Protein AF-A0A832VWW9-F1 (afdb_monomer_lite)

Foldseek 3Di:
DFADLVRQLVCLVVLNAAEEELVVLLVCLVVVHDLPRHFKYKFKWKFFAFQKKKWFKAQQDAAQPAFFFPWKAKLNFTWAWDDDRCVNNSMTITMGGQQTDDPQHGNQAVLLCLLVFHKIKMWTQGPVRDIGIDIDHNVNIPAIKMKHQFALKLADAKEFAAAQQFAFDPQALATHHYNRQAIEGEDLALRGPCQLVVQQQQPAFQWWKQKQNFIKTFRFWHPPADNVITGTIMMGGSNRHHSLAKGWFHGRVGITMMIMIMHMQGCRDPVSSVSSNDDQQRAKHFYAYPPPRHTDDIGTSCQFPPPWDLAKDAADDDLCQQLQLCVSGRQSQADSRGHGNSSRDFRFQLSVVRGVRIDIQRGFDDDVDTHGHNTYSIRNVVRSVSSVSVSVCSSVVVDRGDGHPDGHDD

Sequence (410 aa):
MESSVAEIREKIERHDALVVGAHEFKQMVRDGERLDEVDVITCATKAVMSGTMLVLSLKVAERNAFLRARSVRIGGIPAHAGPCPNERLGYVDCTLHATDHSDGYGGGHLIRDLLEGRRVDVEVETHGGTTVRTTTTLDELGHARMVGTRCAFMNYLAIVNPSKSPVRSIFSISPLQGGMAEATVAGCGELNPIQNDPELEHIGVGTRVLYNGGEGFVMGLGTRSYLHRPNLSIVGDLKHMQARWTGGFRTSLSPEVVCTVAVPIPITDRRTLQRASVLDEHIPLMVASVLGRHILAETSYADVWQGTDLDIHVGGADMTEYAAAARACPTGALSDEGVIDETRCMHCGHCTTTSGALGAHLGHLRLGRMIPIVARLSDRLGAIAACEELKRRILDGSFELTEPVQRLKK

Structure (mmCIF, N/CA/C/O backbone):
data_AF-A0A832VWW9-F1
#
_entry.id   AF-A0A832VWW9-F1
#
loop_
_atom_site.group_PDB
_atom_site.id
_atom_site.type_symbol
_atom_site.label_atom_id
_atom_site.label_alt_id
_atom_site.label_comp_id
_atom_site.label_asym_id
_atom_site.label_entity_id
_atom_site.label_seq_id
_atom_site.pdbx_PDB_ins_code
_atom_site.Cartn_x
_atom_site.Cartn_y
_atom_site.Cartn_z
_atom_site.occupancy
_atom_site.B_iso_or_equiv
_atom_site.auth_seq_id
_atom_site.auth_comp_id
_atom_site.auth_asym_id
_atom_site.auth_atom_id
_atom_site.pdbx_PDB_model_num
ATOM 1 N N . MET A 1 1 ? -8.117 4.970 32.809 1.00 66.75 1 MET A N 1
ATOM 2 C CA . MET A 1 1 ? -7.166 4.259 31.945 1.00 66.75 1 MET A CA 1
ATOM 3 C C . MET A 1 1 ? -6.180 5.292 31.455 1.00 66.75 1 MET A C 1
ATOM 5 O O . MET A 1 1 ? -6.564 6.143 30.661 1.00 66.75 1 MET A O 1
ATOM 9 N N . GLU A 1 2 ? -4.991 5.271 32.038 1.00 74.25 2 GLU A N 1
ATOM 10 C CA . GLU A 1 2 ? -3.808 5.979 31.555 1.00 74.25 2 GLU A CA 1
ATOM 11 C C . GLU A 1 2 ? -2.676 4.954 31.593 1.00 74.25 2 GLU A C 1
ATOM 13 O O . GLU A 1 2 ? -2.526 4.234 32.583 1.00 74.25 2 GLU A O 1
ATOM 18 N N . SER A 1 3 ? -1.961 4.813 30.488 1.00 85.88 3 SER A N 1
ATOM 19 C CA . SER A 1 3 ? -0.825 3.912 30.334 1.00 85.88 3 SER A CA 1
ATOM 20 C C . SER A 1 3 ? 0.155 4.534 29.352 1.00 85.88 3 SER A C 1
ATOM 22 O O . SER A 1 3 ? -0.233 5.131 28.350 1.00 85.88 3 SER A O 1
ATOM 24 N N . SER A 1 4 ? 1.439 4.422 29.636 1.00 93.19 4 SER A N 1
ATOM 25 C CA . SER A 1 4 ? 2.500 4.818 28.719 1.00 93.19 4 SER A CA 1
ATOM 26 C C . SER A 1 4 ? 2.789 3.703 27.714 1.00 93.19 4 SER A C 1
ATOM 28 O O . SER A 1 4 ? 2.543 2.523 27.973 1.00 93.19 4 SER A O 1
ATOM 30 N N . VAL A 1 5 ? 3.387 4.052 26.572 1.00 94.31 5 VAL A N 1
ATOM 31 C CA . VAL A 1 5 ? 3.865 3.042 25.612 1.00 94.31 5 VAL A CA 1
ATOM 32 C C . VAL A 1 5 ? 4.905 2.119 26.260 1.00 94.31 5 VAL A C 1
ATOM 34 O O . VAL A 1 5 ? 4.962 0.936 25.937 1.00 94.31 5 VAL A O 1
ATOM 37 N N . ALA A 1 6 ? 5.694 2.628 27.213 1.00 94.88 6 ALA A N 1
ATOM 38 C CA . ALA A 1 6 ? 6.649 1.827 27.973 1.00 94.88 6 ALA A CA 1
ATOM 39 C C . ALA A 1 6 ? 5.969 0.752 28.841 1.00 94.88 6 ALA A C 1
ATOM 41 O O . ALA A 1 6 ? 6.397 -0.397 28.810 1.00 94.88 6 ALA A O 1
ATOM 42 N N . GLU A 1 7 ? 4.891 1.092 29.551 1.00 96.19 7 GLU A N 1
ATOM 43 C CA . GLU A 1 7 ? 4.117 0.123 30.345 1.00 96.19 7 GLU A CA 1
ATOM 44 C C . GLU A 1 7 ? 3.435 -0.925 29.454 1.00 96.19 7 GLU A C 1
ATOM 46 O O . GLU A 1 7 ? 3.407 -2.106 29.798 1.00 96.19 7 GLU A O 1
ATOM 51 N N . ILE A 1 8 ? 2.926 -0.524 28.283 1.00 97.06 8 ILE A N 1
ATOM 52 C CA . ILE A 1 8 ? 2.360 -1.467 27.307 1.00 97.06 8 ILE A CA 1
ATOM 53 C C . ILE A 1 8 ? 3.440 -2.427 26.786 1.00 97.06 8 ILE A C 1
ATOM 55 O O . ILE A 1 8 ? 3.190 -3.628 26.697 1.00 97.06 8 ILE A O 1
ATOM 59 N N . ARG A 1 9 ? 4.655 -1.939 26.494 1.00 96.31 9 ARG A N 1
ATOM 60 C CA . ARG A 1 9 ? 5.786 -2.810 26.124 1.00 96.31 9 ARG A CA 1
ATOM 61 C C . ARG A 1 9 ? 6.113 -3.821 27.219 1.00 96.31 9 ARG A C 1
ATOM 63 O O . ARG A 1 9 ? 6.247 -4.998 26.910 1.00 96.31 9 ARG A O 1
ATOM 70 N N . GLU A 1 10 ? 6.156 -3.396 28.479 1.00 96.25 10 GLU A N 1
ATOM 71 C CA . GLU A 1 10 ? 6.400 -4.304 29.608 1.00 96.25 10 GLU A CA 1
ATOM 72 C C . GLU A 1 10 ? 5.318 -5.394 29.702 1.00 96.25 10 GLU A C 1
ATOM 74 O O . GLU A 1 10 ? 5.622 -6.562 29.942 1.00 96.25 10 GLU A O 1
ATOM 79 N N . LYS A 1 11 ? 4.044 -5.055 29.460 1.00 96.81 11 LYS A N 1
ATOM 80 C CA . LYS A 1 11 ? 2.972 -6.061 29.378 1.00 96.81 11 LYS A CA 1
ATOM 81 C C . LYS A 1 11 ? 3.172 -7.040 28.217 1.00 96.81 11 LYS A C 1
ATOM 83 O O . LYS A 1 11 ? 2.926 -8.228 28.400 1.00 96.81 11 LYS A O 1
ATOM 88 N N . ILE A 1 12 ? 3.607 -6.569 27.046 1.00 97.12 12 ILE A N 1
ATOM 89 C CA . ILE A 1 12 ? 3.884 -7.433 25.884 1.00 97.12 12 ILE A CA 1
ATOM 90 C C . ILE A 1 12 ? 5.015 -8.412 26.213 1.00 97.12 12 ILE A C 1
ATOM 92 O O . ILE A 1 12 ? 4.862 -9.609 25.986 1.00 97.12 12 ILE A O 1
ATOM 96 N N . GLU A 1 13 ? 6.102 -7.928 26.816 1.00 95.75 13 GLU A N 1
ATOM 97 C CA . GLU A 1 13 ? 7.245 -8.752 27.239 1.00 95.75 13 GLU A CA 1
ATOM 98 C C . GLU A 1 13 ? 6.858 -9.821 28.272 1.00 95.75 13 GLU A C 1
ATOM 100 O O . GLU A 1 13 ? 7.428 -10.911 28.278 1.00 95.75 13 GLU A O 1
ATOM 105 N N . ARG A 1 14 ? 5.868 -9.537 29.127 1.00 96.44 14 ARG A N 1
ATOM 106 C CA . ARG A 1 14 ? 5.312 -10.502 30.091 1.00 96.44 14 ARG A CA 1
ATOM 107 C C . ARG A 1 14 ? 4.235 -11.427 29.516 1.00 96.44 14 ARG A C 1
ATOM 109 O O . ARG A 1 14 ? 3.772 -12.303 30.238 1.00 96.44 14 ARG A O 1
ATOM 116 N N . HIS A 1 15 ? 3.848 -11.256 28.251 1.00 95.56 15 HIS A N 1
ATOM 117 C CA . HIS A 1 15 ? 2.695 -11.924 27.632 1.00 95.56 15 HIS A CA 1
ATOM 118 C C . HIS A 1 15 ? 1.343 -11.629 28.316 1.00 95.56 15 HIS A C 1
ATOM 120 O O . HIS A 1 15 ? 0.411 -12.424 28.220 1.00 95.56 15 HIS A O 1
ATOM 126 N N . ASP A 1 16 ? 1.224 -10.466 28.961 1.00 96.50 16 ASP A N 1
ATOM 127 C CA . ASP A 1 16 ? 0.011 -10.010 29.657 1.00 96.50 16 ASP A CA 1
ATOM 128 C C . ASP A 1 16 ? -0.815 -9.003 28.830 1.00 96.50 16 ASP A C 1
ATOM 130 O O . ASP A 1 16 ? -1.902 -8.607 29.249 1.00 96.50 16 ASP A O 1
ATOM 134 N N . ALA A 1 17 ? -0.291 -8.529 27.693 1.00 97.06 17 ALA A N 1
ATOM 135 C CA . ALA A 1 17 ? -0.948 -7.507 26.878 1.00 97.06 17 ALA A CA 1
ATOM 136 C C . ALA A 1 17 ? -2.047 -8.080 25.969 1.00 97.06 17 ALA A C 1
ATOM 138 O O . ALA A 1 17 ? -1.827 -9.072 25.266 1.00 97.06 17 ALA A O 1
ATOM 139 N N . LEU A 1 18 ? -3.183 -7.385 25.877 1.00 97.88 18 LEU A N 1
ATOM 140 C CA . LEU A 1 18 ? -4.212 -7.668 24.876 1.00 97.88 18 LEU A CA 1
ATOM 141 C C . LEU A 1 18 ? -3.937 -6.878 23.588 1.00 97.88 18 LEU A C 1
ATOM 143 O O . LEU A 1 18 ? -4.211 -5.678 23.492 1.00 97.88 18 LEU A O 1
ATOM 147 N N . VAL A 1 19 ? -3.412 -7.573 22.579 1.00 98.56 19 VAL A N 1
ATOM 148 C CA . VAL A 1 19 ? -3.177 -7.039 21.229 1.00 98.56 19 VAL A CA 1
ATOM 149 C C . VAL A 1 19 ? -4.232 -7.597 20.280 1.00 98.56 19 VAL A C 1
ATOM 151 O O . VAL A 1 19 ? -4.337 -8.813 20.125 1.00 98.56 19 VAL A O 1
ATOM 154 N N . VAL A 1 20 ? -4.978 -6.721 19.609 1.00 98.75 20 VAL A N 1
ATOM 155 C CA . VAL A 1 20 ? -6.054 -7.110 18.679 1.00 98.75 20 VAL A CA 1
ATOM 156 C C . VAL A 1 20 ? -5.858 -6.503 17.292 1.00 98.75 20 VAL A C 1
ATOM 158 O O . VAL A 1 20 ? -5.263 -5.433 17.124 1.00 98.75 20 VAL A O 1
ATOM 161 N N . GLY A 1 21 ? -6.350 -7.191 16.269 1.00 98.75 21 GLY A N 1
ATOM 162 C CA . GLY A 1 21 ? -6.518 -6.651 14.928 1.00 98.75 21 GLY A CA 1
ATOM 163 C C . GLY A 1 21 ? -7.626 -5.606 14.900 1.00 98.75 21 GLY A C 1
ATOM 164 O O . GLY A 1 21 ? -8.623 -5.732 15.605 1.00 98.75 21 GLY A O 1
ATOM 165 N N . ALA A 1 22 ? -7.506 -4.585 14.047 1.00 98.75 22 ALA A N 1
ATOM 166 C CA . ALA A 1 22 ? -8.561 -3.583 13.897 1.00 98.75 22 ALA A CA 1
ATOM 167 C C . ALA A 1 22 ? -9.915 -4.231 13.567 1.00 98.75 22 ALA A C 1
ATOM 169 O O . ALA A 1 22 ? -10.926 -3.796 14.093 1.00 98.75 22 ALA A O 1
ATOM 170 N N . HIS A 1 23 ? -9.939 -5.296 12.761 1.00 98.50 23 HIS A N 1
ATOM 171 C CA . HIS A 1 23 ? -11.169 -6.013 12.420 1.00 98.50 23 HIS A CA 1
ATOM 172 C C . HIS A 1 23 ? -11.822 -6.710 13.626 1.00 98.50 23 HIS A C 1
ATOM 174 O O . HIS A 1 23 ? -13.033 -6.593 13.789 1.00 98.50 23 HIS A O 1
ATOM 180 N N . GLU A 1 24 ? -11.035 -7.358 14.492 1.00 98.56 24 GLU A N 1
ATOM 181 C CA . GLU A 1 24 ? -11.514 -7.927 15.760 1.00 98.56 24 GLU A CA 1
ATOM 182 C C . GLU A 1 24 ? -12.036 -6.809 16.663 1.00 98.56 24 GLU A C 1
ATOM 184 O O . GLU A 1 24 ? -13.159 -6.870 17.153 1.00 98.56 24 GLU A O 1
ATOM 189 N N . PHE A 1 25 ? -11.268 -5.724 16.795 1.00 98.75 25 PHE A N 1
ATOM 190 C CA . PHE A 1 25 ? -11.653 -4.577 17.609 1.00 98.75 25 PHE A CA 1
ATOM 191 C C . PHE A 1 25 ? -12.968 -3.941 17.141 1.00 98.75 25 PHE A C 1
ATOM 193 O O . PHE A 1 25 ? -13.821 -3.604 17.958 1.00 98.75 25 PHE A O 1
ATOM 200 N N . LYS A 1 26 ? -13.186 -3.795 15.826 1.00 98.50 26 LYS A N 1
ATOM 201 C CA . LYS A 1 26 ? -14.457 -3.260 15.313 1.00 98.50 26 LYS A CA 1
ATOM 202 C C . LYS A 1 26 ? -15.625 -4.196 15.582 1.00 98.50 26 LYS A C 1
ATOM 204 O O . LYS A 1 26 ? -16.737 -3.712 15.779 1.00 98.50 26 LYS A O 1
ATOM 209 N N . GLN A 1 27 ? -15.391 -5.505 15.594 1.00 98.25 27 GLN A N 1
ATOM 210 C CA . GLN A 1 27 ? -16.414 -6.467 15.983 1.00 98.25 27 GLN A CA 1
ATOM 211 C C . GLN A 1 27 ? -16.776 -6.304 17.467 1.00 98.25 27 GLN A C 1
ATOM 213 O O . GLN A 1 27 ? -17.950 -6.116 17.771 1.00 98.25 27 GLN A O 1
ATOM 218 N N . MET A 1 28 ? -15.783 -6.192 18.356 1.00 98.44 28 MET A N 1
ATOM 219 C CA . MET A 1 28 ? -15.999 -5.905 19.785 1.00 98.44 28 MET A CA 1
ATOM 220 C C . MET A 1 28 ? -16.811 -4.615 20.007 1.00 98.44 28 MET A C 1
ATOM 222 O O . MET A 1 28 ? -17.703 -4.569 20.854 1.00 98.44 28 MET A O 1
ATOM 226 N N . VAL A 1 29 ? -16.532 -3.558 19.228 1.00 98.38 29 VAL A N 1
ATOM 227 C CA . VAL A 1 29 ? -17.294 -2.293 19.266 1.00 98.38 29 VAL A CA 1
ATOM 228 C C . VAL A 1 29 ? -18.758 -2.516 18.875 1.00 98.38 29 VAL A C 1
ATOM 230 O O . VAL A 1 29 ? -19.649 -2.000 19.549 1.00 98.38 29 VAL A O 1
ATOM 233 N N . ARG A 1 30 ? -19.018 -3.270 17.798 1.00 97.69 30 ARG A N 1
ATOM 234 C CA . ARG A 1 30 ? -20.382 -3.581 17.334 1.00 97.69 30 ARG A CA 1
ATOM 235 C C . ARG A 1 30 ? -21.156 -4.431 18.339 1.00 97.69 30 ARG A C 1
ATOM 237 O O . ARG A 1 30 ? -22.342 -4.182 18.542 1.00 97.69 30 ARG A O 1
ATOM 244 N N . ASP A 1 31 ? -20.480 -5.373 18.986 1.00 97.94 31 ASP A N 1
ATOM 245 C CA . ASP A 1 31 ? -21.074 -6.296 19.959 1.00 97.94 31 ASP A CA 1
ATOM 246 C C . ASP A 1 31 ? -21.256 -5.663 21.352 1.00 97.94 31 ASP A C 1
ATOM 248 O O . ASP A 1 31 ? -21.897 -6.244 22.230 1.00 97.94 31 ASP A O 1
ATOM 252 N N . GLY A 1 32 ? -20.752 -4.439 21.554 1.00 96.19 32 GLY A N 1
ATOM 253 C CA . GLY A 1 32 ? -20.877 -3.707 22.815 1.00 96.19 32 GLY A CA 1
ATOM 254 C C . GLY A 1 32 ? -20.012 -4.285 23.937 1.00 96.19 32 GLY A C 1
ATOM 255 O O . GLY A 1 32 ? -20.377 -4.186 25.111 1.00 96.19 32 GLY A O 1
ATOM 256 N N . GLU A 1 33 ? -18.884 -4.904 23.587 1.00 95.69 33 GLU A N 1
ATOM 257 C CA . GLU A 1 33 ? -17.950 -5.498 24.540 1.00 95.69 33 GLU A CA 1
ATOM 258 C C . GLU A 1 33 ? -17.195 -4.446 25.372 1.00 95.69 33 GLU A C 1
ATOM 260 O O . GLU A 1 33 ? -17.166 -3.248 25.075 1.00 95.69 33 GLU A O 1
ATOM 265 N N . ARG A 1 34 ? -16.545 -4.899 26.451 1.00 91.44 34 ARG A N 1
ATOM 266 C CA . ARG A 1 34 ? -15.695 -4.042 27.286 1.00 91.44 34 ARG A CA 1
ATOM 267 C C . ARG A 1 34 ? -14.345 -3.827 26.603 1.00 91.44 34 ARG A C 1
ATOM 269 O O . ARG A 1 34 ? -13.530 -4.735 26.535 1.00 91.44 34 ARG A O 1
ATOM 276 N N . LEU A 1 35 ? -14.100 -2.600 26.150 1.00 95.50 35 LEU A N 1
ATOM 277 C CA . LEU A 1 35 ? -12.914 -2.247 25.359 1.00 95.50 35 LEU A CA 1
ATOM 278 C C . LEU A 1 35 ? -11.711 -1.779 26.201 1.00 95.50 35 LEU A C 1
ATOM 280 O O . LEU A 1 35 ? -10.608 -1.667 25.677 1.00 95.50 35 LEU A O 1
ATOM 284 N N . ASP A 1 36 ? -11.911 -1.493 27.493 1.00 92.69 36 ASP A N 1
ATOM 285 C CA . ASP A 1 36 ? -10.892 -0.896 28.377 1.00 92.69 36 ASP A CA 1
ATOM 286 C C . ASP A 1 36 ? -9.707 -1.837 28.698 1.00 92.69 36 ASP A C 1
ATOM 288 O O . ASP A 1 36 ? -8.762 -1.428 29.368 1.00 92.69 36 ASP A O 1
ATOM 292 N N . GLU A 1 37 ? -9.773 -3.099 28.265 1.00 92.88 37 GLU A N 1
ATOM 293 C CA . GLU A 1 37 ? -8.720 -4.107 28.454 1.00 92.88 37 GLU A CA 1
ATOM 294 C C . GLU A 1 37 ? -7.761 -4.186 27.255 1.00 92.88 37 GLU A C 1
ATOM 296 O O . GLU A 1 37 ? -6.727 -4.835 27.353 1.00 92.88 37 GLU A O 1
ATOM 301 N N . VAL A 1 38 ? -8.075 -3.525 26.133 1.00 97.56 38 VAL A N 1
ATOM 302 C CA . VAL A 1 38 ? -7.244 -3.542 24.921 1.00 97.56 38 VAL A CA 1
ATOM 303 C C . VAL A 1 38 ? -6.023 -2.642 25.099 1.00 97.56 38 VAL A C 1
ATOM 305 O O . VAL A 1 38 ? -6.166 -1.435 25.284 1.00 97.56 38 VAL A O 1
ATOM 308 N N . ASP A 1 39 ? -4.824 -3.212 24.968 1.00 98.19 39 ASP A N 1
ATOM 309 C CA . ASP A 1 39 ? -3.558 -2.481 25.087 1.00 98.19 39 ASP A CA 1
ATOM 310 C C . ASP A 1 39 ? -3.054 -1.951 23.735 1.00 98.19 39 ASP A C 1
ATOM 312 O O . ASP A 1 39 ? -2.454 -0.877 23.666 1.00 98.19 39 ASP A O 1
ATOM 316 N N . VAL A 1 40 ? -3.277 -2.690 22.640 1.00 98.62 40 VAL A N 1
ATOM 317 C CA . VAL A 1 40 ? -2.811 -2.312 21.294 1.00 98.62 40 VAL A CA 1
ATOM 318 C C . VAL A 1 40 ? -3.816 -2.734 20.228 1.00 98.62 40 VAL A C 1
ATOM 320 O O . VAL A 1 40 ? -4.255 -3.883 20.195 1.00 98.62 40 VAL A O 1
ATOM 323 N N . ILE A 1 41 ? -4.097 -1.830 19.289 1.00 98.81 41 ILE A N 1
ATOM 324 C CA . ILE A 1 41 ? -4.868 -2.129 18.078 1.00 98.81 41 ILE A CA 1
ATOM 325 C C . ILE A 1 41 ? -3.937 -2.091 16.869 1.00 98.81 41 ILE A C 1
ATOM 327 O O . ILE A 1 41 ? -3.349 -1.057 16.547 1.00 98.81 41 ILE A O 1
ATOM 331 N N . THR A 1 42 ? -3.820 -3.201 16.150 1.00 98.88 42 THR A N 1
ATOM 332 C CA . THR A 1 42 ? -3.069 -3.255 14.891 1.00 98.88 42 THR A CA 1
ATOM 333 C C . THR A 1 42 ? -3.973 -2.864 13.728 1.00 98.88 42 THR A C 1
ATOM 335 O O . THR A 1 42 ? -4.964 -3.525 13.423 1.00 98.88 42 THR A O 1
ATOM 338 N N . CYS A 1 43 ? -3.651 -1.755 13.071 1.00 98.88 43 CYS A N 1
ATOM 339 C CA . CYS A 1 43 ? -4.432 -1.198 11.968 1.00 98.88 43 CYS A CA 1
ATOM 340 C C . CYS A 1 43 ? -3.675 -1.368 10.656 1.00 98.88 43 CYS A C 1
ATOM 342 O O . CYS A 1 43 ? -2.445 -1.360 10.654 1.00 98.88 43 CYS A O 1
ATOM 344 N N . ALA A 1 44 ? -4.376 -1.468 9.529 1.00 98.75 44 ALA A N 1
ATOM 345 C CA . ALA A 1 44 ? -3.720 -1.610 8.239 1.00 98.75 44 ALA A CA 1
ATOM 346 C C . ALA A 1 44 ? -4.556 -1.110 7.061 1.00 98.75 44 ALA A C 1
ATOM 348 O O . ALA A 1 44 ? -5.776 -0.967 7.106 1.00 98.75 44 ALA A O 1
ATOM 349 N N . THR A 1 45 ? -3.869 -0.839 5.960 1.00 98.56 45 THR A N 1
ATOM 350 C CA . THR A 1 45 ? -4.487 -0.499 4.681 1.00 98.56 45 THR A CA 1
ATOM 351 C C . THR A 1 45 ? -3.635 -1.046 3.545 1.00 98.56 45 THR A C 1
ATOM 353 O O . THR A 1 45 ? -2.411 -0.898 3.560 1.00 98.56 45 THR A O 1
ATOM 356 N N . LYS A 1 46 ? -4.281 -1.678 2.563 1.00 98.19 46 LYS A N 1
ATOM 357 C CA . LYS A 1 46 ? -3.664 -2.186 1.333 1.00 98.19 46 LYS A CA 1
ATOM 358 C C . LYS A 1 46 ? -4.429 -1.619 0.150 1.00 98.19 46 LYS A C 1
ATOM 360 O O . LYS A 1 46 ? -5.633 -1.830 0.019 1.00 98.19 46 LYS A O 1
ATOM 365 N N . ALA A 1 47 ? -3.751 -0.845 -0.686 1.00 97.38 47 ALA A N 1
ATOM 366 C CA . ALA A 1 47 ? -4.396 -0.112 -1.768 1.00 97.38 47 ALA A CA 1
ATOM 367 C C . ALA A 1 47 ? -3.416 0.244 -2.878 1.00 97.38 47 ALA A C 1
ATOM 369 O O . ALA A 1 47 ? -2.200 0.184 -2.699 1.00 97.38 47 ALA A O 1
ATOM 370 N N . VAL A 1 48 ? -3.961 0.680 -4.011 1.00 96.31 48 VAL A N 1
ATOM 371 C CA . VAL A 1 48 ? -3.178 1.393 -5.021 1.00 96.31 48 VAL A CA 1
ATOM 372 C C . VAL A 1 48 ? -2.742 2.741 -4.436 1.00 96.31 48 VAL A C 1
ATOM 374 O O . VAL A 1 48 ? -3.585 3.564 -4.070 1.00 96.31 48 VAL A O 1
ATOM 377 N N . MET A 1 49 ? -1.432 2.966 -4.311 1.00 92.06 49 MET A N 1
ATOM 378 C CA . MET A 1 49 ? -0.858 4.172 -3.701 1.00 92.06 49 MET A CA 1
ATOM 379 C C . MET A 1 49 ? 0.222 4.773 -4.606 1.00 92.06 49 MET A C 1
ATOM 381 O O . MET A 1 49 ? 1.378 4.355 -4.591 1.00 92.06 49 MET A O 1
ATOM 385 N N . SER A 1 50 ? -0.150 5.784 -5.394 1.00 81.62 50 SER A N 1
ATOM 386 C CA . SER A 1 50 ? 0.807 6.547 -6.202 1.00 81.62 50 SER A CA 1
ATOM 387 C C . SER A 1 50 ? 1.746 7.386 -5.321 1.00 81.62 50 SER A C 1
ATOM 389 O O . SER A 1 50 ? 1.387 7.798 -4.217 1.00 81.62 50 SER A O 1
ATOM 391 N N . GLY A 1 51 ? 2.925 7.734 -5.845 1.00 91.88 51 GLY A N 1
ATOM 392 C CA . GLY A 1 51 ? 3.938 8.509 -5.111 1.00 91.88 51 GLY A CA 1
ATOM 393 C C . GLY A 1 51 ? 5.017 7.650 -4.453 1.00 91.88 51 GLY A C 1
ATOM 394 O O . GLY A 1 51 ? 5.622 8.073 -3.470 1.00 91.88 51 GLY A O 1
ATOM 395 N N . THR A 1 52 ? 5.251 6.459 -4.990 1.00 96.12 52 THR A N 1
ATOM 396 C CA . THR A 1 52 ? 6.306 5.538 -4.570 1.00 96.12 52 THR A CA 1
ATOM 397 C C . THR A 1 52 ? 7.532 5.686 -5.463 1.00 96.12 52 THR A C 1
ATOM 399 O O . THR A 1 52 ? 7.411 5.728 -6.689 1.00 96.12 52 THR A O 1
ATOM 402 N N . MET A 1 53 ? 8.712 5.702 -4.855 1.00 96.56 53 MET A N 1
ATOM 403 C CA . MET A 1 53 ? 9.997 5.658 -5.544 1.00 96.56 53 MET A CA 1
ATOM 404 C C . MET A 1 53 ? 10.929 4.625 -4.912 1.00 96.56 53 MET A C 1
ATOM 406 O O . MET A 1 53 ? 10.838 4.335 -3.719 1.00 96.56 53 MET A O 1
ATOM 410 N N . LEU A 1 54 ? 11.846 4.100 -5.713 1.00 97.81 54 LEU A N 1
ATOM 411 C CA . LEU A 1 54 ? 12.972 3.298 -5.262 1.00 97.81 54 LEU A CA 1
ATOM 412 C C . LEU A 1 54 ? 14.245 4.141 -5.282 1.00 97.81 54 LEU A C 1
ATOM 414 O O . LEU A 1 54 ? 14.422 4.965 -6.178 1.00 97.81 54 LEU A O 1
ATOM 418 N N . VAL A 1 55 ? 15.129 3.904 -4.319 1.00 97.88 55 VAL A N 1
ATOM 419 C CA . VAL A 1 55 ? 16.515 4.386 -4.300 1.00 97.88 55 VAL A CA 1
ATOM 420 C C . VAL A 1 55 ? 17.411 3.157 -4.309 1.00 97.88 55 VAL A C 1
ATOM 422 O O . VAL A 1 55 ? 17.381 2.361 -3.366 1.00 97.88 55 VAL A O 1
ATOM 425 N N . LEU A 1 56 ? 18.162 2.974 -5.390 1.00 97.81 56 LEU A N 1
ATOM 426 C CA . LEU A 1 56 ? 18.876 1.735 -5.688 1.00 97.81 56 LEU A CA 1
ATOM 427 C C . LEU A 1 56 ? 20.367 1.999 -5.905 1.00 97.81 56 LEU A C 1
ATOM 429 O O . LEU A 1 56 ? 20.734 3.039 -6.447 1.00 97.81 56 LEU A O 1
ATOM 433 N N . SER A 1 57 ? 21.207 1.027 -5.545 1.00 97.06 57 SER A N 1
ATOM 434 C CA . SER A 1 57 ? 22.619 0.967 -5.941 1.00 97.06 57 SER A CA 1
ATOM 435 C C . SER A 1 57 ? 22.901 -0.352 -6.656 1.00 97.06 57 SER A C 1
ATOM 437 O O . SER A 1 57 ? 22.734 -1.434 -6.084 1.00 97.06 57 SER A O 1
ATOM 439 N N . LEU A 1 58 ? 23.297 -0.253 -7.925 1.00 96.19 58 LEU A N 1
ATOM 440 C CA . LEU A 1 58 ? 23.413 -1.367 -8.866 1.00 96.19 58 LEU A CA 1
ATOM 441 C C . LEU A 1 58 ? 24.876 -1.597 -9.232 1.00 96.19 58 LEU A C 1
ATOM 443 O O . LEU A 1 58 ? 25.553 -0.658 -9.650 1.00 96.19 58 LEU A O 1
ATOM 447 N N . LYS A 1 59 ? 25.356 -2.840 -9.172 1.00 95.69 59 LYS A N 1
ATOM 448 C CA . LYS A 1 59 ? 26.624 -3.223 -9.809 1.00 95.69 59 LYS A CA 1
ATOM 449 C C . LYS A 1 59 ? 26.371 -3.454 -11.300 1.00 95.69 59 LYS A C 1
ATOM 451 O O . LYS A 1 59 ? 25.700 -4.413 -11.661 1.00 95.69 59 LYS A O 1
ATOM 456 N N . VAL A 1 60 ? 26.896 -2.585 -12.165 1.00 95.81 60 VAL A N 1
ATOM 457 C CA . VAL A 1 60 ? 26.575 -2.604 -13.608 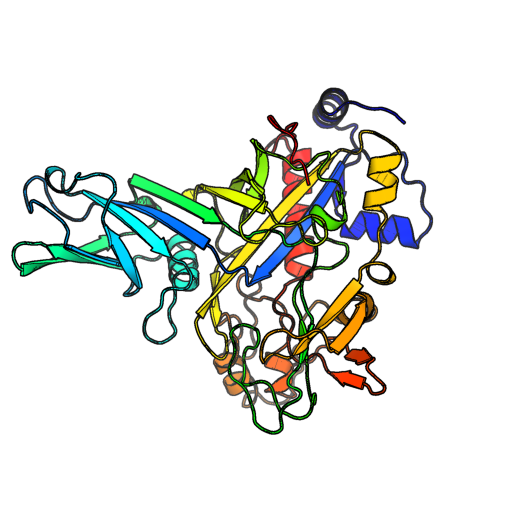1.00 95.81 60 VAL A CA 1
ATOM 458 C C . VAL A 1 60 ? 27.744 -2.964 -14.521 1.00 95.81 60 VAL A C 1
ATOM 460 O O . VAL A 1 60 ? 27.523 -3.379 -15.653 1.00 95.81 60 VAL A O 1
ATOM 463 N N . ALA A 1 61 ? 28.985 -2.805 -14.060 1.00 94.81 61 ALA A N 1
ATOM 464 C CA . ALA A 1 61 ? 30.182 -3.106 -14.847 1.00 94.81 61 ALA A CA 1
ATOM 465 C C . ALA A 1 61 ? 31.398 -3.366 -13.952 1.00 94.81 61 ALA A C 1
ATOM 467 O O . ALA A 1 61 ? 31.351 -3.124 -12.746 1.00 94.81 61 ALA A O 1
ATOM 468 N N . GLU A 1 62 ? 32.519 -3.785 -14.535 1.00 94.06 62 GLU A N 1
ATOM 469 C CA . GLU A 1 62 ? 33.814 -3.779 -13.849 1.00 94.06 62 GLU A CA 1
ATOM 470 C C . GLU A 1 62 ? 34.322 -2.359 -13.552 1.00 94.06 62 GLU A C 1
ATOM 472 O O . GLU A 1 62 ? 33.841 -1.361 -14.100 1.00 94.06 62 GLU A O 1
ATOM 477 N N . ARG A 1 63 ? 35.301 -2.251 -12.644 1.00 94.88 63 ARG A N 1
ATOM 478 C CA . ARG A 1 63 ? 35.909 -0.954 -12.301 1.00 94.88 63 ARG A CA 1
ATOM 479 C C . ARG A 1 63 ? 36.508 -0.290 -13.544 1.00 94.88 63 ARG A C 1
ATOM 481 O O . ARG A 1 63 ? 37.138 -0.945 -14.366 1.00 94.88 63 ARG A O 1
ATOM 488 N N . ASN A 1 64 ? 36.361 1.030 -13.637 1.00 93.31 64 ASN A N 1
ATOM 489 C CA . ASN A 1 64 ? 36.829 1.879 -14.738 1.00 93.31 64 ASN A CA 1
ATOM 490 C C . ASN A 1 64 ? 36.248 1.554 -16.128 1.00 93.31 64 ASN A C 1
ATOM 492 O O . ASN A 1 64 ? 36.765 2.067 -17.118 1.00 93.31 64 ASN A O 1
ATOM 496 N N . ALA A 1 65 ? 35.167 0.771 -16.225 1.00 92.94 65 ALA A N 1
ATOM 497 C CA . ALA A 1 65 ? 34.524 0.479 -17.508 1.00 92.94 65 ALA A CA 1
ATOM 498 C C . ALA A 1 65 ? 33.921 1.729 -18.180 1.00 92.94 65 ALA A C 1
ATOM 500 O O . ALA A 1 65 ? 33.911 1.828 -19.405 1.00 92.94 65 ALA A O 1
ATOM 501 N N . PHE A 1 66 ? 33.430 2.696 -17.395 1.00 93.19 66 PHE A N 1
ATOM 502 C CA . PHE A 1 66 ? 32.925 3.976 -17.895 1.00 93.19 66 PHE A CA 1
ATOM 503 C C . PHE A 1 66 ? 32.993 5.075 -16.822 1.00 93.19 66 PHE A C 1
ATOM 505 O O . PHE A 1 66 ? 33.234 4.808 -15.645 1.00 93.19 66 PHE A O 1
ATOM 512 N N . LEU A 1 67 ? 32.831 6.334 -17.246 1.00 90.94 67 LEU A N 1
ATOM 513 C CA . LEU A 1 67 ? 33.001 7.507 -16.378 1.00 90.94 67 LEU A CA 1
ATOM 514 C C . LEU A 1 67 ? 31.704 8.020 -15.754 1.00 90.94 67 LEU A C 1
ATOM 516 O O . LEU A 1 67 ? 31.733 8.468 -14.611 1.00 90.94 67 LEU A O 1
ATOM 520 N N . ARG A 1 68 ? 30.613 8.045 -16.527 1.00 91.88 68 ARG A N 1
ATOM 521 C CA . ARG A 1 68 ? 29.322 8.628 -16.137 1.00 91.88 68 ARG A CA 1
ATOM 522 C C . ARG A 1 68 ? 28.173 7.909 -16.829 1.00 91.88 68 ARG A C 1
ATOM 524 O O . ARG A 1 68 ? 28.227 7.718 -18.052 1.00 91.88 68 ARG A O 1
ATOM 531 N N . ALA A 1 69 ? 27.140 7.577 -16.064 1.00 93.69 69 ALA A N 1
ATOM 532 C CA . ALA A 1 69 ? 25.860 7.137 -16.602 1.00 93.69 69 ALA A CA 1
ATOM 533 C C . ALA A 1 69 ? 25.068 8.352 -17.107 1.00 93.69 69 ALA A C 1
ATOM 535 O O . ALA A 1 69 ? 25.030 9.395 -16.455 1.00 93.69 69 ALA A O 1
ATOM 536 N N . ARG A 1 70 ? 24.456 8.222 -18.284 1.00 91.12 70 ARG A N 1
ATOM 537 C CA . ARG A 1 70 ? 23.540 9.206 -18.875 1.00 91.12 70 ARG A CA 1
ATOM 538 C C . ARG A 1 70 ? 22.088 8.829 -18.595 1.00 91.12 70 ARG A C 1
ATOM 540 O O . ARG A 1 70 ? 21.300 9.685 -18.207 1.00 91.12 70 ARG A O 1
ATOM 547 N N . SER A 1 71 ? 21.734 7.565 -18.812 1.00 92.56 71 SER A N 1
ATOM 548 C CA . SER A 1 71 ? 20.401 7.022 -18.551 1.00 92.56 71 SER A CA 1
ATOM 549 C C . SER A 1 71 ? 20.512 5.587 -18.035 1.00 92.56 71 SER A C 1
ATOM 551 O O . SER A 1 71 ? 21.501 4.900 -18.302 1.00 92.56 71 SER A O 1
ATOM 553 N N . VAL A 1 72 ? 19.520 5.156 -17.258 1.00 96.81 72 VAL A N 1
ATOM 554 C CA . VAL A 1 72 ? 19.436 3.804 -16.698 1.00 96.81 72 VAL A CA 1
ATOM 555 C C . VAL A 1 72 ? 18.043 3.262 -16.982 1.00 96.81 72 VAL A C 1
ATOM 557 O O . VAL A 1 72 ? 17.058 3.994 -16.870 1.00 96.81 72 VAL A O 1
ATOM 560 N N . ARG A 1 73 ? 17.944 1.984 -17.338 1.00 97.62 73 ARG A N 1
ATOM 561 C CA . ARG A 1 73 ? 16.682 1.243 -17.381 1.00 97.62 73 ARG A CA 1
ATOM 562 C C . ARG A 1 73 ? 16.829 -0.050 -16.594 1.00 97.62 73 ARG A C 1
ATOM 564 O O . ARG A 1 73 ? 17.855 -0.714 -16.707 1.00 97.62 73 ARG A O 1
ATOM 571 N N . ILE A 1 74 ? 15.810 -0.402 -15.819 1.00 97.56 74 ILE A N 1
ATOM 572 C CA . ILE A 1 74 ? 15.762 -1.623 -15.005 1.00 97.56 74 ILE A CA 1
ATOM 573 C C . ILE A 1 74 ? 14.460 -2.343 -15.345 1.00 97.56 74 ILE A C 1
ATOM 575 O O . ILE A 1 74 ? 13.386 -1.766 -15.192 1.00 97.56 74 ILE A O 1
ATOM 579 N N . GLY A 1 75 ? 14.536 -3.560 -15.883 1.00 95.88 75 GLY A N 1
ATOM 580 C CA . GLY A 1 75 ? 13.369 -4.268 -16.423 1.00 95.88 75 GLY A CA 1
ATOM 581 C C . GLY A 1 75 ? 12.617 -3.443 -17.479 1.00 95.88 75 GLY A C 1
ATOM 582 O O . GLY A 1 75 ? 11.392 -3.436 -17.507 1.00 95.88 75 GLY A O 1
ATOM 583 N N . GLY A 1 76 ? 13.341 -2.645 -18.274 1.00 95.44 76 GLY A N 1
ATOM 584 C CA . GLY A 1 76 ? 12.765 -1.709 -19.249 1.00 95.44 76 GLY A CA 1
ATOM 585 C C . GLY A 1 76 ? 12.184 -0.410 -18.664 1.00 95.44 76 GLY A C 1
ATOM 586 O O . GLY A 1 76 ? 11.866 0.508 -19.426 1.00 95.44 76 GLY A O 1
ATOM 587 N N . ILE A 1 77 ? 12.094 -0.273 -17.338 1.00 96.56 77 ILE A N 1
ATOM 588 C CA . ILE A 1 77 ? 11.585 0.933 -16.671 1.00 96.56 77 ILE A CA 1
ATOM 589 C C . ILE A 1 77 ? 12.694 1.980 -16.565 1.00 96.56 77 ILE A C 1
ATOM 591 O O . ILE A 1 77 ? 13.783 1.642 -16.096 1.00 96.56 77 ILE A O 1
ATOM 595 N N . PRO A 1 78 ? 12.467 3.236 -16.992 1.00 95.94 78 PRO A N 1
ATOM 596 C CA . PRO A 1 78 ? 13.466 4.286 -16.848 1.00 95.94 78 PRO A CA 1
ATOM 597 C C . PRO A 1 78 ? 13.771 4.576 -15.372 1.00 95.94 78 PRO A C 1
ATOM 599 O O . PRO A 1 78 ? 12.885 4.586 -14.521 1.00 95.94 78 PRO A O 1
ATOM 602 N N . ALA A 1 79 ? 15.042 4.838 -15.088 1.00 96.06 79 ALA A N 1
ATOM 603 C CA . ALA A 1 79 ? 15.540 5.288 -13.799 1.00 96.06 79 ALA A CA 1
ATOM 604 C C . ALA A 1 79 ? 16.482 6.489 -13.987 1.00 96.06 79 ALA A C 1
ATOM 606 O O . ALA A 1 79 ? 17.148 6.649 -15.016 1.00 96.06 79 ALA A O 1
ATOM 607 N N . HIS A 1 80 ? 16.545 7.344 -12.974 1.00 94.06 80 HIS A N 1
ATOM 608 C CA . HIS A 1 80 ? 17.349 8.557 -12.955 1.00 94.06 80 HIS A CA 1
ATOM 609 C C . HIS A 1 80 ? 18.689 8.281 -12.272 1.00 94.06 80 HIS A C 1
ATOM 611 O O . HIS A 1 80 ? 18.722 7.988 -11.081 1.00 94.06 80 HIS A O 1
ATOM 617 N N . ALA A 1 81 ? 19.791 8.369 -13.021 1.00 93.69 81 ALA A N 1
ATOM 618 C CA . ALA A 1 81 ? 21.136 8.169 -12.485 1.00 93.69 81 ALA A CA 1
ATOM 619 C C . ALA A 1 81 ? 21.520 9.242 -11.448 1.00 93.69 81 ALA A C 1
ATOM 621 O O . ALA A 1 81 ? 21.157 10.414 -11.578 1.00 93.69 81 ALA A O 1
ATOM 622 N N . GLY A 1 82 ? 22.317 8.839 -10.461 1.00 90.56 82 GLY A N 1
ATOM 623 C CA . GLY A 1 82 ? 22.747 9.658 -9.333 1.00 90.56 82 GLY A CA 1
ATOM 624 C C . GLY A 1 82 ? 22.040 9.284 -8.019 1.00 90.56 82 GLY A C 1
ATOM 625 O O . GLY A 1 82 ? 21.260 8.337 -7.967 1.00 90.56 82 GLY A O 1
ATOM 626 N N . PRO A 1 83 ? 22.305 10.016 -6.925 1.00 87.56 83 PRO A N 1
ATOM 627 C CA . PRO A 1 83 ? 23.100 11.243 -6.876 1.00 87.56 83 PRO A CA 1
ATOM 628 C C . PRO A 1 83 ? 24.620 11.010 -6.817 1.00 87.56 83 PRO A C 1
ATOM 630 O O . PRO A 1 83 ? 25.381 11.941 -7.082 1.00 87.56 83 PRO A O 1
ATOM 633 N N . CYS A 1 84 ? 25.084 9.804 -6.481 1.00 89.44 84 CYS A N 1
ATOM 634 C CA . CYS A 1 84 ? 26.509 9.545 -6.266 1.00 89.44 84 CYS A CA 1
ATOM 635 C C . CYS A 1 84 ? 27.221 9.125 -7.566 1.00 89.44 84 CYS A C 1
ATOM 637 O O . CYS A 1 84 ? 26.775 8.182 -8.222 1.00 89.44 84 CYS A O 1
ATOM 639 N N . PRO A 1 85 ? 28.363 9.743 -7.923 1.00 87.81 85 PRO A N 1
ATOM 640 C CA . PRO A 1 85 ? 29.108 9.411 -9.135 1.00 87.81 85 PRO A CA 1
ATOM 641 C C . PRO A 1 85 ? 30.040 8.196 -8.934 1.00 87.81 85 PRO A C 1
ATOM 643 O O . PRO A 1 85 ? 31.269 8.313 -8.988 1.00 87.81 85 PRO A O 1
ATOM 646 N N . ASN A 1 86 ? 29.456 7.030 -8.646 1.00 93.06 86 ASN A N 1
ATOM 647 C CA . ASN A 1 86 ? 30.175 5.788 -8.333 1.00 93.06 86 ASN A CA 1
ATOM 648 C C . ASN A 1 86 ? 30.548 4.948 -9.574 1.00 93.06 86 ASN A C 1
ATOM 650 O O . ASN A 1 86 ? 31.050 3.827 -9.440 1.00 93.06 86 ASN A O 1
ATOM 654 N N . GLU A 1 87 ? 30.380 5.475 -10.789 1.00 94.19 87 GLU A N 1
ATOM 655 C CA . GLU A 1 87 ? 30.502 4.701 -12.033 1.00 94.19 87 GLU A CA 1
ATOM 656 C C . GLU A 1 87 ? 31.917 4.174 -12.289 1.00 94.19 87 GLU A C 1
ATOM 658 O O . GLU A 1 87 ? 32.086 3.077 -12.821 1.00 94.19 87 GLU A O 1
ATOM 663 N N . ARG A 1 88 ? 32.956 4.865 -11.798 1.00 93.94 88 ARG A N 1
ATOM 664 C CA . ARG A 1 88 ? 34.340 4.349 -11.836 1.00 93.94 88 ARG A CA 1
ATOM 665 C C . ARG A 1 88 ? 34.531 3.078 -11.005 1.00 93.94 88 ARG A C 1
ATOM 667 O O . ARG A 1 88 ? 35.431 2.292 -11.293 1.00 93.94 88 ARG A O 1
ATOM 674 N N . LEU A 1 89 ? 33.699 2.849 -9.990 1.00 94.94 89 LEU A N 1
ATOM 675 C CA . LEU A 1 89 ? 33.679 1.603 -9.214 1.00 94.94 89 LEU A CA 1
ATOM 676 C C . LEU A 1 89 ? 32.850 0.504 -9.907 1.00 94.94 89 LEU A C 1
ATOM 678 O O . LEU A 1 89 ? 32.807 -0.638 -9.436 1.00 94.94 89 LEU A O 1
ATOM 682 N N . GLY A 1 90 ? 32.217 0.841 -11.033 1.00 94.81 90 GLY A N 1
ATOM 683 C CA . GLY A 1 90 ? 31.293 -0.011 -11.764 1.00 94.81 90 GLY A CA 1
ATOM 684 C C . GLY A 1 90 ? 29.890 -0.050 -11.159 1.00 94.81 90 GLY A C 1
ATOM 685 O O . GLY A 1 90 ? 29.138 -0.971 -11.472 1.00 94.81 90 GLY A O 1
ATOM 686 N N . TYR A 1 91 ? 29.552 0.902 -10.283 1.00 96.44 91 TYR A N 1
ATOM 687 C CA . TYR A 1 91 ? 28.232 1.017 -9.665 1.00 96.44 91 TYR A CA 1
ATOM 688 C C . TYR A 1 91 ? 27.465 2.213 -10.214 1.00 96.44 91 TYR A C 1
ATOM 690 O O . TYR A 1 91 ? 28.060 3.240 -10.530 1.00 96.44 91 TYR A O 1
ATOM 698 N N . VAL A 1 92 ? 26.144 2.093 -10.277 1.00 96.44 92 VAL A N 1
ATOM 699 C CA . VAL A 1 92 ? 25.248 3.212 -10.565 1.00 96.44 92 VAL A CA 1
ATOM 700 C C . VAL A 1 92 ? 24.217 3.295 -9.456 1.00 96.44 92 VAL A C 1
ATOM 702 O O . VAL A 1 92 ? 23.445 2.358 -9.245 1.00 96.44 92 VAL A O 1
ATOM 705 N N . ASP A 1 93 ? 24.211 4.431 -8.770 1.00 96.06 93 ASP A N 1
ATOM 706 C CA . ASP A 1 93 ? 23.111 4.801 -7.893 1.00 96.06 93 ASP A CA 1
ATOM 707 C C . ASP A 1 93 ? 22.017 5.433 -8.756 1.00 96.06 93 ASP A C 1
ATOM 709 O O . ASP A 1 93 ? 22.318 6.139 -9.727 1.00 96.06 93 ASP A O 1
ATOM 713 N N . CYS A 1 94 ? 20.755 5.143 -8.455 1.00 96.69 94 CYS A N 1
ATOM 714 C CA . CYS A 1 94 ? 19.639 5.722 -9.190 1.00 96.69 94 CYS A CA 1
ATOM 715 C C . CYS A 1 94 ? 18.354 5.804 -8.367 1.00 96.69 94 CYS A C 1
ATOM 717 O O . CYS A 1 94 ? 18.186 5.117 -7.353 1.00 96.69 94 CYS A O 1
ATOM 719 N N . THR A 1 95 ? 17.421 6.621 -8.850 1.00 97.00 95 THR A N 1
ATOM 720 C CA . THR A 1 95 ? 16.031 6.619 -8.396 1.00 97.00 95 THR A CA 1
ATOM 721 C C . THR A 1 95 ? 15.091 6.148 -9.499 1.00 97.00 95 THR A C 1
ATOM 723 O O . THR A 1 95 ? 15.276 6.468 -10.670 1.00 97.00 95 THR A O 1
ATOM 726 N N . LEU A 1 96 ? 14.063 5.386 -9.134 1.00 96.56 96 LEU A N 1
ATOM 727 C CA . LEU A 1 96 ? 13.040 4.891 -10.061 1.00 96.56 96 LEU A CA 1
ATOM 728 C C . LEU A 1 96 ? 11.662 5.225 -9.503 1.00 96.56 96 LEU A C 1
ATOM 730 O O . LEU A 1 96 ? 11.394 4.933 -8.337 1.00 96.56 96 LEU A O 1
ATOM 734 N N . HIS A 1 97 ? 10.773 5.814 -10.302 1.00 95.94 97 HIS A N 1
ATOM 735 C CA . HIS A 1 97 ? 9.398 6.054 -9.868 1.00 95.94 97 HIS A CA 1
ATOM 736 C C . HIS A 1 97 ? 8.524 4.843 -10.184 1.00 95.94 97 HIS A C 1
ATOM 738 O O . HIS A 1 97 ? 8.542 4.310 -11.289 1.00 95.94 97 HIS A O 1
ATOM 744 N N . ALA A 1 98 ? 7.709 4.406 -9.224 1.00 93.94 98 ALA A N 1
ATOM 745 C CA . ALA A 1 98 ? 6.909 3.193 -9.385 1.00 93.94 98 ALA A CA 1
ATOM 746 C C . ALA A 1 98 ? 5.799 3.315 -10.451 1.00 93.94 98 ALA A C 1
ATOM 748 O O . ALA A 1 98 ? 5.258 2.300 -10.889 1.00 93.94 98 ALA A O 1
ATOM 749 N N . THR A 1 99 ? 5.466 4.549 -10.845 1.00 90.25 99 THR A N 1
ATOM 750 C CA . THR A 1 99 ? 4.499 4.901 -11.898 1.00 90.25 99 THR A CA 1
ATOM 751 C C . THR A 1 99 ? 5.115 4.932 -13.299 1.00 90.25 99 THR A C 1
ATOM 753 O O . THR A 1 99 ? 4.383 4.962 -14.292 1.00 90.25 99 THR A O 1
ATOM 756 N N . ASP A 1 100 ? 6.448 4.939 -13.404 1.00 94.38 100 ASP A N 1
ATOM 757 C CA . ASP A 1 100 ? 7.123 4.828 -14.695 1.00 94.38 100 ASP A CA 1
ATOM 758 C C . ASP A 1 100 ? 6.896 3.422 -15.264 1.00 94.38 100 ASP A C 1
ATOM 760 O O . ASP A 1 100 ? 6.830 2.430 -14.529 1.00 94.38 100 ASP A O 1
ATOM 764 N N . HIS A 1 101 ? 6.714 3.341 -16.582 1.00 93.44 101 HIS A N 1
ATOM 765 C CA . HIS A 1 101 ? 6.278 2.118 -17.248 1.00 93.44 101 HIS A CA 1
ATOM 766 C C . HIS A 1 101 ? 6.780 2.006 -18.693 1.00 93.44 101 HIS A C 1
ATOM 768 O O . HIS A 1 101 ? 7.106 3.002 -19.337 1.00 93.44 101 HIS A O 1
ATOM 774 N N . SER A 1 102 ? 6.806 0.772 -19.196 1.00 91.88 102 SER A N 1
ATOM 775 C CA . SER A 1 102 ? 7.018 0.398 -20.597 1.00 91.88 102 SER A CA 1
ATOM 776 C C . SER A 1 102 ? 6.019 -0.707 -20.939 1.00 91.88 102 SER A C 1
ATOM 778 O O . SER A 1 102 ? 5.966 -1.717 -20.244 1.00 91.88 102 SER A O 1
ATOM 780 N N . ASP A 1 103 ? 5.192 -0.509 -21.968 1.00 87.94 103 ASP A N 1
ATOM 781 C CA . ASP A 1 103 ? 4.281 -1.534 -22.513 1.00 87.94 103 ASP A CA 1
ATOM 782 C C . ASP A 1 103 ? 3.380 -2.242 -21.476 1.00 87.94 103 ASP A C 1
ATOM 784 O O . ASP A 1 103 ? 3.162 -3.450 -21.517 1.00 87.94 103 ASP A O 1
ATOM 788 N N . GLY A 1 104 ? 2.842 -1.487 -20.511 1.00 86.88 104 GLY A N 1
ATOM 789 C CA . GLY A 1 104 ? 1.955 -2.021 -19.467 1.00 86.88 104 GLY A CA 1
ATOM 790 C C . GLY A 1 104 ? 2.672 -2.712 -18.298 1.00 86.88 104 GLY A C 1
ATOM 791 O O . GLY A 1 104 ? 2.024 -3.045 -17.304 1.00 86.88 104 GLY A O 1
ATOM 792 N N . TYR A 1 105 ? 3.995 -2.854 -18.365 1.00 94.62 105 TYR A N 1
ATOM 793 C CA . TYR A 1 105 ? 4.858 -3.194 -17.237 1.00 94.62 105 TYR A CA 1
ATOM 794 C C . TYR A 1 105 ? 5.334 -1.905 -16.560 1.00 94.62 105 TYR A C 1
ATOM 796 O O . TYR A 1 105 ? 5.710 -0.954 -17.235 1.00 94.62 105 TYR A O 1
ATOM 804 N N . GLY A 1 106 ? 5.302 -1.838 -15.231 1.00 95.56 106 GLY A N 1
ATOM 805 C CA . GLY A 1 106 ? 5.569 -0.609 -14.469 1.00 95.56 106 GLY A CA 1
ATOM 806 C C . GLY A 1 106 ? 6.431 -0.873 -13.248 1.00 95.56 106 GLY A C 1
ATOM 807 O O . GLY A 1 106 ? 6.640 -2.031 -12.893 1.00 95.56 106 GLY A O 1
ATOM 808 N N . GLY A 1 107 ? 6.889 0.173 -12.564 1.00 96.31 107 GLY A N 1
ATOM 809 C CA . GLY A 1 107 ? 7.766 0.014 -11.401 1.00 96.31 107 GLY A CA 1
ATOM 810 C C . GLY A 1 107 ? 7.177 -0.855 -10.277 1.00 96.31 107 GLY A C 1
ATOM 811 O O . GLY A 1 107 ? 7.914 -1.595 -9.637 1.00 96.31 107 GLY A O 1
ATOM 812 N N . GLY A 1 108 ? 5.852 -0.876 -10.089 1.00 96.81 108 GLY A N 1
ATOM 813 C CA . GLY A 1 108 ? 5.199 -1.847 -9.195 1.00 96.81 108 GLY A CA 1
ATOM 814 C C . GLY A 1 108 ? 5.392 -3.314 -9.619 1.00 96.81 108 GLY A C 1
ATOM 815 O O . GLY A 1 108 ? 5.589 -4.184 -8.771 1.00 96.81 108 GLY A O 1
ATOM 816 N N . HIS A 1 109 ? 5.374 -3.603 -10.923 1.00 97.56 109 HIS A N 1
ATOM 817 C CA . HIS A 1 109 ? 5.644 -4.944 -11.455 1.00 97.56 109 HIS A CA 1
ATOM 818 C C . HIS A 1 109 ? 7.118 -5.324 -11.264 1.00 97.56 109 HIS A C 1
ATOM 820 O O . HIS A 1 109 ? 7.401 -6.430 -10.814 1.00 97.56 109 HIS A O 1
ATOM 826 N N . LEU A 1 110 ? 8.033 -4.375 -11.491 1.00 98.06 110 LEU A N 1
ATOM 827 C CA . LEU A 1 110 ? 9.461 -4.542 -11.208 1.00 98.06 110 LEU A CA 1
ATOM 828 C C . LEU A 1 110 ? 9.728 -4.870 -9.738 1.00 98.06 110 LEU A C 1
ATOM 830 O O . LEU A 1 110 ? 10.480 -5.792 -9.437 1.00 98.06 110 LEU A O 1
ATOM 834 N N . ILE A 1 111 ? 9.078 -4.151 -8.821 1.00 98.00 111 ILE A N 1
ATOM 835 C CA . ILE A 1 111 ? 9.151 -4.426 -7.381 1.00 98.00 111 ILE A CA 1
ATOM 836 C C . ILE A 1 111 ? 8.710 -5.861 -7.088 1.00 98.00 111 ILE A C 1
ATOM 838 O O . ILE A 1 111 ? 9.400 -6.576 -6.363 1.00 98.00 111 ILE A O 1
ATOM 842 N N . ARG A 1 112 ? 7.585 -6.297 -7.669 1.00 97.88 112 ARG A N 1
ATOM 843 C CA . ARG A 1 112 ? 7.075 -7.659 -7.481 1.00 97.88 112 ARG A CA 1
ATOM 844 C C . ARG A 1 112 ? 8.067 -8.708 -7.977 1.00 97.88 112 ARG A C 1
ATOM 846 O O . ARG A 1 112 ? 8.336 -9.657 -7.250 1.00 97.88 112 ARG A O 1
ATOM 853 N N . ASP A 1 113 ? 8.609 -8.530 -9.177 1.00 98.19 113 ASP A N 1
ATOM 854 C CA . ASP A 1 113 ? 9.566 -9.467 -9.768 1.00 98.19 113 ASP A CA 1
ATOM 855 C C . ASP A 1 113 ? 10.849 -9.568 -8.926 1.00 98.19 113 ASP A C 1
ATOM 857 O O . ASP A 1 113 ? 11.298 -10.675 -8.629 1.00 98.19 113 ASP A O 1
ATOM 861 N N . LEU A 1 114 ? 11.391 -8.436 -8.461 1.00 98.50 114 LEU A N 1
ATOM 862 C CA . LEU A 1 114 ? 12.553 -8.403 -7.567 1.00 98.50 114 LEU A CA 1
ATOM 863 C C . LEU A 1 114 ? 12.288 -9.137 -6.242 1.00 98.50 114 LEU A C 1
ATOM 865 O O . LEU A 1 114 ? 13.125 -9.926 -5.807 1.00 98.50 114 LEU A O 1
ATOM 869 N N . LEU A 1 115 ? 11.126 -8.915 -5.618 1.00 98.56 115 LEU A N 1
ATOM 870 C CA . LEU A 1 115 ? 10.735 -9.576 -4.364 1.00 98.56 115 LEU A CA 1
ATOM 871 C C . LEU A 1 115 ? 10.466 -11.078 -4.525 1.00 98.56 115 LEU A C 1
ATOM 873 O O . LEU A 1 115 ? 10.578 -11.824 -3.558 1.00 98.56 115 LEU A O 1
ATOM 877 N N . GLU A 1 116 ? 10.117 -11.531 -5.728 1.00 98.06 116 GLU A N 1
ATOM 878 C CA . GLU A 1 116 ? 10.014 -12.956 -6.069 1.00 98.06 116 GLU A CA 1
ATOM 879 C C . GLU A 1 116 ? 11.369 -13.580 -6.443 1.00 98.06 116 GLU A C 1
ATOM 881 O O . GLU A 1 116 ? 11.423 -14.735 -6.863 1.00 98.06 116 GLU A O 1
ATOM 886 N N . GLY A 1 117 ? 12.469 -12.830 -6.314 1.00 97.94 117 GLY A N 1
ATOM 887 C CA . GLY A 1 117 ? 13.815 -13.300 -6.638 1.00 97.94 117 GLY A CA 1
ATOM 888 C C . GLY A 1 117 ? 14.086 -13.403 -8.139 1.00 97.94 117 GLY A C 1
ATOM 889 O O . GLY A 1 117 ? 15.069 -14.027 -8.546 1.00 97.94 117 GLY A O 1
ATOM 890 N N . ARG A 1 118 ? 13.240 -12.806 -8.988 1.00 98.25 118 ARG A N 1
ATOM 891 C CA . ARG A 1 118 ? 13.448 -12.827 -10.436 1.00 98.25 118 ARG A CA 1
ATOM 892 C C . ARG A 1 118 ? 14.620 -11.932 -10.815 1.00 98.25 118 ARG A C 1
ATOM 894 O O . ARG A 1 118 ? 14.846 -10.863 -10.247 1.00 98.25 118 ARG A O 1
ATOM 901 N N . ARG A 1 119 ? 15.352 -12.387 -11.825 1.00 98.12 119 ARG A N 1
ATOM 902 C CA . ARG A 1 119 ? 16.426 -11.632 -12.460 1.00 98.12 119 ARG A CA 1
ATOM 903 C C . ARG A 1 119 ? 15.829 -10.647 -13.459 1.00 98.12 119 ARG A C 1
ATOM 905 O O . ARG A 1 119 ? 14.968 -11.024 -14.249 1.00 98.12 119 ARG A O 1
ATOM 912 N N . VAL A 1 120 ? 16.298 -9.405 -13.421 1.00 97.94 120 VAL A N 1
ATOM 913 C CA . VAL A 1 120 ? 15.822 -8.315 -14.281 1.00 97.94 120 VAL A CA 1
ATOM 914 C C . VAL A 1 120 ? 16.974 -7.718 -15.078 1.00 97.94 120 VAL A C 1
ATOM 916 O O . VAL A 1 120 ? 18.108 -7.660 -14.597 1.00 97.94 120 VAL A O 1
ATOM 919 N N . ASP A 1 121 ? 16.681 -7.266 -16.294 1.00 98.00 121 ASP A N 1
ATOM 920 C CA . ASP A 1 121 ? 17.666 -6.625 -17.165 1.00 98.00 121 ASP A CA 1
ATOM 921 C C . ASP A 1 121 ? 18.007 -5.216 -16.677 1.00 98.00 121 ASP A C 1
ATOM 923 O O . ASP A 1 121 ? 17.137 -4.471 -16.222 1.00 98.00 121 ASP A O 1
ATOM 927 N N . VAL A 1 122 ? 19.272 -4.828 -16.809 1.00 98.06 122 VAL A N 1
ATOM 928 C CA . VAL A 1 122 ? 19.755 -3.476 -16.526 1.00 98.06 122 VAL A CA 1
ATOM 929 C C . VAL A 1 122 ? 20.490 -2.954 -17.750 1.00 98.06 122 VAL A C 1
ATOM 931 O O . VAL A 1 122 ? 21.471 -3.548 -18.205 1.00 98.06 122 VAL A O 1
ATOM 934 N N . GLU A 1 123 ? 20.041 -1.813 -18.260 1.00 97.75 123 GLU A N 1
ATOM 935 C CA . GLU A 1 123 ? 20.685 -1.103 -19.360 1.00 97.75 123 GLU A CA 1
ATOM 936 C C . GLU A 1 123 ? 21.170 0.262 -18.875 1.00 97.75 123 GLU A C 1
ATOM 938 O O . GLU A 1 123 ? 20.401 1.035 -18.304 1.00 97.75 123 GLU A O 1
ATOM 943 N N . VAL A 1 124 ? 22.442 0.575 -19.117 1.00 97.25 124 VAL A N 1
ATOM 944 C CA . VAL A 1 124 ? 23.034 1.880 -18.807 1.00 97.25 124 VAL A CA 1
ATOM 945 C C . VAL A 1 124 ? 23.596 2.480 -20.084 1.00 97.25 124 VAL A C 1
ATOM 947 O O . VAL A 1 124 ? 24.534 1.945 -20.676 1.00 97.25 124 VAL A O 1
ATOM 950 N N . GLU A 1 125 ? 23.052 3.615 -20.506 1.00 95.62 125 GLU A N 1
ATOM 951 C CA . GLU A 1 125 ? 23.659 4.429 -21.557 1.00 95.62 125 GLU A CA 1
ATOM 952 C C . GLU A 1 125 ? 24.719 5.328 -20.923 1.00 95.62 125 GLU A C 1
ATOM 954 O O . GLU A 1 125 ? 24.442 6.046 -19.960 1.00 95.62 125 GLU A O 1
ATOM 959 N N . THR A 1 126 ? 25.944 5.304 -21.438 1.00 94.38 126 THR A N 1
ATOM 960 C CA . THR A 1 126 ? 27.032 6.151 -20.942 1.00 94.38 126 THR A CA 1
ATOM 961 C C . THR A 1 126 ? 27.063 7.487 -21.680 1.00 94.38 126 THR A C 1
ATOM 963 O O . THR A 1 126 ? 26.624 7.606 -22.824 1.00 94.38 126 THR A O 1
ATOM 966 N N . HIS A 1 127 ? 27.672 8.507 -21.074 1.00 89.69 127 HIS A N 1
ATOM 967 C CA . HIS A 1 127 ? 27.936 9.773 -21.774 1.00 89.69 127 HIS A CA 1
ATOM 968 C C . HIS A 1 127 ? 28.844 9.629 -23.011 1.00 89.69 127 HIS A C 1
ATOM 970 O O . HIS A 1 127 ? 28.852 10.516 -23.859 1.00 89.69 127 HIS A O 1
ATOM 976 N N . GLY A 1 128 ? 29.597 8.528 -23.125 1.00 89.25 128 GLY A N 1
ATOM 977 C CA . GLY A 1 128 ? 30.421 8.218 -24.296 1.00 89.25 128 GLY A CA 1
ATOM 978 C C . GLY A 1 128 ? 29.644 7.603 -25.464 1.00 89.25 128 GLY A C 1
ATOM 979 O O . GLY A 1 128 ? 30.262 7.237 -26.458 1.00 89.25 128 GLY A O 1
ATOM 980 N N . GLY A 1 129 ? 28.318 7.454 -25.349 1.00 90.56 129 GLY A N 1
ATOM 981 C CA . GLY A 1 129 ? 27.462 6.882 -26.393 1.00 90.56 129 GLY A CA 1
ATOM 982 C C . GLY A 1 129 ? 27.482 5.352 -26.464 1.00 90.56 129 GLY A C 1
ATOM 983 O O . GLY A 1 129 ? 26.945 4.779 -27.406 1.00 90.56 129 GLY A O 1
ATOM 984 N N . THR A 1 130 ? 28.095 4.679 -25.487 1.00 93.56 130 THR A N 1
ATOM 985 C CA . THR A 1 130 ? 28.074 3.213 -25.373 1.00 93.56 130 THR A CA 1
ATOM 986 C C . THR A 1 130 ? 26.957 2.754 -24.440 1.00 93.56 130 THR A C 1
ATOM 988 O O . THR A 1 130 ? 26.606 3.456 -23.492 1.00 93.56 130 THR A O 1
ATOM 991 N N . THR A 1 131 ? 26.420 1.556 -24.675 1.00 96.12 131 THR A N 1
ATOM 992 C CA . THR A 1 131 ? 25.434 0.923 -23.788 1.00 96.12 131 THR A CA 1
ATOM 993 C C . THR A 1 131 ? 26.069 -0.254 -23.062 1.00 96.12 131 THR A C 1
ATOM 995 O O . THR A 1 131 ? 26.577 -1.177 -23.698 1.00 96.12 131 THR A O 1
ATOM 998 N N . VAL A 1 132 ? 26.001 -0.237 -21.735 1.00 95.69 132 VAL A N 1
ATOM 999 C CA . VAL A 1 132 ? 26.338 -1.372 -20.874 1.00 95.69 132 VAL A CA 1
ATOM 1000 C C . VAL A 1 132 ? 25.053 -2.137 -20.576 1.00 95.69 132 VAL A C 1
ATOM 1002 O O . VAL A 1 132 ? 24.048 -1.531 -20.207 1.00 95.69 132 VAL A O 1
ATOM 1005 N N . ARG A 1 133 ? 25.082 -3.461 -20.742 1.00 97.31 133 ARG A N 1
ATOM 1006 C CA . ARG A 1 133 ? 23.965 -4.353 -20.413 1.00 97.31 133 ARG A CA 1
ATOM 1007 C C . ARG A 1 133 ? 24.413 -5.389 -19.402 1.00 97.31 133 ARG A C 1
ATOM 1009 O O . ARG A 1 133 ? 25.469 -5.993 -19.569 1.00 97.31 133 ARG A O 1
ATOM 1016 N N . THR A 1 134 ? 23.600 -5.593 -18.381 1.00 97.12 134 THR A N 1
ATOM 1017 C CA . THR A 1 134 ? 23.773 -6.654 -17.392 1.00 97.12 134 THR A CA 1
ATOM 1018 C C . THR A 1 134 ? 22.402 -7.099 -16.890 1.00 97.12 134 THR A C 1
ATOM 1020 O O . THR A 1 134 ? 21.371 -6.632 -17.368 1.00 97.12 134 THR A O 1
ATOM 1023 N N . THR A 1 135 ? 22.387 -7.986 -15.909 1.00 98.00 135 THR A N 1
ATOM 1024 C CA . THR A 1 135 ? 21.185 -8.353 -15.168 1.00 98.00 135 THR A CA 1
ATOM 1025 C C . THR A 1 135 ? 21.447 -8.244 -13.674 1.00 98.00 135 THR A C 1
ATOM 1027 O O . THR A 1 135 ? 22.604 -8.250 -13.248 1.00 98.00 135 THR A O 1
ATOM 1030 N N . THR A 1 136 ? 20.390 -8.170 -12.872 1.00 97.94 136 THR A N 1
ATOM 1031 C CA . THR A 1 136 ? 20.507 -8.188 -11.412 1.00 97.94 136 THR A CA 1
ATOM 1032 C C . THR A 1 136 ? 19.319 -8.886 -10.746 1.00 97.94 136 THR A C 1
ATOM 1034 O O . THR A 1 136 ? 18.253 -9.003 -11.351 1.00 97.94 136 THR A O 1
ATOM 1037 N N . THR A 1 137 ? 19.488 -9.349 -9.510 1.00 98.25 137 THR A N 1
ATOM 1038 C CA . THR A 1 137 ? 18.407 -9.744 -8.589 1.00 98.25 137 THR A CA 1
ATOM 1039 C C . THR A 1 137 ? 18.369 -8.802 -7.383 1.00 98.25 137 THR A C 1
ATOM 1041 O O . THR A 1 137 ? 19.305 -8.039 -7.153 1.00 98.25 137 THR A O 1
ATOM 1044 N N . LEU A 1 138 ? 17.306 -8.862 -6.573 1.00 98.25 138 LEU A N 1
ATOM 1045 C CA . LEU A 1 138 ? 17.196 -8.050 -5.353 1.00 98.25 138 LEU A CA 1
ATOM 1046 C C . LEU A 1 138 ? 18.370 -8.271 -4.382 1.00 98.25 138 LEU A C 1
ATOM 1048 O O . LEU A 1 138 ? 18.889 -7.308 -3.812 1.00 98.25 138 LEU A O 1
ATOM 1052 N N . ASP A 1 139 ? 18.820 -9.517 -4.227 1.00 97.31 139 ASP A N 1
ATOM 1053 C CA . ASP A 1 139 ? 19.919 -9.869 -3.322 1.00 97.31 139 ASP A CA 1
ATOM 1054 C C . ASP A 1 139 ? 21.256 -9.260 -3.763 1.00 97.31 139 ASP A C 1
ATOM 1056 O O . ASP A 1 139 ? 22.050 -8.844 -2.916 1.00 97.31 139 ASP A O 1
ATOM 1060 N N . GLU A 1 140 ? 21.466 -9.128 -5.077 1.00 97.25 140 GLU A N 1
ATOM 1061 C CA . GLU A 1 140 ? 22.670 -8.556 -5.692 1.00 97.25 140 GLU A CA 1
ATOM 1062 C C . GLU A 1 140 ? 22.745 -7.021 -5.573 1.00 97.25 140 GLU A C 1
ATOM 1064 O O . GLU A 1 140 ? 23.819 -6.440 -5.753 1.00 97.25 140 GLU A O 1
ATOM 1069 N N . LEU A 1 141 ? 21.638 -6.339 -5.248 1.00 96.25 141 LEU A N 1
ATOM 1070 C CA . LEU A 1 141 ? 21.628 -4.882 -5.079 1.00 96.25 141 LEU A CA 1
ATOM 1071 C C . LEU A 1 141 ? 22.430 -4.473 -3.840 1.00 96.25 141 LEU A C 1
ATOM 1073 O O . LEU A 1 141 ? 22.165 -4.949 -2.739 1.00 96.25 141 LEU A O 1
ATOM 1077 N N . GLY A 1 142 ? 23.368 -3.534 -3.972 1.00 90.00 142 GLY A N 1
ATOM 1078 C CA . GLY A 1 142 ? 24.131 -3.036 -2.818 1.00 90.00 142 GLY A CA 1
ATOM 1079 C C . GLY A 1 142 ? 23.259 -2.245 -1.835 1.00 90.00 142 GLY A C 1
ATOM 1080 O O . GLY A 1 142 ? 23.492 -2.254 -0.629 1.00 90.00 142 GLY A O 1
ATOM 1081 N N . HIS A 1 143 ? 22.224 -1.588 -2.359 1.00 95.94 143 HIS A N 1
ATOM 1082 C CA . HIS A 1 143 ? 21.253 -0.807 -1.605 1.00 95.94 143 HIS A CA 1
ATOM 1083 C C . HIS A 1 143 ? 19.908 -0.826 -2.332 1.00 95.94 143 HIS A C 1
ATOM 1085 O O . HIS A 1 143 ? 19.878 -0.657 -3.553 1.00 95.94 143 HIS A O 1
ATOM 1091 N N . ALA A 1 144 ? 18.809 -1.008 -1.599 1.00 97.81 144 ALA A N 1
ATOM 1092 C CA . ALA A 1 144 ? 17.465 -0.959 -2.162 1.00 97.81 144 ALA A CA 1
ATOM 1093 C C . ALA A 1 144 ? 16.462 -0.418 -1.135 1.00 97.81 144 ALA A C 1
ATOM 1095 O O . ALA A 1 144 ? 15.993 -1.138 -0.256 1.00 97.81 144 ALA A O 1
ATOM 1096 N N . ARG A 1 145 ? 16.120 0.867 -1.234 1.00 98.06 145 ARG A N 1
ATOM 1097 C CA . ARG A 1 145 ? 15.114 1.506 -0.373 1.00 98.06 145 ARG A CA 1
ATOM 1098 C C . ARG A 1 145 ? 13.870 1.839 -1.165 1.00 98.06 145 ARG A C 1
ATOM 1100 O O . ARG A 1 145 ? 13.960 2.332 -2.285 1.00 98.06 145 ARG A O 1
ATOM 1107 N N . MET A 1 146 ? 12.714 1.624 -0.553 1.00 98.12 146 MET A N 1
ATOM 1108 C CA . MET A 1 146 ? 11.431 2.066 -1.080 1.00 98.12 146 MET A CA 1
ATOM 1109 C C . MET A 1 146 ? 10.937 3.239 -0.242 1.00 98.12 146 MET A C 1
ATOM 1111 O O . MET A 1 146 ? 10.845 3.150 0.983 1.00 98.12 146 MET A O 1
ATOM 1115 N N . VAL A 1 147 ? 10.616 4.338 -0.914 1.00 98.25 147 VAL A N 1
ATOM 1116 C CA . VAL A 1 147 ? 10.127 5.572 -0.306 1.00 98.25 147 VAL A CA 1
ATOM 1117 C C . VAL A 1 147 ? 8.732 5.846 -0.844 1.00 98.25 147 VAL A C 1
ATOM 1119 O O . VAL A 1 147 ? 8.540 6.079 -2.036 1.00 98.25 147 VAL A O 1
ATOM 1122 N N . GLY A 1 148 ? 7.745 5.811 0.039 1.00 97.81 148 GLY A N 1
ATOM 1123 C CA . GLY A 1 148 ? 6.394 6.266 -0.242 1.00 97.81 148 GLY A CA 1
ATOM 1124 C C . GLY A 1 148 ? 6.235 7.716 0.193 1.00 97.81 148 GLY A C 1
ATOM 1125 O O . GLY A 1 148 ? 6.397 8.041 1.365 1.00 97.81 148 GLY A O 1
ATOM 1126 N N . THR A 1 149 ? 5.909 8.606 -0.736 1.00 96.56 149 THR A N 1
ATOM 1127 C CA . THR A 1 149 ? 5.668 10.029 -0.442 1.00 96.56 149 THR A CA 1
ATOM 1128 C C . THR A 1 149 ? 4.211 10.319 -0.091 1.00 96.56 149 THR A C 1
ATOM 1130 O O . THR A 1 149 ? 3.916 11.428 0.352 1.00 96.56 149 THR A O 1
ATOM 1133 N N . ARG A 1 150 ? 3.301 9.360 -0.322 1.00 92.88 150 ARG A N 1
ATOM 1134 C CA . ARG A 1 150 ? 1.860 9.448 -0.036 1.00 92.88 150 ARG A CA 1
ATOM 1135 C C . ARG A 1 150 ? 1.288 8.061 0.271 1.00 92.88 150 ARG A C 1
ATOM 1137 O O . ARG A 1 150 ? 0.794 7.365 -0.612 1.00 92.88 150 ARG A O 1
ATOM 1144 N N . CYS A 1 151 ? 1.359 7.664 1.528 1.00 95.44 151 CYS A N 1
ATOM 1145 C CA . CYS A 1 151 ? 0.922 6.364 2.019 1.00 95.44 151 CYS A CA 1
ATOM 1146 C C . CYS A 1 151 ? -0.201 6.512 3.045 1.00 95.44 151 CYS A C 1
ATOM 1148 O O . CYS A 1 151 ? -0.362 7.568 3.656 1.00 95.44 151 CYS A O 1
ATOM 1150 N N . ALA A 1 152 ? -0.956 5.433 3.260 1.00 95.31 152 ALA A N 1
ATOM 1151 C CA . ALA A 1 152 ? -1.961 5.333 4.320 1.00 95.31 152 ALA A CA 1
ATOM 1152 C C . ALA A 1 152 ? -2.936 6.526 4.390 1.00 95.31 152 ALA A C 1
ATOM 1154 O O . ALA A 1 152 ? -3.196 7.054 5.463 1.00 95.31 152 ALA A O 1
ATOM 1155 N N . PHE A 1 153 ? -3.477 6.968 3.247 1.00 93.25 153 PHE A N 1
ATOM 1156 C CA . PHE A 1 153 ? -4.505 8.016 3.211 1.00 93.25 153 PHE A CA 1
ATOM 1157 C C . PHE A 1 153 ? -5.628 7.705 4.201 1.00 93.25 153 PHE A C 1
ATOM 1159 O O . PHE A 1 153 ? -6.191 6.614 4.125 1.00 93.25 153 PHE A O 1
ATOM 1166 N N . MET A 1 154 ? -5.968 8.650 5.082 1.00 92.94 154 MET A N 1
ATOM 1167 C CA . MET A 1 154 ? -7.034 8.476 6.079 1.00 92.94 154 MET A CA 1
ATOM 1168 C C . MET A 1 154 ? -8.352 8.035 5.426 1.00 92.94 154 MET A C 1
ATOM 1170 O O . MET A 1 154 ? -8.969 7.047 5.810 1.00 92.94 154 MET A O 1
ATOM 1174 N N . ASN A 1 155 ? -8.750 8.732 4.368 1.00 86.81 155 ASN A N 1
ATOM 1175 C CA . ASN A 1 155 ? -9.820 8.349 3.459 1.00 86.81 155 ASN A CA 1
ATOM 1176 C C . ASN A 1 155 ? -9.485 8.814 2.038 1.00 86.81 155 ASN A C 1
ATOM 1178 O O . ASN A 1 155 ? -8.613 9.664 1.820 1.00 86.81 155 ASN A O 1
ATOM 1182 N N . TYR A 1 156 ? -10.184 8.254 1.053 1.00 90.75 156 TYR A N 1
ATOM 1183 C CA . TYR A 1 156 ? -10.020 8.643 -0.342 1.00 90.75 156 TYR A CA 1
ATOM 1184 C C . TYR A 1 156 ? -11.339 9.103 -0.968 1.00 90.75 156 TYR A C 1
ATOM 1186 O O . TYR A 1 156 ? -12.035 9.947 -0.398 1.00 90.75 156 TYR A O 1
ATOM 1194 N N . LEU A 1 157 ? -11.622 8.657 -2.186 1.00 94.56 157 LEU A N 1
ATOM 1195 C CA . LEU A 1 157 ? -12.761 9.063 -2.991 1.00 94.56 157 LEU A CA 1
ATOM 1196 C C . LEU A 1 157 ? -13.421 7.821 -3.580 1.00 94.56 157 LEU A C 1
ATOM 1198 O O . LEU A 1 157 ? -12.732 6.870 -3.958 1.00 94.56 157 LEU A O 1
ATOM 1202 N N . ALA A 1 158 ? -14.738 7.888 -3.721 1.00 97.69 158 ALA A N 1
ATOM 1203 C CA . ALA A 1 158 ? -15.437 7.134 -4.741 1.00 97.69 158 ALA A CA 1
ATOM 1204 C C . ALA A 1 158 ? -15.403 7.945 -6.040 1.00 97.69 158 ALA A C 1
ATOM 1206 O O . ALA A 1 158 ? -15.627 9.157 -6.024 1.00 97.69 158 ALA A O 1
ATOM 1207 N N . ILE A 1 159 ? -15.092 7.306 -7.158 1.00 98.25 159 ILE A N 1
ATOM 1208 C CA . ILE A 1 159 ? -14.928 7.954 -8.455 1.00 98.25 159 ILE A CA 1
ATOM 1209 C C . ILE A 1 159 ? -16.052 7.505 -9.381 1.00 98.25 159 ILE A C 1
ATOM 1211 O O . ILE A 1 159 ? -16.260 6.313 -9.587 1.00 98.25 159 ILE A O 1
ATOM 1215 N N . VAL A 1 160 ? -16.757 8.482 -9.952 1.00 98.19 160 VAL A N 1
ATOM 1216 C CA . VAL A 1 160 ? -17.822 8.288 -10.947 1.00 98.19 160 VAL A CA 1
ATOM 1217 C C . VAL A 1 160 ? -17.552 9.143 -12.182 1.00 98.19 160 VAL A C 1
ATOM 1219 O O . VAL A 1 160 ? -16.816 10.131 -12.127 1.00 98.19 160 VAL A O 1
ATOM 1222 N N . ASN A 1 161 ? -18.173 8.807 -13.310 1.00 97.81 161 ASN A N 1
ATOM 1223 C CA . ASN A 1 161 ? -18.064 9.591 -14.539 1.00 97.81 161 ASN A CA 1
ATOM 1224 C C . ASN A 1 161 ? -19.398 10.286 -14.879 1.00 97.81 161 ASN A C 1
ATOM 1226 O O . ASN A 1 161 ? -20.292 9.645 -15.427 1.00 97.81 161 ASN A O 1
ATOM 1230 N N . PRO A 1 162 ? -19.556 11.594 -14.595 1.00 96.50 162 PRO A N 1
ATOM 1231 C CA . PRO A 1 162 ? -20.785 12.324 -14.916 1.00 96.50 162 PRO A CA 1
ATOM 1232 C C . PRO A 1 162 ? -20.927 12.683 -16.404 1.00 96.50 162 PRO A C 1
ATOM 1234 O O . PRO A 1 162 ? -21.996 13.122 -16.825 1.00 96.50 162 PRO A O 1
ATOM 1237 N N . SER A 1 163 ? -19.873 12.527 -17.211 1.00 96.38 163 SER A N 1
ATOM 1238 C CA . SER A 1 163 ? -19.920 12.816 -18.650 1.00 96.38 163 SER A CA 1
ATOM 1239 C C . SER A 1 163 ? -20.624 11.703 -19.430 1.00 96.38 163 SER A C 1
ATOM 1241 O O . SER A 1 163 ? -20.900 10.646 -18.884 1.00 96.38 163 SER A O 1
ATOM 1243 N N . LYS A 1 164 ? -20.920 11.913 -20.717 1.00 96.12 164 LYS A N 1
ATOM 1244 C CA . LYS A 1 164 ? -21.605 10.901 -21.545 1.00 96.12 164 LYS A CA 1
ATOM 1245 C C . LYS A 1 164 ? -20.679 9.806 -22.082 1.00 96.12 164 LYS A C 1
ATOM 1247 O O . LYS A 1 164 ? -21.152 8.711 -22.358 1.00 96.12 164 LYS A O 1
ATOM 1252 N N . SER A 1 165 ? -19.392 10.098 -22.247 1.00 96.94 165 SER A N 1
ATOM 1253 C CA . SER A 1 165 ? -18.436 9.195 -22.898 1.00 96.94 165 SER A CA 1
ATOM 1254 C C . SER A 1 165 ? -17.580 8.456 -21.869 1.00 96.94 165 SER A C 1
ATOM 1256 O O . SER A 1 165 ? -17.302 9.026 -20.811 1.00 96.94 165 SER A O 1
ATOM 1258 N N . PRO A 1 166 ? -17.113 7.22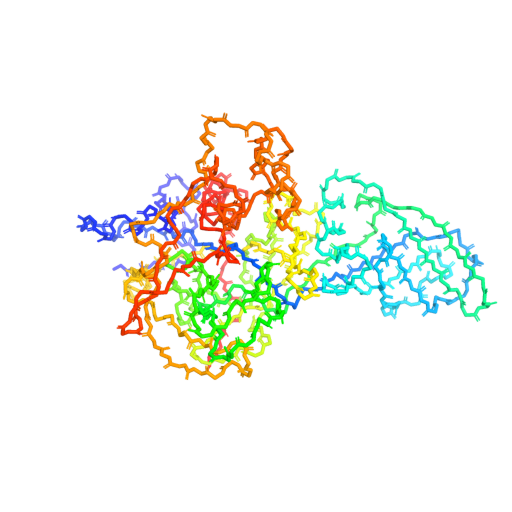8 -22.160 1.00 97.69 166 PRO A N 1
ATOM 1259 C CA . PRO A 1 166 ? -16.184 6.525 -21.282 1.00 97.69 166 PRO A CA 1
ATOM 1260 C C . PRO A 1 166 ? -14.873 7.295 -21.069 1.00 97.69 166 PRO A C 1
ATOM 1262 O O . PRO A 1 166 ? -14.356 7.917 -22.001 1.00 97.69 166 PRO A O 1
ATOM 1265 N N . VAL A 1 167 ? -14.314 7.235 -19.856 1.00 98.06 167 VAL A N 1
ATOM 1266 C CA . VAL A 1 167 ? -13.074 7.946 -19.489 1.00 98.06 167 VAL A CA 1
ATOM 1267 C C . VAL A 1 167 ? -12.037 6.975 -18.930 1.00 98.06 167 VAL A C 1
ATOM 1269 O O . VAL A 1 167 ? -12.296 6.260 -17.966 1.00 98.06 167 VAL A O 1
ATOM 1272 N N . ARG A 1 168 ? -10.831 6.983 -19.513 1.00 97.31 168 ARG A N 1
ATOM 1273 C CA . ARG A 1 168 ? -9.661 6.264 -18.980 1.00 97.31 168 ARG A CA 1
ATOM 1274 C C . ARG A 1 168 ? -9.041 7.047 -17.826 1.00 97.31 168 ARG A C 1
ATOM 1276 O O . ARG A 1 168 ? -8.905 8.267 -17.905 1.00 97.31 168 ARG A O 1
ATOM 1283 N N . SER A 1 169 ? -8.656 6.356 -16.758 1.00 96.19 169 SER A N 1
ATOM 1284 C CA . SER A 1 169 ? -8.082 6.963 -15.558 1.00 96.19 169 SER A CA 1
ATOM 1285 C C . SER A 1 169 ? -7.370 5.935 -14.682 1.00 96.19 169 SER A C 1
ATOM 1287 O O . SER A 1 169 ? -7.795 4.783 -14.612 1.00 96.19 169 SER A O 1
ATOM 1289 N N . ILE A 1 170 ? -6.373 6.389 -13.916 1.00 95.00 170 ILE A N 1
ATOM 1290 C CA . ILE A 1 170 ? -5.717 5.594 -12.863 1.00 95.00 170 ILE A CA 1
ATOM 1291 C C . ILE A 1 170 ? -6.664 5.143 -11.743 1.00 95.00 170 ILE A C 1
ATOM 1293 O O . ILE A 1 170 ? -6.329 4.269 -10.955 1.00 95.00 170 ILE A O 1
ATOM 1297 N N . PHE A 1 171 ? -7.865 5.717 -11.661 1.00 96.44 171 PHE A N 1
ATOM 1298 C CA . PHE A 1 171 ? -8.869 5.338 -10.665 1.00 96.44 171 PHE A CA 1
ATOM 1299 C C . PHE A 1 171 ? -9.741 4.153 -11.088 1.00 96.44 171 PHE A C 1
ATOM 1301 O O . PHE A 1 171 ? -10.715 3.838 -10.414 1.00 96.44 171 PHE A O 1
ATOM 1308 N N . SER A 1 172 ? -9.444 3.516 -12.216 1.00 96.62 172 SER A N 1
ATOM 1309 C CA . SER A 1 172 ? -10.304 2.500 -12.822 1.00 96.62 172 SER A CA 1
ATOM 1310 C C . SER A 1 172 ? -9.474 1.467 -13.563 1.00 96.62 172 SER A C 1
ATOM 1312 O O . SER A 1 172 ? -8.434 1.817 -14.108 1.00 96.62 172 SER A O 1
ATOM 1314 N N . ILE A 1 173 ? -9.913 0.211 -13.602 1.00 97.06 173 ILE A N 1
ATOM 1315 C CA . ILE A 1 173 ? -9.195 -0.858 -14.320 1.00 97.06 173 ILE A CA 1
ATOM 1316 C C . ILE A 1 173 ? -9.586 -0.864 -15.805 1.00 97.06 173 ILE A C 1
ATOM 1318 O O . ILE A 1 173 ? -8.727 -0.974 -16.673 1.00 97.06 173 ILE A O 1
ATOM 1322 N N . SER A 1 174 ? -10.865 -0.609 -16.088 1.00 95.94 174 SER A N 1
ATOM 1323 C CA . SER A 1 174 ? -11.422 -0.365 -17.425 1.00 95.94 174 SER A CA 1
ATOM 1324 C C . SER A 1 174 ? -11.936 1.081 -17.544 1.00 95.94 174 SER A C 1
ATOM 1326 O O . SER A 1 174 ? -12.112 1.731 -16.514 1.00 95.94 174 SER A O 1
ATOM 1328 N N . PRO A 1 175 ? -12.132 1.639 -18.759 1.00 97.38 175 PRO A N 1
ATOM 1329 C CA . PRO A 1 175 ? -12.676 2.990 -18.911 1.00 97.38 175 PRO A CA 1
ATOM 1330 C C . PRO A 1 175 ? -14.018 3.139 -18.178 1.00 97.38 175 PRO A C 1
ATOM 1332 O O . PRO A 1 175 ? -14.945 2.381 -18.458 1.00 97.38 175 PRO A O 1
ATOM 1335 N N . LEU A 1 176 ? -14.125 4.132 -17.287 1.00 97.31 176 LEU A N 1
ATOM 1336 C CA . LEU A 1 176 ? -15.340 4.379 -16.506 1.00 97.31 176 LEU A CA 1
ATOM 1337 C C . LEU A 1 176 ? -16.485 4.823 -17.411 1.00 97.31 176 LEU A C 1
ATOM 1339 O O . LEU A 1 176 ? -16.374 5.862 -18.076 1.00 97.31 176 LEU A O 1
ATOM 1343 N N . GLN A 1 177 ? -17.588 4.082 -17.400 1.00 97.88 177 GLN A N 1
ATOM 1344 C CA . GLN A 1 177 ? -18.768 4.360 -18.213 1.00 97.88 177 GLN A CA 1
ATOM 1345 C C . GLN A 1 177 ? -19.455 5.669 -17.818 1.00 97.88 177 GLN A C 1
ATOM 1347 O O . GLN A 1 177 ? -19.511 6.054 -16.650 1.00 97.88 177 GLN A O 1
ATOM 1352 N N . GLY A 1 178 ? -19.970 6.370 -18.827 1.00 97.19 178 GLY A N 1
ATOM 1353 C CA . GLY A 1 178 ? -20.601 7.673 -18.661 1.00 97.19 178 GLY A CA 1
ATOM 1354 C C . GLY A 1 178 ? -21.922 7.641 -17.890 1.00 97.19 178 GLY A C 1
ATOM 1355 O O . GLY A 1 178 ? -22.518 6.598 -17.630 1.00 97.19 178 GLY A O 1
ATOM 1356 N N . GLY A 1 179 ? -22.401 8.830 -17.537 1.00 96.19 179 GLY A N 1
ATOM 1357 C CA . GLY A 1 179 ? -23.694 9.052 -16.914 1.00 96.19 179 GLY A CA 1
ATOM 1358 C C . GLY A 1 179 ? -23.788 8.483 -15.508 1.00 96.19 179 GLY A C 1
ATOM 1359 O O . GLY A 1 179 ? -24.895 8.162 -15.106 1.00 96.19 179 GLY A O 1
ATOM 1360 N N . MET A 1 180 ? -22.669 8.348 -14.787 1.00 96.44 180 MET A N 1
ATOM 1361 C CA . MET A 1 180 ? -22.544 7.757 -13.446 1.00 96.44 180 MET A CA 1
ATOM 1362 C C . MET A 1 180 ? -23.104 6.328 -13.364 1.00 96.44 180 MET A C 1
ATOM 1364 O O . MET A 1 180 ? -23.766 5.983 -12.385 1.00 96.44 180 MET A O 1
ATOM 1368 N N . ALA A 1 181 ? -22.924 5.534 -14.423 1.00 97.06 181 ALA A N 1
ATOM 1369 C CA . ALA A 1 181 ? -23.442 4.166 -14.505 1.00 97.06 181 ALA A CA 1
ATOM 1370 C C . ALA A 1 181 ? -22.753 3.200 -13.529 1.00 97.06 181 ALA A C 1
ATOM 1372 O O . ALA A 1 181 ? -23.341 2.199 -13.140 1.00 97.06 181 ALA A O 1
ATOM 1373 N N . GLU A 1 182 ? -21.530 3.524 -13.122 1.00 97.75 182 GLU A N 1
ATOM 1374 C CA . GLU A 1 182 ? -20.692 2.705 -12.257 1.00 97.75 182 GLU A CA 1
ATOM 1375 C C . GLU A 1 182 ? -19.752 3.582 -11.424 1.00 97.75 182 GLU A C 1
ATOM 1377 O O . GLU A 1 182 ? -19.536 4.766 -11.727 1.00 97.75 182 GLU A O 1
ATOM 1382 N N . ALA A 1 183 ? -19.198 2.990 -10.370 1.00 98.31 183 ALA A N 1
ATOM 1383 C CA . ALA A 1 183 ? -18.236 3.625 -9.490 1.00 98.31 183 ALA A CA 1
ATOM 1384 C C . ALA A 1 183 ? -17.034 2.725 -9.203 1.00 98.31 183 ALA A C 1
ATOM 1386 O O . ALA A 1 183 ? -17.140 1.501 -9.122 1.00 98.31 183 ALA A O 1
ATOM 1387 N N . THR A 1 184 ? -15.894 3.352 -8.953 1.00 98.31 184 THR A N 1
ATOM 1388 C CA . THR A 1 184 ? -14.739 2.702 -8.331 1.00 98.31 184 THR A CA 1
ATOM 1389 C C . THR A 1 184 ? -14.388 3.401 -7.033 1.00 98.31 184 THR A C 1
ATOM 1391 O O . THR A 1 184 ? -14.661 4.588 -6.856 1.00 98.31 184 THR A O 1
ATOM 1394 N N . VAL A 1 185 ? -13.803 2.674 -6.089 1.00 97.56 185 VAL A N 1
ATOM 1395 C CA . VAL A 1 185 ? -13.543 3.198 -4.739 1.00 97.56 185 VAL A CA 1
ATOM 1396 C C . VAL A 1 185 ? -12.160 2.800 -4.248 1.00 97.56 185 VAL A C 1
ATOM 1398 O O . VAL A 1 185 ? -11.603 1.799 -4.692 1.00 97.56 185 VAL A O 1
ATOM 1401 N N . ALA A 1 186 ? -11.607 3.568 -3.312 1.00 95.00 186 ALA A N 1
ATOM 1402 C CA . ALA A 1 186 ? -10.375 3.218 -2.613 1.00 95.00 186 ALA A CA 1
ATOM 1403 C C . ALA A 1 186 ? -10.458 3.560 -1.114 1.00 95.00 186 ALA A C 1
ATOM 1405 O O . ALA A 1 186 ? -11.112 4.522 -0.704 1.00 95.00 186 ALA A O 1
ATOM 1406 N N . GLY A 1 187 ? -9.744 2.785 -0.302 1.00 95.25 187 GLY A N 1
ATOM 1407 C CA . GLY A 1 187 ? -9.635 2.873 1.150 1.00 95.25 187 GLY A CA 1
ATOM 1408 C C . GLY A 1 187 ? -10.252 1.668 1.863 1.00 95.25 187 GLY A C 1
ATOM 1409 O O . GLY A 1 187 ? -11.319 1.188 1.492 1.00 95.25 187 GLY A O 1
ATOM 1410 N N . CYS A 1 188 ? -9.594 1.210 2.928 1.00 97.25 188 CYS A N 1
ATOM 1411 C CA . CYS A 1 188 ? -10.041 0.087 3.761 1.00 97.25 188 CYS A CA 1
ATOM 1412 C C . CYS A 1 188 ? -10.974 0.507 4.917 1.00 97.25 188 CYS A C 1
ATOM 1414 O O . CYS A 1 188 ? -11.155 -0.267 5.852 1.00 97.25 188 CYS A O 1
ATOM 1416 N N . GLY A 1 189 ? -11.534 1.723 4.866 1.00 97.44 189 GLY A N 1
ATOM 1417 C CA . GLY A 1 189 ? -12.488 2.224 5.857 1.00 97.44 189 GLY A CA 1
ATOM 1418 C C . GLY A 1 189 ? -11.940 2.183 7.283 1.00 97.44 189 GLY A C 1
ATOM 1419 O O . GLY A 1 189 ? -10.832 2.659 7.545 1.00 97.44 189 GLY A O 1
ATOM 1420 N N . GLU A 1 190 ? -12.702 1.582 8.187 1.00 98.38 190 GLU A N 1
ATOM 1421 C CA . GLU A 1 190 ? -12.411 1.489 9.623 1.00 98.38 190 GLU A CA 1
ATOM 1422 C C . GLU A 1 190 ? -11.113 0.750 9.988 1.00 98.38 190 GLU A C 1
ATOM 1424 O O . GLU A 1 190 ? -10.640 0.898 11.112 1.00 98.38 190 GLU A O 1
ATOM 1429 N N . LEU A 1 191 ? -10.492 0.001 9.068 1.00 98.62 191 LEU A N 1
ATOM 1430 C CA . LEU A 1 191 ? -9.194 -0.647 9.322 1.00 98.62 191 LEU A CA 1
ATOM 1431 C C . LEU A 1 191 ? -8.000 0.303 9.159 1.00 98.62 191 LEU A C 1
ATOM 1433 O O . LEU A 1 191 ? -6.894 -0.005 9.602 1.00 98.62 191 LEU A O 1
ATOM 1437 N N . ASN A 1 192 ? -8.205 1.450 8.508 1.00 98.38 192 ASN A N 1
ATOM 1438 C CA . ASN A 1 192 ? -7.132 2.366 8.153 1.00 98.38 192 ASN A CA 1
ATOM 1439 C C . ASN A 1 192 ? -6.396 2.909 9.398 1.00 98.38 192 ASN A C 1
ATOM 1441 O O . ASN A 1 192 ? -7.054 3.396 10.318 1.00 98.38 192 ASN A O 1
ATOM 1445 N N . PRO A 1 193 ? -5.048 2.929 9.414 1.00 98.19 193 PRO A N 1
ATOM 1446 C CA . PRO A 1 193 ? -4.277 3.435 10.549 1.00 98.19 193 PRO A CA 1
ATOM 1447 C C . PRO A 1 193 ? -4.659 4.840 11.016 1.00 98.19 193 PRO A C 1
ATOM 1449 O O . PRO A 1 193 ? -4.890 5.052 12.201 1.00 98.19 193 PRO A O 1
ATOM 1452 N N . ILE A 1 194 ? -4.792 5.796 10.093 1.00 97.50 194 ILE A N 1
ATOM 1453 C CA . ILE A 1 194 ? -5.086 7.184 10.460 1.00 97.50 194 ILE A CA 1
ATOM 1454 C C . ILE A 1 194 ? -6.557 7.359 10.847 1.00 97.50 194 ILE A C 1
ATOM 1456 O O . ILE A 1 194 ? -6.874 8.251 11.617 1.00 97.50 194 ILE A O 1
ATOM 1460 N N . GLN A 1 195 ? -7.475 6.504 10.387 1.00 97.12 195 GLN A N 1
ATOM 1461 C CA . GLN A 1 195 ? -8.844 6.529 10.925 1.00 97.12 195 GLN A CA 1
ATOM 1462 C C . GLN A 1 195 ? -8.891 6.129 12.401 1.00 97.12 195 GLN A C 1
ATOM 1464 O O . GLN A 1 195 ? -9.749 6.609 13.133 1.00 97.12 195 GLN A O 1
ATOM 1469 N N . ASN A 1 196 ? -7.958 5.284 12.845 1.00 98.00 196 ASN A N 1
ATOM 1470 C CA . ASN A 1 196 ? -7.882 4.820 14.229 1.00 98.00 196 ASN A CA 1
ATOM 1471 C C . ASN A 1 196 ? -7.024 5.722 15.128 1.00 98.00 196 ASN A C 1
ATOM 1473 O O . ASN A 1 196 ? -7.212 5.724 16.340 1.00 98.00 196 ASN A O 1
ATOM 1477 N N . ASP A 1 197 ? -6.145 6.534 14.543 1.00 96.62 197 ASP A N 1
ATOM 1478 C CA . ASP A 1 197 ? -5.436 7.625 15.215 1.00 96.62 197 ASP A CA 1
ATOM 1479 C C . ASP A 1 197 ? -5.619 8.941 14.436 1.00 96.62 197 ASP A C 1
ATOM 1481 O O . ASP A 1 197 ? -4.683 9.449 13.807 1.00 96.62 197 ASP A O 1
ATOM 1485 N N . PRO A 1 198 ? -6.847 9.501 14.426 1.00 94.75 198 PRO A N 1
ATOM 1486 C CA . PRO A 1 198 ? -7.184 10.630 13.574 1.00 94.75 198 PRO A CA 1
ATOM 1487 C C . PRO A 1 198 ? -6.338 11.847 13.884 1.00 94.75 198 PRO A C 1
ATOM 1489 O O . PRO A 1 198 ? -6.031 12.566 12.947 1.00 94.75 198 PRO A O 1
ATOM 1492 N N . GLU A 1 199 ? -5.932 12.077 15.137 1.00 93.38 199 GLU A N 1
ATOM 1493 C CA . GLU A 1 199 ? -5.095 13.218 15.533 1.00 93.38 199 GLU A CA 1
ATOM 1494 C C . GLU A 1 199 ? -3.586 12.970 15.439 1.00 93.38 199 GLU A C 1
ATOM 1496 O O . GLU A 1 199 ? -2.826 13.887 15.746 1.00 93.38 199 GLU A O 1
ATOM 1501 N N . LEU A 1 200 ? -3.156 11.801 14.945 1.00 94.88 200 LEU A N 1
ATOM 1502 C CA . LEU A 1 200 ? -1.741 11.443 14.799 1.00 94.88 200 LEU A CA 1
ATOM 1503 C C . LEU A 1 200 ? -0.980 11.570 16.134 1.00 94.88 200 LEU A C 1
ATOM 1505 O O . LEU A 1 200 ? 0.133 12.100 16.194 1.00 94.88 200 LEU A O 1
ATOM 1509 N N . GLU A 1 201 ? -1.616 11.140 17.228 1.00 93.75 201 GLU A N 1
ATOM 1510 C CA . GLU A 1 201 ? -1.027 11.183 18.570 1.00 93.75 201 GLU A CA 1
ATOM 1511 C C . GLU A 1 201 ? 0.040 10.095 18.747 1.00 93.75 201 GLU A C 1
ATOM 1513 O O . GLU A 1 201 ? 1.055 10.341 19.406 1.00 93.75 201 GLU A O 1
ATOM 1518 N N . HIS A 1 202 ? -0.151 8.951 18.085 1.00 95.75 202 HIS A N 1
ATOM 1519 C CA . HIS A 1 202 ? 0.727 7.776 18.119 1.00 95.75 202 HIS A CA 1
ATOM 1520 C C . HIS A 1 202 ? 1.488 7.566 16.807 1.00 95.75 202 HIS A C 1
ATOM 1522 O O . HIS A 1 202 ? 2.553 6.944 16.785 1.00 95.75 202 HIS A O 1
ATOM 1528 N N . ILE A 1 203 ? 0.982 8.126 15.708 1.00 97.25 203 ILE A N 1
ATOM 1529 C CA . ILE A 1 203 ? 1.637 8.098 14.399 1.00 97.25 203 ILE A CA 1
ATOM 1530 C C . ILE A 1 203 ? 2.432 9.391 14.174 1.00 97.25 203 ILE A C 1
ATOM 1532 O O . ILE A 1 203 ? 1.869 10.453 13.915 1.00 97.25 203 ILE A O 1
ATOM 1536 N N . GLY A 1 204 ? 3.763 9.305 14.166 1.00 97.00 204 GLY A N 1
ATOM 1537 C CA . GLY A 1 204 ? 4.618 10.438 13.825 1.00 97.00 204 GLY A CA 1
ATOM 1538 C C . GLY A 1 204 ? 5.993 10.068 13.294 1.00 97.00 204 GLY A C 1
ATOM 1539 O O . GLY A 1 204 ? 6.235 8.930 12.911 1.00 97.00 204 GLY A O 1
ATOM 1540 N N . VAL A 1 205 ? 6.892 11.048 13.196 1.00 97.88 205 VAL A N 1
ATOM 1541 C CA . VAL A 1 205 ? 8.237 10.816 12.647 1.00 97.88 205 VAL A CA 1
ATOM 1542 C C . VAL A 1 205 ? 8.952 9.772 13.500 1.00 97.88 205 VAL A C 1
ATOM 1544 O O . VAL A 1 205 ? 9.027 9.910 14.721 1.00 97.88 205 VAL A O 1
ATOM 1547 N N . GLY A 1 206 ? 9.484 8.739 12.854 1.00 97.25 206 GLY A N 1
ATOM 1548 C CA . GLY A 1 206 ? 10.173 7.632 13.512 1.00 97.25 206 GLY A CA 1
ATOM 1549 C C . GLY A 1 206 ? 9.257 6.528 14.043 1.00 97.25 206 GLY A C 1
ATOM 1550 O O . GLY A 1 206 ? 9.784 5.519 14.498 1.00 97.25 206 GLY A O 1
ATOM 1551 N N . THR A 1 207 ? 7.926 6.653 13.945 1.00 98.00 207 THR A N 1
ATOM 1552 C CA . THR A 1 207 ? 7.021 5.534 14.254 1.00 98.00 207 THR A CA 1
ATOM 1553 C C . THR A 1 207 ? 7.350 4.350 13.340 1.00 98.00 207 THR A C 1
ATOM 1555 O O . THR A 1 207 ? 7.297 4.482 12.109 1.00 98.00 207 THR A O 1
ATOM 1558 N N . ARG A 1 208 ? 7.698 3.203 13.940 1.00 98.19 208 ARG A N 1
ATOM 1559 C CA . ARG A 1 208 ? 7.873 1.922 13.245 1.00 98.19 208 ARG A CA 1
ATOM 1560 C C . ARG A 1 208 ? 6.539 1.442 12.692 1.00 98.19 208 ARG A C 1
ATOM 1562 O O . ARG A 1 208 ? 5.503 1.527 13.349 1.00 98.19 208 ARG A O 1
ATOM 1569 N N . VAL A 1 209 ? 6.578 0.912 11.479 1.00 98.62 209 VAL A N 1
ATOM 1570 C CA . VAL A 1 209 ? 5.425 0.352 10.766 1.00 98.62 209 VAL A CA 1
ATOM 1571 C C . VAL A 1 209 ? 5.851 -0.909 10.027 1.00 98.62 209 VAL A C 1
ATOM 1573 O O . VAL A 1 209 ? 7.035 -1.080 9.728 1.00 98.62 209 VAL A O 1
ATOM 1576 N N . LEU A 1 210 ? 4.898 -1.760 9.652 1.00 98.75 210 LEU A N 1
ATOM 1577 C CA . LEU A 1 210 ? 5.142 -2.701 8.562 1.00 98.75 210 LEU A CA 1
ATOM 1578 C C . LEU A 1 210 ? 4.776 -2.022 7.247 1.00 98.75 210 LEU A C 1
ATOM 1580 O O . LEU A 1 210 ? 3.606 -1.739 6.983 1.00 98.75 210 LEU A O 1
ATOM 1584 N N . TYR A 1 211 ? 5.780 -1.773 6.414 1.00 98.69 211 TYR A N 1
ATOM 1585 C CA . TYR A 1 211 ? 5.615 -1.282 5.055 1.00 98.69 211 TYR A CA 1
ATOM 1586 C C . TYR A 1 211 ? 5.886 -2.427 4.080 1.00 98.69 211 TYR A C 1
ATOM 1588 O O . TYR A 1 211 ? 7.003 -2.927 3.977 1.00 98.69 211 TYR A O 1
ATOM 1596 N N . ASN A 1 212 ? 4.836 -2.884 3.399 1.00 98.62 212 ASN A N 1
ATOM 1597 C CA . ASN A 1 212 ? 4.858 -4.051 2.514 1.00 98.62 212 ASN A CA 1
ATOM 1598 C C . ASN A 1 212 ? 5.429 -5.324 3.184 1.00 98.62 212 ASN A C 1
ATOM 1600 O O . ASN A 1 212 ? 6.146 -6.108 2.561 1.00 98.62 212 ASN A O 1
ATOM 1604 N N . GLY A 1 213 ? 5.123 -5.517 4.471 1.00 98.06 213 GLY A N 1
ATOM 1605 C CA . GLY A 1 213 ? 5.548 -6.667 5.285 1.00 98.06 213 GLY A CA 1
ATOM 1606 C C . GLY A 1 213 ? 6.982 -6.617 5.816 1.00 98.06 213 GLY A C 1
ATOM 1607 O O . GLY A 1 213 ? 7.344 -7.468 6.633 1.00 98.06 213 GLY A O 1
ATOM 1608 N N . GLY A 1 214 ? 7.775 -5.634 5.389 1.00 98.31 214 GLY A N 1
ATOM 1609 C CA . GLY A 1 214 ? 9.065 -5.300 5.988 1.00 98.31 214 GLY A CA 1
ATOM 1610 C C . GLY A 1 214 ? 8.923 -4.175 7.001 1.00 98.31 214 GLY A C 1
ATOM 1611 O O . GLY A 1 214 ? 7.955 -3.417 6.960 1.00 98.31 214 GLY A O 1
ATOM 1612 N N . GLU A 1 215 ? 9.882 -4.041 7.909 1.00 98.12 215 GLU A N 1
ATOM 1613 C CA . GLU A 1 215 ? 9.908 -2.882 8.796 1.00 98.12 215 GLU A CA 1
ATOM 1614 C C . GLU A 1 215 ? 10.247 -1.598 8.032 1.00 98.12 215 GLU A C 1
ATOM 1616 O O . GLU A 1 215 ? 11.141 -1.551 7.178 1.00 98.12 215 GLU A O 1
ATOM 1621 N N . GLY A 1 216 ? 9.522 -0.537 8.363 1.00 98.06 216 GLY A N 1
ATOM 1622 C CA . GLY A 1 216 ? 9.742 0.803 7.853 1.00 98.06 216 GLY A CA 1
ATOM 1623 C C . GLY A 1 216 ? 9.466 1.855 8.915 1.00 98.06 216 GLY A C 1
ATOM 1624 O O . GLY A 1 216 ? 9.035 1.553 10.027 1.00 98.06 216 GLY A O 1
ATOM 1625 N N . PHE A 1 217 ? 9.699 3.108 8.544 1.00 98.38 217 PHE A N 1
ATOM 1626 C CA . PHE A 1 217 ? 9.551 4.254 9.430 1.00 98.38 217 PHE A CA 1
ATOM 1627 C C . PHE A 1 217 ? 8.756 5.355 8.749 1.00 98.38 217 PHE A C 1
ATOM 1629 O O . PHE A 1 217 ? 8.988 5.681 7.579 1.00 98.38 217 PHE A O 1
ATOM 1636 N N . VAL A 1 218 ? 7.847 5.964 9.503 1.00 98.50 218 VAL A N 1
ATOM 1637 C CA . VAL A 1 218 ? 7.188 7.204 9.093 1.00 98.50 218 VAL A CA 1
ATOM 1638 C C . VAL A 1 218 ? 8.223 8.331 9.083 1.00 98.50 218 VAL A C 1
ATOM 1640 O O . VAL A 1 218 ? 8.886 8.599 10.082 1.00 98.50 218 VAL A O 1
ATOM 1643 N N . MET A 1 219 ? 8.362 9.008 7.946 1.00 97.75 219 MET A N 1
ATOM 1644 C CA . MET A 1 219 ? 9.249 10.167 7.788 1.00 97.75 219 MET A CA 1
ATOM 1645 C C . MET A 1 219 ? 8.543 11.489 8.111 1.00 97.75 219 MET A C 1
ATOM 1647 O O . MET A 1 219 ? 9.198 12.488 8.392 1.00 97.75 219 MET A O 1
ATOM 1651 N N . GLY A 1 220 ? 7.212 11.511 8.050 1.00 96.75 220 GLY A N 1
ATOM 1652 C CA . GLY A 1 220 ? 6.414 12.714 8.245 1.00 96.75 220 GLY A CA 1
ATOM 1653 C C . GLY A 1 220 ? 5.052 12.629 7.567 1.00 96.75 220 GLY A C 1
ATOM 1654 O O . GLY A 1 220 ? 4.622 11.564 7.119 1.00 96.75 220 GLY A O 1
ATOM 1655 N N . LEU A 1 221 ? 4.393 13.779 7.422 1.00 96.44 221 LEU A N 1
ATOM 1656 C CA . LEU A 1 221 ? 3.227 13.900 6.548 1.00 96.44 221 LEU A CA 1
ATOM 1657 C C . LEU A 1 221 ? 3.644 13.702 5.083 1.00 96.44 221 LEU A C 1
ATOM 1659 O O . LEU A 1 221 ? 4.733 14.100 4.671 1.00 96.44 221 LEU A O 1
ATOM 1663 N N . GLY A 1 222 ? 2.782 13.067 4.296 1.00 95.44 222 GLY A N 1
ATOM 1664 C CA . GLY A 1 222 ? 3.009 12.869 2.869 1.00 95.44 222 GLY A CA 1
ATOM 1665 C C . GLY A 1 222 ? 2.661 14.099 2.028 1.00 95.44 222 GLY A C 1
ATOM 1666 O O . GLY A 1 222 ? 2.111 15.098 2.502 1.00 95.44 222 GLY A O 1
ATOM 1667 N N . THR A 1 223 ? 2.966 14.047 0.734 1.00 92.94 223 THR A N 1
ATOM 1668 C CA . THR A 1 223 ? 2.652 15.155 -0.175 1.00 92.94 223 THR A CA 1
ATOM 1669 C C . THR A 1 223 ? 1.138 15.314 -0.339 1.00 92.94 223 THR A C 1
ATOM 1671 O O . THR A 1 223 ? 0.365 14.348 -0.354 1.00 92.94 223 THR A O 1
ATOM 1674 N N . ARG A 1 224 ? 0.681 16.568 -0.448 1.00 88.88 224 ARG A N 1
ATOM 1675 C CA . ARG A 1 224 ? -0.750 16.930 -0.433 1.00 88.88 224 ARG A CA 1
ATOM 1676 C C . ARG A 1 224 ? -1.496 16.450 0.824 1.00 88.88 224 ARG A C 1
ATOM 1678 O O . ARG A 1 224 ? -2.712 16.289 0.763 1.00 88.88 224 ARG A O 1
ATOM 1685 N N . SER A 1 225 ? -0.788 16.178 1.919 1.00 89.81 225 SER A N 1
ATOM 1686 C CA . SER A 1 225 ? -1.394 15.995 3.238 1.00 89.81 225 SER A CA 1
ATOM 1687 C C . SER A 1 225 ? -1.878 17.343 3.769 1.00 89.81 225 SER A C 1
ATOM 1689 O O . SER A 1 225 ? -1.205 18.357 3.592 1.00 89.81 225 SER A O 1
ATOM 1691 N N . TYR A 1 226 ? -3.063 17.361 4.368 1.00 86.56 226 TYR A N 1
ATOM 1692 C CA . TYR A 1 226 ? -3.649 18.534 5.017 1.00 86.56 226 TYR A CA 1
ATOM 1693 C C . TYR A 1 226 ? -4.600 18.086 6.128 1.00 86.56 226 TYR A C 1
ATOM 1695 O O . TYR A 1 226 ? -5.009 16.925 6.148 1.00 86.56 226 TYR A O 1
ATOM 1703 N N . LEU A 1 227 ? -4.981 19.014 7.011 1.00 80.94 227 LEU A N 1
ATOM 1704 C CA . LEU A 1 227 ? -5.740 18.777 8.247 1.00 80.94 227 LEU A CA 1
ATOM 1705 C C . LEU A 1 227 ? -6.869 17.732 8.138 1.00 80.94 227 LEU A C 1
ATOM 1707 O O . LEU A 1 227 ? -6.962 16.835 8.969 1.00 80.94 227 LEU A O 1
ATOM 1711 N N . HIS A 1 228 ? -7.711 17.830 7.104 1.00 82.12 228 HIS A N 1
ATOM 1712 C CA . HIS A 1 228 ? -8.883 16.960 6.926 1.00 82.12 228 HIS A CA 1
ATOM 1713 C C . HIS A 1 228 ? -8.637 15.717 6.059 1.00 82.12 228 HIS A C 1
ATOM 1715 O O . HIS A 1 228 ? -9.541 14.900 5.913 1.00 82.12 228 HIS A O 1
ATOM 1721 N N . ARG A 1 229 ? -7.454 15.577 5.443 1.00 86.56 229 ARG A N 1
ATOM 1722 C CA . ARG A 1 229 ? -7.045 14.380 4.684 1.00 86.56 229 ARG A CA 1
ATOM 1723 C C . ARG A 1 229 ? -5.556 14.079 4.880 1.00 86.56 229 ARG A C 1
ATOM 1725 O O . ARG A 1 229 ? -4.770 14.164 3.922 1.00 86.56 229 ARG A O 1
ATOM 1732 N N . PRO A 1 230 ? -5.149 13.744 6.113 1.00 94.25 230 PRO A N 1
ATOM 1733 C CA . PRO A 1 230 ? -3.781 13.357 6.380 1.00 94.25 230 PRO A CA 1
ATOM 1734 C C . PRO A 1 230 ? -3.401 12.082 5.616 1.00 94.25 230 PRO A C 1
ATOM 1736 O O . PRO A 1 230 ? -4.216 11.197 5.343 1.00 94.25 230 PRO A O 1
ATOM 1739 N N . ASN A 1 231 ? -2.131 12.021 5.241 1.00 96.38 231 ASN A N 1
ATOM 1740 C CA . ASN A 1 231 ? -1.449 10.834 4.740 1.00 96.38 231 ASN A CA 1
ATOM 1741 C C . ASN A 1 231 ? 0.020 10.904 5.178 1.00 96.38 231 ASN A C 1
ATOM 1743 O O . ASN A 1 231 ? 0.496 11.970 5.585 1.00 96.38 231 ASN A O 1
ATOM 1747 N N . LEU A 1 232 ? 0.729 9.784 5.103 1.00 97.31 232 LEU A N 1
ATOM 1748 C CA . LEU A 1 232 ? 2.088 9.635 5.624 1.00 97.31 232 LEU A CA 1
ATOM 1749 C C . LEU A 1 232 ? 3.108 9.575 4.489 1.00 97.31 232 LEU A C 1
ATOM 1751 O O . LEU A 1 232 ? 2.808 9.111 3.391 1.00 97.31 232 LEU A O 1
ATOM 1755 N N . SER A 1 233 ? 4.336 9.989 4.773 1.00 98.00 233 SER A N 1
ATOM 1756 C CA . SER A 1 233 ? 5.509 9.560 4.016 1.00 98.00 233 SER A CA 1
ATOM 1757 C C . SER A 1 233 ? 6.250 8.486 4.809 1.00 98.00 233 SER A C 1
ATOM 1759 O O . SER A 1 233 ? 6.351 8.575 6.032 1.00 98.00 233 SER A O 1
ATOM 1761 N N . ILE A 1 234 ? 6.713 7.435 4.133 1.00 98.50 234 ILE A N 1
ATOM 1762 C CA . ILE A 1 234 ? 7.266 6.225 4.758 1.00 98.50 234 ILE A CA 1
ATOM 1763 C C . ILE A 1 234 ? 8.493 5.767 3.972 1.00 98.50 234 ILE A C 1
ATOM 1765 O O . ILE A 1 234 ? 8.497 5.818 2.741 1.00 98.50 234 ILE A O 1
ATOM 1769 N N . VAL A 1 235 ? 9.517 5.289 4.672 1.00 98.62 235 VAL A N 1
ATOM 1770 C CA . VAL A 1 235 ? 10.686 4.628 4.079 1.00 98.62 235 VAL A CA 1
ATOM 1771 C C . VAL A 1 235 ? 10.841 3.219 4.640 1.00 98.62 235 VAL A C 1
ATOM 1773 O O . VAL A 1 235 ? 10.627 2.994 5.828 1.00 98.62 235 VAL A O 1
ATOM 1776 N N . GLY A 1 236 ? 11.224 2.269 3.791 1.00 98.31 236 GLY A N 1
ATOM 1777 C CA . GLY A 1 236 ? 11.516 0.889 4.180 1.00 98.31 236 GLY A CA 1
ATOM 1778 C C . GLY A 1 236 ? 12.643 0.290 3.344 1.00 98.31 236 GLY A C 1
ATOM 1779 O O . GLY A 1 236 ? 12.976 0.800 2.270 1.00 98.31 236 GLY A O 1
ATOM 1780 N N . ASP A 1 237 ? 13.261 -0.772 3.859 1.00 98.00 237 ASP A N 1
ATOM 1781 C CA . ASP A 1 237 ? 14.214 -1.578 3.090 1.00 98.00 237 ASP A CA 1
ATOM 1782 C C . ASP A 1 237 ? 13.456 -2.543 2.181 1.00 98.00 237 ASP A C 1
ATOM 1784 O O . ASP A 1 237 ? 12.689 -3.373 2.670 1.00 98.00 237 ASP A O 1
ATOM 1788 N N . LEU A 1 238 ? 13.665 -2.442 0.867 1.00 98.00 238 LEU A N 1
ATOM 1789 C CA . LEU A 1 238 ? 12.987 -3.310 -0.092 1.00 98.00 238 LEU A CA 1
ATOM 1790 C C . LEU A 1 238 ? 13.376 -4.779 0.123 1.00 98.00 238 LEU A C 1
ATOM 1792 O O . LEU A 1 238 ? 12.539 -5.653 -0.073 1.00 98.00 238 LEU A O 1
ATOM 1796 N N . LYS A 1 239 ? 14.601 -5.060 0.590 1.00 98.06 239 LYS A N 1
ATOM 1797 C CA . LYS A 1 239 ? 15.080 -6.431 0.832 1.00 98.06 239 LYS A CA 1
ATOM 1798 C C . LYS A 1 239 ? 14.352 -7.150 1.968 1.00 98.06 239 LYS A C 1
ATOM 1800 O O . LYS A 1 239 ? 14.427 -8.369 2.063 1.00 98.06 239 LYS A O 1
ATOM 1805 N N . HIS A 1 240 ? 13.662 -6.410 2.833 1.00 97.50 240 HIS A N 1
ATOM 1806 C CA . HIS A 1 240 ? 12.889 -6.972 3.943 1.00 97.50 240 HIS A CA 1
ATOM 1807 C C . HIS A 1 240 ? 11.379 -6.986 3.679 1.00 97.50 240 HIS A C 1
ATOM 1809 O O . HIS A 1 240 ? 10.612 -7.440 4.528 1.00 97.50 240 HIS A O 1
ATOM 1815 N N . MET A 1 241 ? 10.935 -6.492 2.521 1.00 98.44 241 MET A N 1
ATOM 1816 C CA . MET A 1 241 ? 9.532 -6.551 2.112 1.00 98.44 241 MET A CA 1
ATOM 1817 C C . MET A 1 241 ? 9.171 -7.944 1.590 1.00 98.44 241 MET A C 1
ATOM 1819 O O . MET A 1 241 ? 10.040 -8.762 1.301 1.00 98.44 241 MET A O 1
ATOM 1823 N N . GLN A 1 242 ? 7.874 -8.226 1.451 1.00 98.38 242 GLN A N 1
ATOM 1824 C CA . GLN A 1 242 ? 7.401 -9.500 0.900 1.00 98.38 242 GLN A CA 1
ATOM 1825 C C . GLN A 1 242 ? 6.491 -9.264 -0.303 1.00 98.38 242 GLN A C 1
ATOM 1827 O O . GLN A 1 242 ? 5.606 -8.404 -0.278 1.00 98.38 242 GLN A O 1
ATOM 1832 N N . ALA A 1 243 ? 6.663 -10.094 -1.334 1.00 98.00 243 ALA A N 1
ATOM 1833 C CA . ALA A 1 243 ? 5.953 -9.998 -2.608 1.00 98.00 243 ALA A CA 1
ATOM 1834 C C . ALA A 1 243 ? 4.417 -9.969 -2.467 1.00 98.00 243 ALA A C 1
ATOM 1836 O O . ALA A 1 243 ? 3.737 -9.317 -3.253 1.00 98.00 243 ALA A O 1
ATOM 1837 N N . ARG A 1 244 ? 3.853 -10.624 -1.442 1.00 97.75 244 ARG A N 1
ATOM 1838 C CA . ARG A 1 244 ? 2.397 -10.667 -1.201 1.00 97.75 244 ARG A CA 1
ATOM 1839 C C . ARG A 1 244 ? 1.765 -9.326 -0.796 1.00 97.75 244 ARG A C 1
ATOM 1841 O O . ARG A 1 244 ? 0.545 -9.177 -0.853 1.00 97.75 244 ARG A O 1
ATOM 1848 N N . TRP A 1 245 ? 2.570 -8.353 -0.365 1.00 98.06 245 TRP A N 1
ATOM 1849 C CA . TRP A 1 245 ? 2.082 -7.077 0.175 1.00 98.06 245 TRP A CA 1
ATOM 1850 C C . TRP A 1 245 ? 2.203 -5.899 -0.795 1.00 98.06 245 TRP A C 1
ATOM 1852 O O . TRP A 1 245 ? 1.698 -4.814 -0.501 1.00 98.06 245 TRP A O 1
ATOM 1862 N N . THR A 1 246 ? 2.868 -6.078 -1.937 1.00 97.69 246 THR A N 1
ATOM 1863 C CA . THR A 1 246 ? 3.085 -5.017 -2.926 1.00 97.69 246 THR A CA 1
ATOM 1864 C C . THR A 1 246 ? 3.258 -5.592 -4.326 1.00 97.69 246 THR A C 1
ATOM 1866 O O . THR A 1 246 ? 3.630 -6.750 -4.504 1.00 97.69 246 THR A O 1
ATOM 1869 N N . GLY A 1 247 ? 2.974 -4.788 -5.342 1.00 96.94 247 GLY A N 1
ATOM 1870 C CA . GLY A 1 247 ? 3.163 -5.190 -6.726 1.00 96.94 247 GLY A CA 1
ATOM 1871 C C . GLY A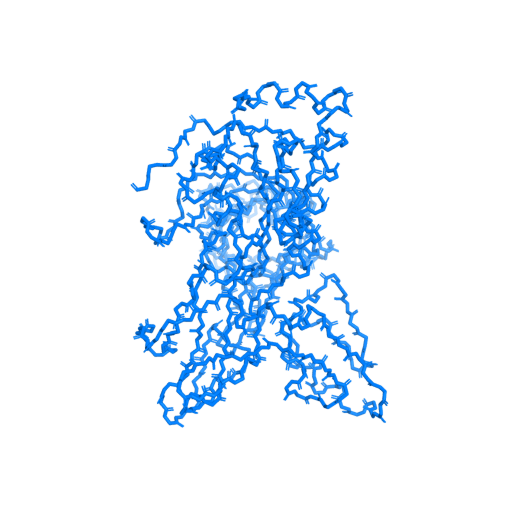 1 247 ? 2.521 -4.231 -7.711 1.00 96.94 247 GLY A C 1
ATOM 1872 O O . GLY A 1 247 ? 1.982 -3.190 -7.334 1.00 96.94 247 GLY A O 1
ATOM 1873 N N . GLY A 1 248 ? 2.597 -4.582 -8.991 1.00 96.88 248 GLY A N 1
ATOM 1874 C CA . GLY A 1 248 ? 1.993 -3.806 -10.063 1.00 96.88 248 GLY A CA 1
ATOM 1875 C C . GLY A 1 248 ? 0.478 -3.967 -10.104 1.00 96.88 248 GLY A C 1
ATOM 1876 O O . GLY A 1 248 ? -0.054 -5.043 -9.832 1.00 96.88 248 GLY A O 1
ATOM 1877 N N . PHE A 1 249 ? -0.207 -2.886 -10.456 1.00 97.44 249 PHE A N 1
ATOM 1878 C CA . PHE A 1 249 ? -1.649 -2.857 -10.651 1.00 97.44 249 PHE A CA 1
ATOM 1879 C C . PHE A 1 249 ? -1.966 -2.123 -11.948 1.00 97.44 249 PHE A C 1
ATOM 1881 O O . PHE A 1 249 ? -1.712 -0.926 -12.073 1.00 97.44 249 PHE A O 1
ATOM 1888 N N . ARG A 1 250 ? -2.513 -2.824 -12.936 1.00 97.00 250 ARG A N 1
ATOM 1889 C CA . ARG A 1 250 ? -2.889 -2.218 -14.215 1.00 97.00 250 ARG A CA 1
ATOM 1890 C C . ARG A 1 250 ? -4.184 -1.430 -14.065 1.00 97.00 250 ARG A C 1
ATOM 1892 O O . ARG A 1 250 ? -5.211 -1.976 -13.671 1.00 97.00 250 ARG A O 1
ATOM 1899 N N . THR A 1 251 ? -4.133 -0.150 -14.407 1.00 97.00 251 THR A N 1
ATOM 1900 C CA . THR A 1 251 ? -5.322 0.697 -14.540 1.00 97.00 251 THR A CA 1
ATOM 1901 C C . THR A 1 251 ? -5.644 0.903 -16.016 1.00 97.00 251 THR A C 1
ATOM 1903 O O . THR A 1 251 ? -4.847 0.568 -16.896 1.00 97.00 251 THR A O 1
ATOM 1906 N N . SER A 1 252 ? -6.784 1.523 -16.305 1.00 96.00 252 SER A N 1
ATOM 1907 C CA . SER A 1 252 ? -7.153 1.852 -17.672 1.00 96.00 252 SER A CA 1
ATOM 1908 C C . SER A 1 252 ? -6.240 2.915 -18.274 1.00 96.00 252 SER A C 1
ATOM 1910 O O . SER A 1 252 ? -6.205 3.015 -19.495 1.00 96.00 252 SER A O 1
ATOM 1912 N N . LEU A 1 253 ? -5.487 3.696 -17.487 1.00 95.06 253 LEU A N 1
ATOM 1913 C CA . LEU A 1 253 ? -4.557 4.706 -18.008 1.00 95.06 253 LEU A CA 1
ATOM 1914 C C . LEU A 1 253 ? -3.102 4.223 -18.025 1.00 95.06 253 LEU A C 1
ATOM 1916 O O . LEU A 1 253 ? -2.463 4.286 -19.072 1.00 95.06 253 LEU A O 1
ATOM 1920 N N . SER A 1 254 ? -2.602 3.739 -16.891 1.00 94.31 254 SER A N 1
ATOM 1921 C CA . SER A 1 254 ? -1.209 3.316 -16.699 1.00 94.31 254 SER A CA 1
ATOM 1922 C C . SER A 1 254 ? -1.078 2.262 -15.593 1.00 94.31 254 SER A C 1
ATOM 1924 O O . SER A 1 254 ? -1.962 2.129 -14.744 1.00 94.31 254 SER A O 1
ATOM 1926 N N . PRO A 1 255 ? 0.020 1.499 -15.554 1.00 95.12 255 PRO A N 1
ATOM 1927 C CA . PRO A 1 255 ? 0.396 0.743 -14.368 1.00 95.12 255 PRO A CA 1
ATOM 1928 C C . PRO A 1 255 ? 0.596 1.652 -13.153 1.00 95.12 255 PRO A C 1
ATOM 1930 O O . PRO A 1 255 ? 1.220 2.705 -13.247 1.00 95.12 255 PRO A O 1
ATOM 1933 N N . GLU A 1 256 ? 0.112 1.198 -12.009 1.00 96.31 256 GLU A N 1
ATOM 1934 C CA . GLU A 1 256 ? 0.329 1.790 -10.694 1.00 96.31 256 GLU A CA 1
ATOM 1935 C C . GLU A 1 256 ? 0.929 0.737 -9.750 1.00 96.31 256 GLU A C 1
ATOM 1937 O O . GLU A 1 256 ? 1.201 -0.404 -10.143 1.00 96.31 256 GLU A O 1
ATOM 1942 N N . VAL A 1 257 ? 1.142 1.114 -8.490 1.00 96.62 257 VAL A N 1
ATOM 1943 C CA . VAL A 1 257 ? 1.704 0.241 -7.457 1.00 96.62 257 VAL A CA 1
ATOM 1944 C C . VAL A 1 257 ? 0.725 0.045 -6.306 1.00 96.62 257 VAL A C 1
ATOM 1946 O O . VAL A 1 257 ? 0.086 0.987 -5.832 1.00 96.62 257 VAL A O 1
ATOM 1949 N N . VAL A 1 258 ? 0.623 -1.197 -5.850 1.00 97.25 258 VAL A N 1
ATOM 1950 C CA . VAL A 1 258 ? -0.036 -1.569 -4.601 1.00 97.25 258 VAL A CA 1
ATOM 1951 C C . VAL A 1 258 ? 0.955 -1.421 -3.464 1.00 97.25 258 VAL A C 1
ATOM 1953 O O . VAL A 1 258 ? 2.059 -1.957 -3.539 1.00 97.25 258 VAL A O 1
ATOM 1956 N N . CYS A 1 259 ? 0.534 -0.777 -2.385 1.00 98.00 259 CYS A N 1
ATOM 1957 C CA . CYS A 1 259 ? 1.286 -0.719 -1.142 1.00 98.00 259 CYS A CA 1
ATOM 1958 C C . CYS A 1 259 ? 0.404 -1.168 0.025 1.00 98.00 259 CYS A C 1
ATOM 1960 O O . CYS A 1 259 ? -0.803 -0.914 0.038 1.00 98.00 259 CYS A O 1
ATOM 1962 N N . THR A 1 260 ? 1.030 -1.778 1.026 1.00 98.62 260 THR A N 1
ATOM 1963 C CA . THR A 1 260 ? 0.423 -2.151 2.304 1.00 98.62 260 THR A CA 1
ATOM 1964 C C . THR A 1 260 ? 1.146 -1.433 3.434 1.00 98.62 260 THR A C 1
ATOM 1966 O O . THR A 1 260 ? 2.375 -1.456 3.498 1.00 98.62 260 THR A O 1
ATOM 1969 N N . VAL A 1 261 ? 0.396 -0.813 4.339 1.00 98.81 261 VAL A N 1
ATOM 1970 C CA . VAL A 1 261 ? 0.931 -0.191 5.555 1.00 98.81 261 VAL A CA 1
ATOM 1971 C C . VAL A 1 261 ? 0.143 -0.712 6.744 1.00 98.81 261 VAL A C 1
ATOM 1973 O O . VAL A 1 261 ? -1.073 -0.526 6.773 1.00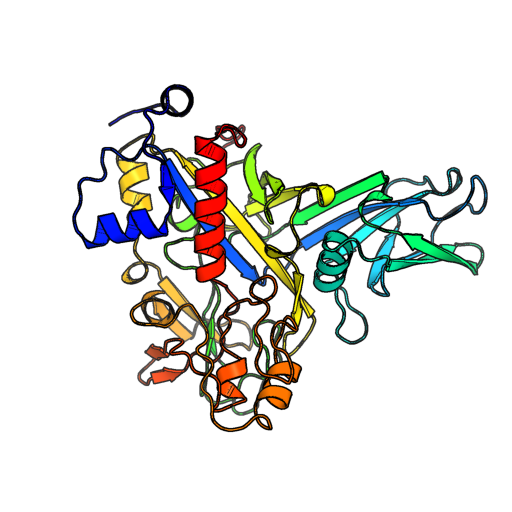 98.81 261 VAL A O 1
ATOM 1976 N N . ALA A 1 262 ? 0.827 -1.321 7.712 1.00 98.88 262 ALA A N 1
ATOM 1977 C CA . ALA A 1 262 ? 0.260 -1.677 9.008 1.00 98.88 262 ALA A CA 1
ATOM 1978 C C . ALA A 1 262 ? 0.962 -0.908 10.132 1.00 98.88 262 ALA A C 1
ATOM 1980 O O . ALA A 1 262 ? 2.186 -0.761 10.125 1.00 98.88 262 ALA A O 1
ATOM 1981 N N . VAL A 1 263 ? 0.178 -0.399 11.078 1.00 98.75 263 VAL A N 1
ATOM 1982 C CA . VAL A 1 263 ? 0.635 0.471 12.166 1.00 98.75 263 VAL A CA 1
ATOM 1983 C C . VAL A 1 263 ? -0.016 0.022 13.472 1.00 98.75 263 VAL A C 1
ATOM 1985 O O . VAL A 1 263 ? -1.236 -0.170 13.495 1.00 98.75 263 VAL A O 1
ATOM 1988 N N . PRO A 1 264 ? 0.754 -0.143 14.558 1.00 98.50 264 PRO A N 1
ATOM 1989 C CA . PRO A 1 264 ? 0.181 -0.395 15.867 1.00 98.50 264 PRO A CA 1
ATOM 1990 C C . PRO A 1 264 ? -0.243 0.917 16.520 1.00 98.50 264 PRO A C 1
ATOM 1992 O O . PRO A 1 264 ? 0.520 1.882 16.540 1.00 98.50 264 PRO A O 1
ATOM 1995 N N . ILE A 1 265 ? -1.447 0.935 17.077 1.00 98.38 265 ILE A N 1
ATOM 1996 C CA . ILE A 1 265 ? -1.979 2.048 17.859 1.00 98.38 265 ILE A CA 1
ATOM 1997 C C . ILE A 1 265 ? -2.003 1.609 19.330 1.00 98.38 265 ILE A C 1
ATOM 1999 O O . ILE A 1 265 ? -2.891 0.839 19.709 1.00 98.38 265 ILE A O 1
ATOM 2003 N N . PRO A 1 266 ? -1.019 2.021 20.151 1.00 97.88 266 PRO A N 1
ATOM 2004 C CA . PRO A 1 266 ? -1.031 1.747 21.583 1.00 97.88 266 PRO A CA 1
ATOM 2005 C C . PRO A 1 266 ? -2.161 2.529 22.259 1.00 97.88 266 PRO A C 1
ATOM 2007 O O . PRO A 1 266 ? -2.315 3.732 22.051 1.00 97.88 266 PRO A O 1
ATOM 2010 N N . ILE A 1 267 ? -2.951 1.855 23.089 1.00 97.69 267 ILE A N 1
ATOM 2011 C CA . ILE A 1 267 ? -4.071 2.463 23.806 1.00 97.69 267 ILE A CA 1
ATOM 2012 C C . ILE A 1 267 ? -3.564 3.047 25.121 1.00 97.69 267 ILE A C 1
ATOM 2014 O O . ILE A 1 267 ? -3.610 2.430 26.180 1.00 97.69 267 ILE A O 1
ATOM 2018 N N . THR A 1 268 ? -3.059 4.274 25.045 1.00 95.62 268 THR A N 1
ATOM 2019 C CA . THR A 1 268 ? -2.495 4.976 26.207 1.00 95.62 268 THR A CA 1
ATOM 2020 C C . THR A 1 268 ? -3.551 5.601 27.106 1.00 95.62 268 THR A C 1
ATOM 2022 O O . THR A 1 268 ? -3.304 5.881 28.275 1.00 95.62 268 THR A O 1
ATOM 2025 N N . ASP A 1 269 ? -4.738 5.865 26.569 1.00 95.75 269 ASP A N 1
ATOM 2026 C CA . ASP A 1 269 ? -5.809 6.541 27.284 1.00 95.75 269 ASP A CA 1
ATOM 2027 C C . ASP A 1 269 ? -7.173 6.278 26.636 1.00 95.75 269 ASP A C 1
ATOM 2029 O O . ASP A 1 269 ? -7.306 5.745 25.528 1.00 95.75 269 ASP A O 1
ATOM 2033 N N . ARG A 1 270 ? -8.227 6.687 27.345 1.00 95.62 270 ARG A N 1
ATOM 2034 C CA . ARG A 1 270 ? -9.611 6.496 26.900 1.00 95.62 270 ARG A CA 1
ATOM 2035 C C . ARG A 1 270 ? -9.954 7.284 25.632 1.00 95.62 270 ARG A C 1
ATOM 2037 O O . ARG A 1 270 ? -10.858 6.881 24.905 1.00 95.62 270 ARG A O 1
ATOM 2044 N N . ARG A 1 271 ? -9.270 8.395 25.351 1.00 95.56 271 ARG A N 1
ATOM 2045 C CA . ARG A 1 271 ? -9.517 9.223 24.160 1.00 95.56 271 ARG A CA 1
ATOM 2046 C C . ARG A 1 271 ? -8.990 8.525 22.909 1.00 95.56 271 ARG A C 1
ATOM 2048 O O . ARG A 1 271 ? -9.682 8.522 21.891 1.00 95.56 271 ARG A O 1
ATOM 2055 N N . THR A 1 272 ? -7.814 7.908 22.998 1.00 95.56 272 THR A N 1
ATOM 2056 C CA . THR A 1 272 ? -7.252 7.044 21.953 1.00 95.56 272 THR A CA 1
ATOM 2057 C C . THR A 1 272 ? -8.213 5.893 21.653 1.00 95.56 272 THR A C 1
ATOM 2059 O O . THR A 1 272 ? -8.622 5.726 20.505 1.00 95.56 272 THR A O 1
ATOM 2062 N N . LEU A 1 273 ? -8.679 5.184 22.689 1.00 97.00 273 LEU A N 1
ATOM 2063 C CA . LEU A 1 273 ? -9.640 4.083 22.544 1.00 97.00 273 LEU A CA 1
ATOM 2064 C C . LEU A 1 273 ? -10.954 4.516 21.866 1.00 97.00 273 LEU A C 1
ATOM 2066 O O . LEU A 1 273 ? -11.433 3.866 20.937 1.00 97.00 273 LEU A O 1
ATOM 2070 N N . GLN A 1 274 ? -11.531 5.643 22.299 1.00 96.50 274 GLN A N 1
ATOM 2071 C CA . GLN A 1 274 ? -12.769 6.186 21.726 1.00 96.50 274 GLN A CA 1
ATOM 2072 C C . GLN A 1 274 ? -12.622 6.532 20.243 1.00 96.50 274 GLN A C 1
ATOM 2074 O O . GLN A 1 274 ? -13.514 6.236 19.452 1.00 96.50 274 GLN A O 1
ATOM 2079 N N . ARG A 1 275 ? -11.500 7.134 19.842 1.00 96.00 275 ARG A N 1
ATOM 2080 C CA . ARG A 1 275 ? -11.243 7.458 18.431 1.00 96.00 275 ARG A CA 1
ATOM 2081 C C . ARG A 1 275 ? -11.042 6.215 17.584 1.00 96.00 275 ARG A C 1
ATOM 2083 O O . ARG A 1 275 ? -11.616 6.121 16.503 1.00 96.00 275 ARG A O 1
ATOM 2090 N N . ALA A 1 276 ? -10.294 5.247 18.104 1.00 97.88 276 ALA A N 1
ATOM 2091 C CA . ALA A 1 276 ? -10.129 3.960 17.455 1.00 97.88 276 ALA A CA 1
ATOM 2092 C C . ALA A 1 276 ? -11.452 3.187 17.343 1.00 97.88 276 ALA A C 1
ATOM 2094 O O . ALA A 1 276 ? -11.541 2.262 16.552 1.00 97.88 276 ALA A O 1
ATOM 2095 N N . SER A 1 277 ? -12.516 3.567 18.057 1.00 98.12 277 SER A N 1
ATOM 2096 C CA . SER A 1 277 ? -13.839 2.926 17.961 1.00 98.12 277 SER A CA 1
ATOM 2097 C C . SER A 1 277 ? -14.672 3.378 16.749 1.00 98.12 277 SER A C 1
ATOM 2099 O O . SER A 1 277 ? -15.827 2.982 16.624 1.00 98.12 277 SER A O 1
ATOM 2101 N N . VAL A 1 278 ? -14.121 4.195 15.837 1.00 97.69 278 VAL A N 1
ATOM 2102 C CA . VAL A 1 278 ? -14.822 4.610 14.608 1.00 97.69 278 VAL A CA 1
ATOM 2103 C C . VAL A 1 278 ? -15.205 3.405 13.738 1.00 97.69 278 VAL A C 1
ATOM 2105 O O . VAL A 1 278 ? -14.394 2.501 13.534 1.00 97.69 278 VAL A O 1
ATOM 2108 N N . LEU A 1 279 ? -16.423 3.416 13.196 1.00 98.50 279 LEU A N 1
ATOM 2109 C CA . LEU A 1 279 ? -16.941 2.390 12.285 1.00 98.50 279 LEU A CA 1
ATOM 2110 C C . LEU A 1 279 ? -17.194 2.972 10.892 1.00 98.50 279 LEU A C 1
ATOM 2112 O O . LEU A 1 279 ? -17.354 4.187 10.751 1.00 98.50 279 LEU A O 1
ATOM 2116 N N . ASP A 1 280 ? -17.253 2.118 9.872 1.00 98.38 280 ASP A N 1
ATOM 2117 C CA . ASP A 1 280 ? -17.435 2.509 8.466 1.00 98.38 280 ASP A CA 1
ATOM 2118 C C . ASP A 1 280 ? -18.624 3.448 8.216 1.00 98.38 280 ASP A C 1
ATOM 2120 O O . ASP A 1 280 ? -18.528 4.346 7.374 1.00 98.38 280 ASP A O 1
ATOM 2124 N N . GLU A 1 281 ? -19.729 3.276 8.947 1.00 97.44 281 GLU A N 1
ATOM 2125 C CA . GLU A 1 281 ? -20.939 4.104 8.841 1.00 97.44 281 GLU A CA 1
ATOM 2126 C C . GLU A 1 281 ? -20.663 5.570 9.193 1.00 97.44 281 GLU A C 1
ATOM 2128 O O . GLU A 1 281 ? -21.343 6.465 8.692 1.00 97.44 281 GLU A O 1
ATOM 2133 N N . HIS A 1 282 ? -19.638 5.812 10.010 1.00 97.25 282 HIS A N 1
ATOM 2134 C CA . HIS A 1 282 ? -19.228 7.125 10.495 1.00 97.25 282 HIS A CA 1
ATOM 2135 C C . HIS A 1 282 ? -18.012 7.692 9.754 1.00 97.25 282 HIS A C 1
ATOM 2137 O O . HIS A 1 282 ? -17.534 8.768 10.117 1.00 97.25 282 HIS A O 1
ATOM 2143 N N . ILE A 1 283 ? -17.496 7.003 8.730 1.00 96.88 283 ILE A N 1
ATOM 2144 C CA . ILE A 1 283 ? -16.355 7.478 7.940 1.00 96.88 283 ILE A CA 1
ATOM 2145 C C . ILE A 1 283 ? -16.860 8.042 6.609 1.00 96.88 283 ILE A C 1
ATOM 2147 O O . ILE A 1 283 ? -17.268 7.263 5.742 1.00 96.88 283 ILE A O 1
ATOM 2151 N N . PRO A 1 284 ? -16.770 9.367 6.383 1.00 95.50 284 PRO A N 1
ATOM 2152 C CA . PRO A 1 284 ? -17.216 9.973 5.137 1.00 95.50 284 PRO A CA 1
ATOM 2153 C C . PRO A 1 284 ? -16.396 9.507 3.931 1.00 95.50 284 PRO A C 1
ATOM 2155 O O . PRO A 1 284 ? -15.156 9.496 3.948 1.00 95.50 284 PRO A O 1
ATOM 2158 N N . LEU A 1 285 ? -17.106 9.208 2.848 1.00 96.44 285 LEU A N 1
ATOM 2159 C CA . LEU A 1 285 ? -16.581 8.883 1.530 1.00 96.44 285 LEU A CA 1
ATOM 2160 C C . LEU A 1 285 ? -17.130 9.895 0.525 1.00 96.44 285 LEU A C 1
ATOM 2162 O O . LEU A 1 285 ? -18.306 9.873 0.166 1.00 96.44 285 LEU A O 1
ATOM 2166 N N . MET A 1 286 ? -16.271 10.801 0.054 1.00 96.38 286 MET A N 1
ATOM 2167 C CA . MET A 1 286 ? -16.702 11.755 -0.966 1.00 96.38 286 MET A CA 1
ATOM 2168 C C . MET A 1 286 ? -16.796 11.069 -2.322 1.00 96.38 286 MET A C 1
ATOM 2170 O O . MET A 1 286 ? -15.851 10.395 -2.746 1.00 96.38 286 MET A O 1
ATOM 2174 N N . VAL A 1 287 ? -17.883 11.332 -3.037 1.00 97.75 287 VAL A N 1
ATOM 2175 C CA . VAL A 1 287 ? -18.036 10.940 -4.433 1.00 97.75 287 VAL A CA 1
ATOM 2176 C C . VAL A 1 287 ? -17.553 12.076 -5.319 1.00 97.75 287 VAL A C 1
ATOM 2178 O O . VAL A 1 287 ? -18.065 13.194 -5.251 1.00 97.75 287 VAL A O 1
ATOM 2181 N N . ALA A 1 288 ? -16.572 11.794 -6.168 1.00 97.38 288 ALA A N 1
ATOM 2182 C CA . ALA A 1 288 ? -15.966 12.766 -7.057 1.00 97.38 288 ALA A CA 1
ATOM 2183 C C . ALA A 1 288 ? -16.080 12.355 -8.526 1.00 97.38 288 ALA A C 1
ATOM 2185 O O . ALA A 1 288 ? -16.013 11.181 -8.890 1.00 97.38 288 ALA A O 1
ATOM 2186 N N . SER A 1 289 ? -16.183 13.361 -9.386 1.00 97.19 289 SER A N 1
ATOM 2187 C CA . SER A 1 289 ? -16.049 13.198 -10.829 1.00 97.19 289 SER A CA 1
ATOM 2188 C C . SER A 1 289 ? -14.633 12.747 -11.197 1.00 97.19 289 SER A C 1
ATOM 2190 O O . SER A 1 289 ? -13.653 13.367 -10.779 1.00 97.19 289 SER A O 1
ATOM 2192 N N . VAL A 1 290 ? -14.502 11.741 -12.065 1.00 96.69 290 VAL A N 1
ATOM 2193 C CA . VAL A 1 290 ? -13.215 11.362 -12.679 1.00 96.69 290 VAL A CA 1
ATOM 2194 C C . VAL A 1 290 ? -12.573 12.540 -13.430 1.00 96.69 290 VAL A C 1
ATOM 2196 O O . VAL A 1 290 ? -11.349 12.653 -13.496 1.00 96.69 290 VAL A O 1
ATOM 2199 N N . LEU A 1 291 ? -13.394 13.467 -13.934 1.00 93.62 291 LEU A N 1
ATOM 2200 C CA . LEU A 1 291 ? -12.969 14.722 -14.547 1.00 93.62 291 LEU A CA 1
ATOM 2201 C C . LEU A 1 291 ? -12.767 15.778 -13.454 1.00 93.62 291 LEU A C 1
ATOM 2203 O O . LEU A 1 291 ? -13.729 16.213 -12.819 1.00 93.62 291 LEU A O 1
ATOM 2207 N N . GLY A 1 292 ? -11.517 16.172 -13.212 1.00 90.31 292 GLY A N 1
ATOM 2208 C CA . GLY A 1 292 ? -11.169 17.260 -12.288 1.00 90.31 292 GLY A CA 1
ATOM 2209 C C . GLY A 1 292 ? -11.298 16.943 -10.792 1.00 90.31 292 GLY A C 1
ATOM 2210 O O . GLY A 1 292 ? -10.829 17.737 -9.979 1.00 90.31 292 GLY A O 1
ATOM 2211 N N . ARG A 1 293 ? -11.853 15.783 -10.401 1.00 93.12 293 ARG A N 1
ATOM 2212 C CA . ARG A 1 293 ? -12.120 15.405 -8.994 1.00 93.12 293 ARG A CA 1
ATOM 2213 C C . ARG A 1 293 ? -13.032 16.392 -8.261 1.00 93.12 293 ARG A C 1
ATOM 2215 O O . ARG A 1 293 ? -12.905 16.568 -7.051 1.00 93.12 293 ARG A O 1
ATOM 2222 N N . HIS A 1 294 ? -13.956 17.024 -8.986 1.00 94.75 294 HIS A N 1
ATOM 2223 C CA . HIS A 1 294 ? -15.015 17.828 -8.376 1.00 94.75 294 HIS A CA 1
ATOM 2224 C C . HIS A 1 294 ? -15.914 16.929 -7.527 1.00 94.75 294 HIS A C 1
ATOM 2226 O O . HIS A 1 294 ? -16.349 15.879 -8.003 1.00 94.75 294 HIS A O 1
ATOM 2232 N N . ILE A 1 295 ? -16.167 17.333 -6.283 1.00 96.38 295 ILE A N 1
ATOM 2233 C CA . ILE A 1 295 ? -17.037 16.598 -5.363 1.00 96.38 295 ILE A CA 1
ATOM 2234 C C . ILE A 1 295 ? -18.485 16.780 -5.815 1.00 96.38 295 ILE A C 1
ATOM 2236 O O . ILE A 1 295 ? -18.926 17.903 -6.046 1.00 96.38 295 ILE A O 1
ATOM 2240 N N . LEU A 1 296 ? -19.192 15.667 -5.977 1.00 95.94 296 LEU A N 1
ATOM 2241 C CA . LEU A 1 296 ? -20.579 15.616 -6.438 1.00 95.94 296 LEU A CA 1
ATOM 2242 C C . LEU A 1 296 ? -21.538 15.292 -5.293 1.00 95.94 296 LEU A C 1
ATOM 2244 O O . LEU A 1 296 ? -22.675 15.751 -5.300 1.00 95.94 296 LEU A O 1
ATOM 2248 N N . ALA A 1 297 ? -21.081 14.485 -4.334 1.00 96.31 297 ALA A N 1
ATOM 2249 C CA . ALA A 1 297 ? -21.864 14.046 -3.191 1.00 96.31 297 ALA A CA 1
ATOM 2250 C C . ALA A 1 297 ? -20.963 13.484 -2.082 1.00 96.31 297 ALA A C 1
ATOM 2252 O O . ALA A 1 297 ? -19.752 13.319 -2.257 1.00 96.31 297 ALA A O 1
ATOM 2253 N N . GLU A 1 298 ? -21.588 13.144 -0.963 1.00 95.62 298 GLU A N 1
ATOM 2254 C CA . GLU A 1 298 ? -20.994 12.485 0.193 1.00 95.62 298 GLU A CA 1
ATOM 2255 C C . GLU A 1 298 ? -21.825 11.243 0.541 1.00 95.62 298 GLU A C 1
ATOM 2257 O O . GLU A 1 298 ? -23.054 11.284 0.507 1.00 95.62 298 GLU A O 1
ATOM 2262 N N . THR A 1 299 ? -21.141 10.141 0.834 1.00 95.94 299 THR A N 1
ATOM 2263 C CA . THR A 1 299 ? -21.692 8.927 1.454 1.00 95.94 299 THR A CA 1
ATOM 2264 C C . THR A 1 299 ? -20.731 8.469 2.564 1.00 95.94 299 THR A C 1
ATOM 2266 O O . THR A 1 299 ? -19.897 9.261 3.008 1.00 95.94 299 THR A O 1
ATOM 2269 N N . SER A 1 300 ? -20.793 7.218 3.015 1.00 96.56 300 SER A N 1
ATOM 2270 C CA . SER A 1 300 ? -19.844 6.629 3.961 1.00 96.56 300 SER A CA 1
ATOM 2271 C C . SER A 1 300 ? -19.190 5.354 3.426 1.00 96.56 300 SER A C 1
ATOM 2273 O O . SER A 1 300 ? -19.617 4.779 2.423 1.00 96.56 300 SER A O 1
ATOM 2275 N N . TYR A 1 301 ? -18.134 4.890 4.098 1.00 97.69 301 TYR A N 1
ATOM 2276 C CA . TYR A 1 301 ? -17.497 3.609 3.768 1.00 97.69 301 TYR A CA 1
ATOM 2277 C C . TYR A 1 301 ? -18.414 2.399 3.999 1.00 97.69 301 TYR A C 1
ATOM 2279 O O . TYR A 1 301 ? -18.106 1.316 3.498 1.00 97.69 301 TYR A O 1
ATOM 2287 N N . ALA A 1 302 ? -19.557 2.570 4.675 1.00 97.62 302 ALA A N 1
ATOM 2288 C CA . ALA A 1 302 ? -20.534 1.499 4.833 1.00 97.62 302 ALA A CA 1
ATOM 2289 C C . ALA A 1 302 ? -21.111 1.023 3.494 1.00 97.62 302 ALA A C 1
ATOM 2291 O O . ALA A 1 302 ? -21.269 -0.178 3.301 1.00 97.62 302 ALA A O 1
ATOM 2292 N N . ASP A 1 303 ? -21.315 1.930 2.532 1.00 97.38 303 ASP A N 1
ATOM 2293 C CA . ASP A 1 303 ? -21.760 1.589 1.170 1.00 97.38 303 ASP A CA 1
ATOM 2294 C C . ASP A 1 303 ? -20.766 0.671 0.420 1.00 97.38 303 ASP A C 1
ATOM 2296 O O . ASP A 1 303 ? -21.131 0.062 -0.588 1.00 97.38 303 ASP A O 1
ATOM 2300 N N . VAL A 1 304 ? -19.511 0.587 0.886 1.00 97.62 304 VAL A N 1
ATOM 2301 C CA . VAL A 1 304 ? -18.421 -0.186 0.264 1.00 97.62 304 VAL A CA 1
ATOM 2302 C C . VAL A 1 304 ? -18.154 -1.513 0.971 1.00 97.62 304 VAL A C 1
ATOM 2304 O O . VAL A 1 304 ? -17.750 -2.473 0.316 1.00 97.62 304 VAL A O 1
ATOM 2307 N N . TRP A 1 305 ? -18.289 -1.542 2.298 1.00 97.62 305 TRP A N 1
ATOM 2308 C CA . TRP A 1 305 ? -17.750 -2.632 3.114 1.00 97.62 305 TRP A CA 1
ATOM 2309 C C . TRP A 1 305 ? -18.757 -3.323 4.034 1.00 97.62 305 TRP A C 1
ATOM 2311 O O . TRP A 1 305 ? -18.448 -4.391 4.558 1.00 97.62 305 TRP A O 1
ATOM 2321 N N . GLN A 1 306 ? -19.940 -2.745 4.247 1.00 96.69 306 GLN A N 1
ATOM 2322 C CA . GLN A 1 306 ? -20.944 -3.321 5.141 1.00 96.69 306 GLN A CA 1
ATOM 2323 C C . GLN A 1 306 ? -21.957 -4.133 4.338 1.00 96.69 306 GLN A C 1
ATOM 2325 O O . GLN A 1 306 ? -22.572 -3.627 3.401 1.00 96.69 306 GLN A O 1
ATOM 2330 N N . GLY A 1 307 ? -22.121 -5.408 4.701 1.00 95.69 307 GLY A N 1
ATOM 2331 C CA . GLY A 1 307 ? -22.969 -6.343 3.953 1.00 95.69 307 GLY A CA 1
ATOM 2332 C C . GLY A 1 307 ? -22.435 -6.680 2.554 1.00 95.69 307 GLY A C 1
ATOM 2333 O O . GLY A 1 307 ? -23.219 -7.003 1.668 1.00 95.69 307 GLY A O 1
ATOM 2334 N N . THR A 1 308 ? -21.119 -6.569 2.349 1.00 97.38 308 THR A N 1
ATOM 2335 C CA . THR A 1 308 ? -20.430 -6.820 1.072 1.00 97.38 308 THR A CA 1
ATOM 2336 C C . THR A 1 308 ? -19.414 -7.942 1.188 1.00 97.38 308 THR A C 1
ATOM 2338 O O . THR A 1 308 ? -18.825 -8.125 2.253 1.00 97.38 308 THR A O 1
ATOM 2341 N N . ASP A 1 309 ? -19.124 -8.609 0.076 1.00 97.62 309 ASP A N 1
ATOM 2342 C CA . ASP A 1 309 ? -18.129 -9.677 0.043 1.00 97.62 309 ASP A CA 1
ATOM 2343 C C . ASP A 1 309 ? -16.715 -9.090 0.085 1.00 97.62 309 ASP A C 1
ATOM 2345 O O . ASP A 1 309 ? -16.401 -8.119 -0.613 1.00 97.62 309 ASP A O 1
ATOM 2349 N N . LEU A 1 310 ? -15.838 -9.670 0.905 1.00 96.88 310 LEU A N 1
ATOM 2350 C CA . 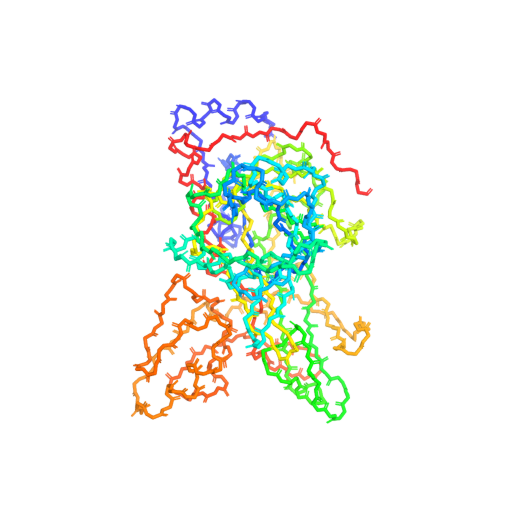LEU A 1 310 ? -14.415 -9.308 0.937 1.00 96.88 310 LEU A CA 1
ATOM 2351 C C . LEU A 1 310 ? -13.587 -10.084 -0.089 1.00 96.88 310 LEU A C 1
ATOM 2353 O O . LEU A 1 310 ? -12.506 -9.622 -0.439 1.00 96.88 310 LEU A O 1
ATOM 2357 N N . ASP A 1 311 ? -14.107 -11.213 -0.561 1.00 95.69 311 ASP A N 1
ATOM 2358 C CA . ASP A 1 311 ? -13.431 -12.173 -1.428 1.00 95.69 311 ASP A CA 1
ATOM 2359 C C . ASP A 1 311 ? -14.229 -12.402 -2.727 1.00 95.69 311 ASP A C 1
ATOM 2361 O O . ASP A 1 311 ? -15.356 -11.918 -2.869 1.00 95.69 311 ASP A O 1
ATOM 2365 N N . ILE A 1 312 ? -13.631 -13.092 -3.697 1.00 94.56 312 ILE A N 1
ATOM 2366 C CA . ILE A 1 312 ? -14.233 -13.438 -4.982 1.00 94.56 312 ILE A CA 1
ATOM 2367 C C . ILE A 1 312 ? -14.658 -14.902 -4.965 1.00 94.56 312 ILE A C 1
ATOM 2369 O O . ILE A 1 312 ? -13.844 -15.811 -4.828 1.00 94.56 312 ILE A O 1
ATOM 2373 N N . HIS A 1 313 ? -15.942 -15.148 -5.186 1.00 89.25 313 HIS A N 1
ATOM 2374 C CA . HIS A 1 313 ? -16.472 -16.495 -5.318 1.00 89.25 313 HIS A CA 1
ATOM 2375 C C . HIS A 1 313 ? -16.266 -17.018 -6.741 1.00 89.25 313 HIS A C 1
ATOM 2377 O O . HIS A 1 313 ? -16.701 -16.392 -7.709 1.00 89.25 313 HIS A O 1
ATOM 2383 N N . VAL A 1 314 ? -15.642 -18.190 -6.862 1.00 85.69 314 VAL A N 1
ATOM 2384 C CA . VAL A 1 314 ? -15.498 -18.914 -8.132 1.00 85.69 314 VAL A CA 1
ATOM 2385 C C . VAL A 1 314 ? -16.646 -19.917 -8.260 1.00 85.69 314 VAL A C 1
ATOM 2387 O O . VAL A 1 314 ? -16.720 -20.891 -7.513 1.00 85.69 314 VAL A O 1
ATOM 2390 N N . GLY A 1 315 ? -17.572 -19.660 -9.183 1.00 75.06 315 GLY A N 1
ATOM 2391 C CA . GLY A 1 315 ? -18.665 -20.566 -9.539 1.00 75.06 315 GLY A CA 1
ATOM 2392 C C . GLY A 1 315 ? -18.283 -21.458 -10.719 1.00 75.06 315 GLY A C 1
ATOM 2393 O O . GLY A 1 315 ? -17.552 -21.028 -11.603 1.00 75.06 315 GLY A O 1
ATOM 2394 N N . GLY A 1 316 ? -18.771 -22.700 -10.754 1.00 63.34 316 GLY A N 1
ATOM 2395 C CA . GLY A 1 316 ? -18.488 -23.641 -11.841 1.00 63.34 316 GLY A CA 1
ATOM 2396 C C . GLY A 1 316 ? -19.599 -23.657 -12.887 1.00 63.34 316 GLY A C 1
ATOM 2397 O O . GLY A 1 316 ? -20.702 -24.106 -12.580 1.00 63.34 316 GLY A O 1
ATOM 2398 N N . ALA A 1 317 ? -19.320 -23.217 -14.116 1.00 54.66 317 ALA A N 1
ATOM 2399 C CA . ALA A 1 317 ? -20.211 -23.520 -15.241 1.00 54.66 317 ALA A CA 1
ATOM 2400 C C . ALA A 1 317 ? -19.517 -23.553 -16.611 1.00 54.66 317 ALA A C 1
ATOM 2402 O O . ALA A 1 317 ? -19.831 -24.443 -17.396 1.00 54.66 317 ALA A O 1
ATOM 2403 N N . ASP A 1 318 ? -18.562 -22.663 -16.906 1.00 64.06 318 ASP A N 1
ATOM 2404 C CA . ASP A 1 318 ? -17.933 -22.633 -18.234 1.00 64.06 318 ASP A CA 1
ATOM 2405 C C . ASP A 1 318 ? -16.469 -22.154 -18.190 1.00 64.06 318 ASP A C 1
ATOM 2407 O O . ASP A 1 318 ? -16.175 -20.995 -17.897 1.00 64.06 318 ASP A O 1
ATOM 2411 N N . MET A 1 319 ? -15.540 -23.059 -18.521 1.00 58.88 319 MET A N 1
ATOM 2412 C CA . MET A 1 319 ? -14.095 -22.788 -18.585 1.00 58.88 319 MET A CA 1
ATOM 2413 C C . MET A 1 319 ? -13.726 -21.739 -19.650 1.00 58.88 319 MET A C 1
ATOM 2415 O O . MET A 1 319 ? -12.616 -21.212 -19.625 1.00 58.88 319 MET A O 1
ATOM 2419 N N . THR A 1 320 ? -14.626 -21.416 -20.588 1.00 65.88 320 THR A N 1
ATOM 2420 C CA . THR A 1 320 ? -14.387 -20.374 -21.599 1.00 65.88 320 THR A CA 1
ATOM 2421 C C . THR A 1 320 ? -14.528 -18.951 -21.051 1.00 65.88 320 THR A C 1
ATOM 2423 O O . THR A 1 320 ? -14.019 -18.012 -21.669 1.00 65.88 320 THR A O 1
ATOM 2426 N N . GLU A 1 321 ? -15.140 -18.766 -19.875 1.00 74.75 321 GLU A N 1
ATOM 2427 C CA . GLU A 1 321 ? -15.353 -17.434 -19.300 1.00 74.75 321 GLU A CA 1
ATOM 2428 C C . GLU A 1 321 ? -14.139 -16.880 -18.532 1.00 74.75 321 GLU A C 1
ATOM 2430 O O . GLU A 1 321 ? -13.934 -15.661 -18.501 1.00 74.75 321 GLU A O 1
ATOM 2435 N N . TYR A 1 322 ? -13.288 -17.737 -17.951 1.00 87.25 322 TYR A N 1
ATOM 2436 C CA . TYR A 1 322 ? -12.183 -17.272 -17.102 1.00 87.25 322 TYR A CA 1
ATOM 2437 C C . TYR A 1 322 ? -11.079 -16.566 -17.883 1.00 87.25 322 TYR A C 1
ATOM 2439 O O . TYR A 1 322 ? -10.522 -15.592 -17.386 1.00 87.25 322 TYR A O 1
ATOM 2447 N N . ALA A 1 323 ? -10.801 -16.969 -19.124 1.00 88.38 323 ALA A N 1
ATOM 2448 C CA . ALA A 1 323 ? -9.714 -16.382 -19.908 1.00 88.38 323 ALA A CA 1
ATOM 2449 C C . ALA A 1 323 ? -9.905 -14.870 -20.159 1.00 88.38 323 ALA A C 1
ATOM 2451 O O . ALA A 1 323 ? -8.942 -14.101 -20.213 1.00 88.38 323 ALA A O 1
ATOM 2452 N N . ALA A 1 324 ? -11.150 -14.403 -20.313 1.00 89.19 324 ALA A N 1
ATOM 2453 C CA . ALA A 1 324 ? -11.435 -12.971 -20.431 1.00 89.19 324 ALA A CA 1
ATOM 2454 C C . ALA A 1 324 ? -11.165 -12.232 -19.110 1.00 89.19 324 ALA A C 1
ATOM 2456 O O . ALA A 1 324 ? -10.511 -11.185 -19.113 1.00 89.19 324 ALA A O 1
ATOM 2457 N N . ALA A 1 325 ? -11.604 -12.811 -17.991 1.00 92.38 325 ALA A N 1
ATOM 2458 C CA . ALA A 1 325 ? -11.387 -12.265 -16.658 1.00 92.38 325 ALA A CA 1
ATOM 2459 C C . ALA A 1 325 ? -9.905 -12.273 -16.245 1.00 92.38 325 ALA A C 1
ATOM 2461 O O . ALA A 1 325 ? -9.422 -11.301 -15.663 1.00 92.38 325 ALA A O 1
ATOM 2462 N N . ALA A 1 326 ? -9.156 -13.319 -16.597 1.00 93.94 326 ALA A N 1
ATOM 2463 C CA . ALA A 1 326 ? -7.719 -13.445 -16.372 1.00 93.94 326 ALA A CA 1
ATOM 2464 C C . ALA A 1 326 ? -6.941 -12.341 -17.101 1.00 93.94 326 ALA A C 1
ATOM 2466 O O . ALA A 1 326 ? -6.135 -11.629 -16.493 1.00 93.94 326 ALA A O 1
ATOM 2467 N N . ARG A 1 327 ? -7.260 -12.093 -18.382 1.00 92.31 327 ARG A N 1
ATOM 2468 C CA . ARG A 1 327 ? -6.686 -10.971 -19.150 1.00 92.31 327 ARG A CA 1
ATOM 2469 C C . ARG A 1 327 ? -7.024 -9.606 -18.544 1.00 92.31 327 ARG A C 1
ATOM 2471 O O . ARG A 1 327 ? -6.174 -8.715 -18.556 1.00 92.31 327 ARG A O 1
ATOM 2478 N N . ALA A 1 328 ? -8.232 -9.441 -18.005 1.00 93.12 328 ALA A N 1
ATOM 2479 C CA . ALA A 1 328 ? -8.675 -8.205 -17.358 1.00 93.12 328 ALA A CA 1
ATOM 2480 C C . ALA A 1 328 ? -8.149 -8.033 -15.918 1.00 93.12 328 ALA A C 1
ATOM 2482 O O . ALA A 1 328 ? -8.182 -6.922 -15.384 1.00 93.12 328 ALA A O 1
ATOM 2483 N N . CYS A 1 329 ? -7.642 -9.094 -15.279 1.00 96.75 329 CYS A N 1
ATOM 2484 C CA . CYS A 1 329 ? -7.161 -9.055 -13.901 1.00 96.75 329 CYS A CA 1
ATOM 2485 C C . CYS A 1 329 ? -6.014 -8.038 -13.761 1.00 96.75 329 CYS A C 1
ATOM 2487 O O . CYS A 1 329 ? -4.974 -8.205 -14.398 1.00 96.75 329 CYS A O 1
ATOM 2489 N N . PRO A 1 330 ? -6.130 -6.988 -12.931 1.00 97.12 330 PRO A N 1
ATOM 2490 C CA . PRO A 1 330 ? -5.150 -5.901 -12.914 1.00 97.12 330 PRO A CA 1
ATOM 2491 C C . PRO A 1 330 ? -3.783 -6.308 -12.351 1.00 97.12 330 PRO A C 1
ATOM 2493 O O . PRO A 1 330 ? -2.793 -5.647 -12.649 1.00 97.12 330 PRO A O 1
ATOM 2496 N N . THR A 1 331 ? -3.718 -7.381 -11.561 1.00 97.25 331 THR A N 1
ATOM 2497 C CA . THR A 1 331 ? -2.481 -7.894 -10.945 1.00 97.25 331 THR A CA 1
ATOM 2498 C C . THR A 1 331 ? -1.993 -9.205 -11.569 1.00 97.25 331 THR A C 1
ATOM 2500 O O . THR A 1 331 ? -0.946 -9.721 -11.176 1.00 97.25 331 THR A O 1
ATOM 2503 N N . GLY A 1 332 ? -2.741 -9.755 -12.536 1.00 96.19 332 GLY A N 1
ATOM 2504 C CA . GLY A 1 332 ? -2.470 -11.076 -13.112 1.00 96.19 332 GLY A CA 1
ATOM 2505 C C . GLY A 1 332 ? -2.605 -12.220 -12.101 1.00 96.19 332 GLY A C 1
ATOM 2506 O O . GLY A 1 332 ? -1.868 -13.192 -12.194 1.00 96.19 332 GLY A O 1
ATOM 2507 N N . ALA A 1 333 ? -3.484 -12.074 -11.105 1.00 97.25 333 ALA A N 1
ATOM 2508 C CA . ALA A 1 333 ? -3.723 -13.078 -10.069 1.00 97.25 333 ALA A CA 1
ATOM 2509 C C . ALA A 1 333 ? -4.641 -14.226 -10.513 1.00 97.25 333 ALA A C 1
ATOM 2511 O O . ALA A 1 333 ? -4.603 -15.286 -9.911 1.00 97.25 333 ALA A O 1
ATOM 2512 N N . LEU A 1 334 ? -5.486 -14.011 -11.523 1.00 95.62 334 LEU A N 1
ATOM 2513 C CA . LEU A 1 334 ? -6.437 -15.009 -12.012 1.00 95.62 334 LEU A CA 1
ATOM 2514 C C . LEU A 1 334 ? -5.858 -15.728 -13.236 1.00 95.62 334 LEU A C 1
ATOM 2516 O O . LEU A 1 334 ? -5.452 -15.056 -14.187 1.00 95.62 334 LEU A O 1
ATOM 2520 N N . SER A 1 335 ? -5.838 -17.061 -13.207 1.00 93.00 335 SER A N 1
ATOM 2521 C CA . SER A 1 335 ? -5.441 -17.905 -14.339 1.00 93.00 335 SER A CA 1
ATOM 2522 C C . SER A 1 335 ? -6.594 -18.148 -15.318 1.00 93.00 335 SER A C 1
ATOM 2524 O O . SER A 1 335 ? -7.766 -17.945 -14.988 1.00 93.00 335 SER A O 1
ATOM 2526 N N . ASP A 1 336 ? -6.266 -18.625 -16.521 1.00 90.31 336 ASP A N 1
ATOM 2527 C CA . ASP A 1 336 ? -7.255 -18.967 -17.553 1.00 90.31 336 ASP A CA 1
ATOM 2528 C C . ASP A 1 336 ? -8.129 -20.177 -17.152 1.00 90.31 336 ASP A C 1
ATOM 2530 O O . ASP A 1 336 ? -9.181 -20.404 -17.744 1.00 90.31 336 ASP A O 1
ATOM 2534 N N . GLU A 1 337 ? -7.735 -20.924 -16.118 1.00 87.69 337 GLU A N 1
ATOM 2535 C CA . GLU A 1 337 ? -8.467 -22.053 -15.533 1.00 87.69 337 GLU A CA 1
ATOM 2536 C C . GLU A 1 337 ? -9.324 -21.666 -14.316 1.00 87.69 337 GLU A C 1
ATOM 2538 O O . GLU A 1 337 ? -9.908 -22.541 -13.678 1.00 87.69 337 GLU A O 1
ATOM 2543 N N . GLY A 1 338 ? -9.394 -20.378 -13.968 1.00 88.38 338 GLY A N 1
ATOM 2544 C CA . GLY A 1 338 ? -10.197 -19.910 -12.835 1.00 88.38 338 GLY A CA 1
ATOM 2545 C C . GLY A 1 338 ? -9.509 -20.032 -11.471 1.00 88.38 338 GLY A C 1
ATOM 2546 O O . GLY A 1 338 ? -10.176 -19.913 -10.445 1.00 88.38 338 GLY A O 1
ATOM 2547 N N . VAL A 1 339 ? -8.190 -20.254 -11.429 1.00 92.38 339 VAL A N 1
ATOM 2548 C CA . VAL A 1 339 ? -7.419 -20.302 -10.175 1.00 92.38 339 VAL A CA 1
ATOM 2549 C C . VAL A 1 339 ? -6.966 -18.896 -9.790 1.00 92.38 339 VAL A C 1
ATOM 2551 O O . VAL A 1 339 ? -6.368 -18.189 -10.602 1.00 92.38 339 VAL A O 1
ATOM 2554 N N . ILE A 1 340 ? -7.229 -18.494 -8.545 1.00 95.25 340 ILE A N 1
ATOM 2555 C CA . ILE A 1 340 ? -6.797 -17.208 -7.986 1.00 95.25 340 ILE A CA 1
ATOM 2556 C C . ILE A 1 340 ? -5.520 -17.416 -7.157 1.00 95.25 340 ILE A C 1
ATOM 2558 O O . ILE A 1 340 ? -5.495 -18.187 -6.201 1.00 95.25 340 ILE A O 1
ATOM 2562 N N . ASP A 1 341 ? -4.446 -16.715 -7.519 1.00 96.81 341 ASP A N 1
ATOM 2563 C CA . ASP A 1 341 ? -3.247 -16.568 -6.694 1.00 96.81 341 ASP A CA 1
ATOM 2564 C C . ASP A 1 341 ? -3.502 -15.518 -5.604 1.00 96.81 341 ASP A C 1
ATOM 2566 O O . ASP A 1 341 ? -3.377 -14.307 -5.825 1.00 96.81 341 ASP A O 1
ATOM 2570 N N . GLU A 1 342 ? -3.813 -15.994 -4.402 1.00 95.38 342 GLU A N 1
ATOM 2571 C CA . GLU A 1 342 ? -4.056 -15.177 -3.205 1.00 95.38 342 GLU A CA 1
ATOM 2572 C C . GLU A 1 342 ? -2.880 -14.272 -2.815 1.00 95.38 342 GLU A C 1
ATOM 2574 O O . GLU A 1 342 ? -3.045 -13.250 -2.145 1.00 95.38 342 GLU A O 1
ATOM 2579 N N . THR A 1 343 ? -1.662 -14.585 -3.260 1.00 95.62 343 THR A N 1
ATOM 2580 C CA . THR A 1 343 ? -0.503 -13.718 -3.020 1.00 95.62 343 THR A CA 1
ATOM 2581 C C . THR A 1 343 ? -0.481 -12.507 -3.954 1.00 95.62 343 THR A C 1
ATOM 2583 O O . THR A 1 343 ? 0.248 -11.546 -3.696 1.00 95.62 343 THR A O 1
ATOM 2586 N N . ARG A 1 344 ? -1.239 -12.531 -5.055 1.00 97.12 344 ARG A N 1
ATOM 2587 C CA . ARG A 1 344 ? -1.353 -11.451 -6.055 1.00 97.12 344 ARG A CA 1
ATOM 2588 C C . ARG A 1 344 ? -2.723 -10.793 -6.055 1.00 97.12 344 ARG A C 1
ATOM 2590 O O . ARG A 1 344 ? -2.846 -9.660 -6.535 1.00 97.12 344 ARG A O 1
ATOM 2597 N N . CYS A 1 345 ? -3.749 -11.493 -5.586 1.00 97.44 345 CYS A N 1
ATOM 2598 C CA . CYS A 1 345 ? -5.104 -10.983 -5.571 1.00 97.44 345 CYS A CA 1
ATOM 2599 C C . CYS A 1 345 ? -5.190 -9.710 -4.713 1.00 97.44 345 CYS A C 1
ATOM 2601 O O . CYS A 1 345 ? -4.528 -9.546 -3.686 1.00 97.44 345 CYS A O 1
ATOM 2603 N N . MET A 1 346 ? -5.986 -8.768 -5.205 1.00 96.50 346 MET A N 1
ATOM 2604 C CA . MET A 1 346 ? -6.325 -7.513 -4.528 1.00 96.50 346 MET A CA 1
ATOM 2605 C C . MET A 1 346 ? -7.795 -7.487 -4.107 1.00 96.50 346 MET A C 1
ATOM 2607 O O . MET A 1 346 ? -8.279 -6.442 -3.682 1.00 96.50 346 MET A O 1
ATOM 2611 N N . HIS A 1 347 ? -8.529 -8.580 -4.343 1.00 97.62 347 HIS A N 1
ATOM 2612 C CA . HIS A 1 347 ? -9.974 -8.694 -4.117 1.00 97.62 347 HIS A CA 1
ATOM 2613 C C . HIS A 1 347 ? -10.769 -7.502 -4.680 1.00 97.62 347 HIS A C 1
ATOM 2615 O O . HIS A 1 347 ? -11.785 -7.056 -4.138 1.00 97.62 347 HIS A O 1
ATOM 2621 N N . CYS A 1 348 ? -10.271 -6.957 -5.799 1.00 97.56 348 CYS A N 1
ATOM 2622 C CA . CYS A 1 348 ? -10.785 -5.717 -6.369 1.00 97.56 348 CYS A CA 1
ATOM 2623 C C . CYS A 1 348 ? -12.171 -5.892 -6.992 1.00 97.56 348 CYS A C 1
ATOM 2625 O O . CYS A 1 348 ? -12.873 -4.903 -7.166 1.00 97.56 348 CYS A O 1
ATOM 2627 N N . GLY A 1 349 ? -12.550 -7.126 -7.337 1.00 96.88 349 GLY A N 1
ATOM 2628 C CA . GLY A 1 349 ? -13.854 -7.462 -7.897 1.00 96.88 349 GLY A CA 1
ATOM 2629 C C . GLY A 1 349 ? -14.008 -7.250 -9.400 1.00 96.88 349 GLY A C 1
ATOM 2630 O O . GLY A 1 349 ? -14.986 -7.709 -9.960 1.00 96.88 349 GLY A O 1
ATOM 2631 N N . HIS A 1 350 ? -13.044 -6.645 -10.100 1.00 96.75 350 HIS A N 1
ATOM 2632 C CA . HIS A 1 350 ? -13.214 -6.351 -11.530 1.00 96.75 350 HIS A CA 1
ATOM 2633 C C . HIS A 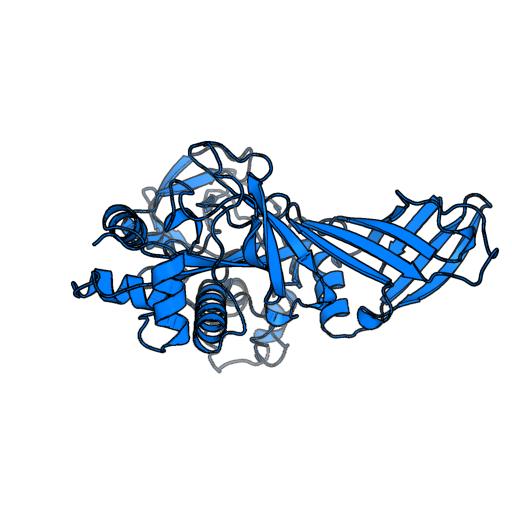1 350 ? -13.465 -7.587 -12.404 1.00 96.75 350 HIS A C 1
ATOM 2635 O O . HIS A 1 350 ? -14.165 -7.514 -13.406 1.00 96.75 350 HIS A O 1
ATOM 2641 N N . CYS A 1 351 ? -12.921 -8.740 -12.024 1.00 95.00 351 CYS A N 1
ATOM 2642 C CA . CYS A 1 351 ? -13.147 -9.982 -12.751 1.00 95.00 351 CYS A CA 1
ATOM 2643 C C . CYS A 1 351 ? -14.636 -10.393 -12.797 1.00 95.00 351 CYS A C 1
ATOM 2645 O O . CYS A 1 351 ? -15.070 -10.947 -13.809 1.00 95.00 351 CYS A O 1
ATOM 2647 N N . THR A 1 352 ? -15.441 -10.032 -11.789 1.00 93.62 352 THR A N 1
ATOM 2648 C CA . THR A 1 352 ? -16.888 -10.325 -11.735 1.00 93.62 352 THR A CA 1
ATOM 2649 C C . THR A 1 352 ? -17.691 -9.493 -12.736 1.00 93.62 352 THR A C 1
ATOM 2651 O O . THR A 1 352 ? -18.808 -9.847 -13.095 1.00 93.62 352 THR A O 1
ATOM 2654 N N . THR A 1 353 ? -17.114 -8.402 -13.256 1.00 91.94 353 THR A N 1
ATOM 2655 C CA . THR A 1 353 ? -17.738 -7.597 -14.318 1.00 91.94 353 THR A CA 1
ATOM 2656 C C . THR A 1 353 ? -17.452 -8.144 -15.714 1.00 91.94 353 THR A C 1
ATOM 2658 O O . THR A 1 353 ? -17.970 -7.622 -16.697 1.00 91.94 353 THR A O 1
ATOM 2661 N N . THR A 1 354 ? -16.581 -9.150 -15.820 1.00 88.94 354 THR A N 1
ATOM 2662 C CA . THR A 1 354 ? -16.083 -9.693 -17.096 1.00 88.94 354 THR A CA 1
ATOM 2663 C C . THR A 1 354 ? -16.455 -11.155 -17.331 1.00 88.94 354 THR A C 1
ATOM 2665 O O . THR A 1 354 ? -16.355 -11.620 -18.463 1.00 88.94 354 THR A O 1
ATOM 2668 N N . SER A 1 355 ? -16.889 -11.867 -16.291 1.00 86.75 355 SER A N 1
ATOM 2669 C CA . SER A 1 355 ? -17.295 -13.273 -16.336 1.00 86.75 355 SER A CA 1
ATOM 2670 C C . SER A 1 355 ? -18.423 -13.511 -15.335 1.00 86.75 355 SER A C 1
ATOM 2672 O O . SER A 1 355 ? -18.357 -13.015 -14.212 1.00 86.75 355 SER A O 1
ATOM 2674 N N . GLY A 1 356 ? -19.443 -14.274 -15.739 1.00 85.56 356 GLY A N 1
ATOM 2675 C CA . GLY A 1 356 ? -20.539 -14.693 -14.862 1.00 85.56 356 GLY A CA 1
ATOM 2676 C C . GLY A 1 356 ? -20.149 -15.839 -13.925 1.00 85.56 356 GLY A C 1
ATOM 2677 O O . GLY A 1 356 ? -20.799 -16.044 -12.902 1.00 85.56 356 GLY A O 1
ATOM 2678 N N . ALA A 1 357 ? -19.063 -16.551 -14.233 1.00 87.19 357 ALA A N 1
ATOM 2679 C CA . ALA A 1 357 ? -18.464 -17.580 -13.387 1.00 87.19 357 ALA A CA 1
ATOM 2680 C C . ALA A 1 357 ? -17.747 -17.028 -12.136 1.00 87.19 357 ALA A C 1
ATOM 2682 O O . ALA A 1 357 ? -17.292 -17.809 -11.300 1.00 87.19 357 ALA A O 1
ATOM 2683 N N . LEU A 1 358 ? -17.634 -15.704 -11.981 1.00 91.81 358 LEU A N 1
ATOM 2684 C CA . LEU A 1 358 ? -17.022 -15.049 -10.822 1.00 91.81 358 LEU A CA 1
ATOM 2685 C C . LEU A 1 358 ? -18.029 -14.101 -10.165 1.00 91.81 358 LEU A C 1
ATOM 2687 O O . LEU A 1 358 ? -18.614 -13.252 -10.833 1.00 91.81 358 LEU A O 1
ATOM 2691 N N . GLY A 1 359 ? -18.211 -14.211 -8.849 1.00 92.12 359 GLY A N 1
ATOM 2692 C CA . GLY A 1 359 ? -19.207 -13.439 -8.103 1.00 92.12 359 GLY A CA 1
ATOM 2693 C C . GLY A 1 359 ? -18.630 -12.717 -6.888 1.00 92.12 359 GLY A C 1
ATOM 2694 O O . GLY A 1 359 ? -17.818 -13.276 -6.161 1.00 92.12 359 GLY A O 1
ATOM 2695 N N . ALA A 1 360 ? -19.069 -11.477 -6.669 1.00 95.50 360 ALA A N 1
ATOM 2696 C CA . ALA A 1 360 ? -18.868 -10.725 -5.429 1.00 95.50 360 ALA A CA 1
ATOM 2697 C C . ALA A 1 360 ? -19.844 -9.537 -5.377 1.00 95.50 360 ALA A C 1
ATOM 2699 O O . ALA A 1 360 ? -19.988 -8.799 -6.358 1.00 95.50 360 ALA A O 1
ATOM 2700 N N . HIS A 1 361 ? -20.481 -9.308 -4.233 1.00 96.50 361 HIS A N 1
ATOM 2701 C CA . HIS A 1 361 ? -21.234 -8.098 -3.934 1.00 96.50 361 HIS A CA 1
ATOM 2702 C C . HIS A 1 361 ? -20.284 -7.005 -3.434 1.00 96.50 361 HIS A C 1
ATOM 2704 O O . HIS A 1 361 ? -19.907 -6.988 -2.267 1.00 96.50 361 HIS A O 1
ATOM 2710 N N . LEU A 1 362 ? -19.906 -6.071 -4.310 1.00 97.50 362 LEU A N 1
ATOM 2711 C CA . LEU A 1 362 ? -18.927 -5.012 -4.003 1.00 97.50 362 LEU A CA 1
ATOM 2712 C C . LEU A 1 362 ? -19.535 -3.747 -3.370 1.00 97.50 362 LEU A C 1
ATOM 2714 O O . LEU A 1 362 ? -18.807 -2.788 -3.115 1.00 97.50 362 LEU A O 1
ATOM 2718 N N . GLY A 1 363 ? -20.852 -3.730 -3.149 1.00 97.38 363 GLY A N 1
ATOM 2719 C CA . GLY A 1 363 ? -21.582 -2.568 -2.646 1.00 97.38 363 GLY A CA 1
ATOM 2720 C C . GLY A 1 363 ? -22.055 -1.599 -3.737 1.00 97.38 363 GLY A C 1
ATOM 2721 O O . GLY A 1 363 ? -21.878 -1.817 -4.940 1.00 97.38 363 GLY A O 1
ATOM 2722 N N . HIS A 1 364 ? -22.720 -0.528 -3.307 1.00 97.88 364 HIS A N 1
ATOM 2723 C CA . HIS A 1 364 ? -23.343 0.469 -4.181 1.00 97.88 364 HIS A CA 1
ATOM 2724 C C . HIS A 1 364 ? -23.315 1.848 -3.527 1.00 97.88 364 HIS A C 1
ATOM 2726 O O . HIS A 1 364 ? -23.639 1.971 -2.350 1.00 97.88 364 HIS A O 1
ATOM 2732 N N . LEU A 1 365 ? -23.050 2.897 -4.308 1.00 96.81 365 LEU A N 1
ATOM 2733 C CA . LEU A 1 365 ? -23.217 4.275 -3.846 1.00 96.81 365 LEU A CA 1
ATOM 2734 C C . LEU A 1 365 ? -24.686 4.698 -3.948 1.00 96.81 365 LEU A C 1
ATOM 2736 O O . LEU A 1 365 ? -25.335 4.467 -4.975 1.00 96.81 365 LEU A O 1
ATOM 2740 N N . ARG A 1 366 ? -25.192 5.384 -2.921 1.00 91.69 366 ARG A N 1
ATOM 2741 C CA . ARG A 1 366 ? -26.580 5.876 -2.864 1.00 91.69 366 ARG A CA 1
ATOM 2742 C C . ARG A 1 366 ? -26.680 7.370 -3.201 1.00 91.69 366 ARG A C 1
ATOM 2744 O O . ARG A 1 366 ? -26.678 8.212 -2.312 1.00 91.69 366 ARG A O 1
ATOM 2751 N N . LEU A 1 367 ? -26.805 7.718 -4.487 1.00 87.62 367 LEU A N 1
ATOM 2752 C CA . LEU A 1 367 ? -26.835 9.115 -4.976 1.00 87.62 367 LEU A CA 1
ATOM 2753 C C . LEU A 1 367 ? -28.153 9.462 -5.678 1.00 87.62 367 LEU A C 1
ATOM 2755 O O . LEU A 1 367 ? -28.192 9.658 -6.893 1.00 87.62 367 LEU A O 1
ATOM 2759 N N . GLY A 1 368 ? -29.270 9.422 -4.947 1.00 84.56 368 GLY A N 1
ATOM 2760 C CA . GLY A 1 368 ? -30.626 9.537 -5.520 1.00 84.56 368 GLY A CA 1
ATOM 2761 C C . GLY A 1 368 ? -31.044 8.345 -6.401 1.00 84.56 368 GLY A C 1
ATOM 2762 O O . GLY A 1 368 ? -32.217 8.183 -6.722 1.00 84.56 368 GLY A O 1
ATOM 2763 N N . ARG A 1 369 ? -30.084 7.487 -6.749 1.00 91.75 369 ARG A N 1
ATOM 2764 C CA . ARG A 1 369 ? -30.213 6.156 -7.337 1.00 91.75 369 ARG A CA 1
ATOM 2765 C C . ARG A 1 369 ? -29.035 5.296 -6.874 1.00 91.75 369 ARG A C 1
ATOM 2767 O O . ARG A 1 369 ? -28.038 5.828 -6.383 1.00 91.75 369 ARG A O 1
ATOM 2774 N N . MET A 1 370 ? -29.135 3.989 -7.086 1.00 95.69 370 MET A N 1
ATOM 2775 C CA . MET A 1 370 ? -28.049 3.050 -6.810 1.00 95.69 370 MET A CA 1
ATOM 2776 C C . MET A 1 370 ? -27.028 3.077 -7.948 1.00 95.69 370 MET A C 1
ATOM 2778 O O . MET A 1 370 ? -27.398 2.900 -9.109 1.00 95.69 370 MET A O 1
ATOM 2782 N N . ILE A 1 371 ? -25.756 3.298 -7.621 1.00 97.94 371 ILE A N 1
ATOM 2783 C CA . ILE A 1 371 ? -24.638 3.199 -8.565 1.00 97.94 371 ILE A CA 1
ATOM 2784 C C . ILE A 1 371 ? -23.769 2.014 -8.130 1.00 97.94 371 ILE A C 1
ATOM 2786 O O . ILE A 1 371 ? -23.217 2.069 -7.029 1.00 97.94 371 ILE A O 1
ATOM 2790 N N . PRO A 1 372 ? -23.642 0.949 -8.939 1.00 98.00 372 PRO A N 1
ATOM 2791 C CA . PRO A 1 372 ? -22.846 -0.219 -8.576 1.00 98.00 372 PRO A CA 1
ATOM 2792 C C . PRO A 1 372 ? -21.360 0.125 -8.471 1.00 98.00 372 PRO A C 1
ATOM 2794 O O . PRO A 1 372 ? -20.811 0.847 -9.311 1.00 98.00 372 PRO A O 1
ATOM 2797 N N . ILE A 1 373 ? -20.702 -0.419 -7.448 1.00 98.50 373 ILE A N 1
ATOM 2798 C CA . ILE A 1 373 ? -19.244 -0.408 -7.351 1.00 98.50 373 ILE A CA 1
ATOM 2799 C C . ILE A 1 373 ? -18.724 -1.560 -8.211 1.00 98.50 373 ILE A C 1
ATOM 2801 O O . ILE A 1 373 ? -19.035 -2.716 -7.952 1.00 98.50 373 ILE A O 1
ATOM 2805 N N . VAL A 1 374 ? -17.941 -1.249 -9.243 1.00 97.75 374 VAL A N 1
ATOM 2806 C CA . VAL A 1 374 ? -17.416 -2.239 -10.207 1.00 97.75 374 VAL A CA 1
ATOM 2807 C C . VAL A 1 374 ? -15.968 -2.633 -9.933 1.00 97.75 374 VAL A C 1
ATOM 2809 O O . VAL A 1 374 ? -15.489 -3.643 -10.444 1.00 97.75 374 VAL A O 1
ATOM 2812 N N . ALA A 1 375 ? -15.255 -1.839 -9.129 1.00 97.94 375 ALA A N 1
ATOM 2813 C CA . ALA A 1 375 ? -13.964 -2.231 -8.585 1.00 97.94 375 ALA A CA 1
ATOM 2814 C C . ALA A 1 375 ? -13.596 -1.456 -7.313 1.00 97.94 375 ALA A C 1
ATOM 2816 O O . ALA A 1 375 ? -13.804 -0.241 -7.211 1.00 97.94 375 ALA A O 1
ATOM 2817 N N . ARG A 1 376 ? -12.943 -2.150 -6.381 1.00 97.94 376 ARG A N 1
ATOM 2818 C CA . ARG A 1 376 ? -12.278 -1.571 -5.209 1.00 97.94 376 ARG A CA 1
ATOM 2819 C C . ARG A 1 376 ? -10.771 -1.560 -5.469 1.00 97.94 376 ARG A C 1
ATOM 2821 O O . ARG A 1 376 ? -10.143 -2.607 -5.558 1.00 97.94 376 ARG A O 1
ATOM 2828 N N . LEU A 1 377 ? -10.155 -0.384 -5.580 1.00 97.62 377 LEU A N 1
ATOM 2829 C CA . LEU A 1 377 ? -8.696 -0.209 -5.709 1.00 97.62 377 LEU A CA 1
ATOM 2830 C C . LEU A 1 377 ? -8.002 -0.347 -4.338 1.00 97.62 377 LEU A C 1
ATOM 2832 O O . LEU A 1 377 ? -7.030 0.341 -4.011 1.00 97.62 377 LEU A O 1
ATOM 2836 N N . SER A 1 378 ? -8.555 -1.198 -3.480 1.00 97.00 378 SER A N 1
ATOM 2837 C CA . SER A 1 378 ? -8.113 -1.479 -2.120 1.00 97.00 378 SER A CA 1
ATOM 2838 C C . SER A 1 378 ? -8.562 -2.868 -1.719 1.00 97.00 378 SER A C 1
ATOM 2840 O O . SER A 1 378 ? -9.620 -3.326 -2.140 1.00 97.00 378 SER A O 1
ATOM 2842 N N . ASP A 1 379 ? -7.752 -3.499 -0.886 1.00 97.69 379 ASP A N 1
ATOM 2843 C CA . ASP A 1 379 ? -7.882 -4.891 -0.494 1.00 97.69 379 ASP A CA 1
ATOM 2844 C C . ASP A 1 379 ? -8.084 -4.958 1.022 1.00 97.69 379 ASP A C 1
ATOM 2846 O O . ASP A 1 379 ? -7.129 -4.897 1.801 1.00 97.69 379 ASP A O 1
ATOM 2850 N N . ARG A 1 380 ? -9.348 -5.012 1.457 1.00 97.81 380 ARG A N 1
ATOM 2851 C CA . ARG A 1 380 ? -9.682 -5.074 2.887 1.00 97.81 380 ARG A CA 1
ATOM 2852 C C . ARG A 1 380 ? -9.328 -6.430 3.491 1.00 97.81 380 ARG A C 1
ATOM 2854 O O . ARG A 1 380 ? -8.886 -6.453 4.633 1.00 97.81 380 ARG A O 1
ATOM 2861 N N . LEU A 1 381 ? -9.426 -7.518 2.726 1.00 97.81 381 LEU A N 1
ATOM 2862 C CA . LEU A 1 381 ? -8.988 -8.842 3.173 1.00 97.81 381 LEU A CA 1
ATOM 2863 C C . LEU A 1 381 ? -7.465 -8.880 3.379 1.00 97.81 381 LEU A C 1
ATOM 2865 O O . LEU A 1 381 ? -6.977 -9.323 4.417 1.00 97.81 381 LEU A O 1
ATOM 2869 N N . GLY A 1 382 ? -6.702 -8.303 2.451 1.00 98.31 382 GLY A N 1
ATOM 2870 C CA . GLY A 1 382 ? -5.262 -8.120 2.614 1.00 98.31 382 GLY A CA 1
ATOM 2871 C C . GLY A 1 382 ? -4.894 -7.168 3.757 1.00 98.31 382 GLY A C 1
ATOM 2872 O O . GLY A 1 382 ? -3.904 -7.404 4.444 1.00 98.31 382 GLY A O 1
ATOM 2873 N N . ALA A 1 383 ? -5.688 -6.126 4.021 1.00 98.56 383 ALA A N 1
ATOM 2874 C CA . ALA A 1 383 ? -5.493 -5.277 5.197 1.00 98.56 383 ALA A CA 1
ATOM 2875 C C . ALA A 1 383 ? -5.716 -6.055 6.507 1.00 98.56 383 ALA A C 1
ATOM 2877 O O . ALA A 1 383 ? -4.893 -5.945 7.410 1.00 98.56 383 ALA A O 1
ATOM 2878 N N . ILE A 1 384 ? -6.750 -6.901 6.592 1.00 98.81 384 ILE A N 1
ATOM 2879 C CA . ILE A 1 384 ? -6.968 -7.809 7.734 1.00 98.81 384 ILE A CA 1
ATOM 2880 C C . ILE A 1 384 ? -5.746 -8.706 7.946 1.00 98.81 384 ILE A C 1
ATOM 2882 O O . ILE A 1 384 ? -5.210 -8.770 9.050 1.00 98.81 384 ILE A O 1
ATOM 2886 N N . ALA A 1 385 ? -5.242 -9.331 6.879 1.00 98.69 385 ALA A N 1
ATOM 2887 C CA . ALA A 1 385 ? -4.052 -10.173 6.965 1.00 98.69 385 ALA A CA 1
ATOM 2888 C C . ALA A 1 385 ? -2.803 -9.396 7.430 1.00 98.69 385 ALA A C 1
ATOM 2890 O O . ALA A 1 385 ? -1.945 -9.956 8.109 1.00 98.69 385 ALA A O 1
ATOM 2891 N N . ALA A 1 386 ? -2.685 -8.113 7.076 1.00 98.81 386 ALA A N 1
ATOM 2892 C CA . ALA A 1 386 ? -1.587 -7.256 7.519 1.00 98.81 386 ALA A CA 1
ATOM 2893 C C . ALA A 1 386 ? -1.723 -6.824 8.992 1.00 98.81 386 ALA A C 1
ATOM 2895 O O . ALA A 1 386 ? -0.704 -6.719 9.676 1.00 98.81 386 ALA A O 1
ATOM 2896 N N . CYS A 1 387 ? -2.950 -6.611 9.490 1.00 98.88 387 CYS A N 1
ATOM 2897 C CA . CYS A 1 387 ? -3.219 -6.450 10.924 1.00 98.88 387 CYS A CA 1
ATOM 2898 C C . CYS A 1 387 ? -2.736 -7.683 11.693 1.00 98.88 387 CYS A C 1
ATOM 2900 O O . CYS A 1 387 ? -1.940 -7.548 12.617 1.00 98.88 387 CYS A O 1
ATOM 2902 N N . GLU A 1 388 ? -3.139 -8.879 11.256 1.00 98.81 388 GLU A N 1
ATOM 2903 C CA . GLU A 1 388 ? -2.768 -10.128 11.931 1.00 98.81 388 GLU A CA 1
ATOM 2904 C C . GLU A 1 388 ? -1.266 -10.403 11.888 1.00 98.81 388 GLU A C 1
ATOM 2906 O O . GLU A 1 388 ? -0.686 -10.824 12.887 1.00 98.81 388 GLU A O 1
ATOM 2911 N N . GLU A 1 389 ? -0.599 -10.105 10.771 1.00 98.69 389 GLU A N 1
ATOM 2912 C CA . GLU A 1 389 ? 0.858 -10.228 10.698 1.00 98.69 389 GLU A CA 1
ATOM 2913 C C . GLU A 1 389 ? 1.556 -9.276 11.678 1.00 98.69 389 GLU A C 1
ATOM 2915 O O . GLU A 1 389 ? 2.493 -9.682 12.363 1.00 98.69 389 GLU A O 1
ATOM 2920 N N . LEU A 1 390 ? 1.095 -8.027 11.792 1.00 98.81 390 LEU A N 1
ATOM 2921 C CA . LEU A 1 390 ? 1.643 -7.085 12.766 1.00 98.81 390 LEU A CA 1
ATOM 2922 C C . LEU A 1 390 ? 1.359 -7.531 14.208 1.00 98.81 390 LEU A C 1
ATOM 2924 O O . LEU A 1 390 ? 2.267 -7.510 15.034 1.00 98.81 390 LEU A O 1
ATOM 2928 N N . LYS A 1 391 ? 0.132 -7.974 14.503 1.00 98.81 391 LYS A N 1
ATOM 2929 C CA . LYS A 1 391 ? -0.268 -8.503 15.818 1.00 98.81 391 LYS A CA 1
ATOM 2930 C C . LYS A 1 391 ? 0.629 -9.663 16.228 1.00 98.81 391 LYS A C 1
ATOM 2932 O O . LYS A 1 391 ? 1.192 -9.640 17.320 1.00 98.81 391 LYS A O 1
ATOM 2937 N N . ARG A 1 392 ? 0.831 -10.631 15.330 1.00 98.62 392 ARG A N 1
ATOM 2938 C CA . ARG A 1 392 ? 1.717 -11.780 15.544 1.00 98.62 392 ARG A CA 1
ATOM 2939 C C . ARG A 1 392 ? 3.144 -11.338 15.873 1.00 98.62 392 ARG A C 1
ATOM 2941 O O . ARG A 1 392 ? 3.705 -11.835 16.843 1.00 98.62 392 ARG A O 1
ATOM 2948 N N . ARG A 1 393 ? 3.705 -10.389 15.112 1.00 98.62 393 ARG A N 1
ATOM 2949 C CA . ARG A 1 393 ? 5.077 -9.900 15.338 1.00 98.62 393 ARG A CA 1
ATOM 2950 C C . ARG A 1 393 ? 5.254 -9.099 16.626 1.00 98.62 393 ARG A C 1
ATOM 2952 O O . ARG A 1 393 ? 6.332 -9.099 17.206 1.00 98.62 393 ARG A O 1
ATOM 2959 N N . ILE A 1 394 ? 4.214 -8.402 17.074 1.00 98.62 394 ILE A N 1
ATOM 2960 C CA . ILE A 1 394 ? 4.235 -7.726 18.377 1.00 98.62 394 ILE A CA 1
ATOM 2961 C C . ILE A 1 394 ? 4.261 -8.770 19.495 1.00 98.62 394 ILE A C 1
ATOM 2963 O O . ILE A 1 394 ? 5.087 -8.682 20.396 1.00 98.62 394 ILE A O 1
ATOM 2967 N N . LEU A 1 395 ? 3.384 -9.775 19.419 1.00 98.25 395 LEU A N 1
ATOM 2968 C CA . LEU A 1 395 ? 3.258 -10.811 20.447 1.00 98.25 395 LEU A CA 1
ATOM 2969 C C . LEU A 1 395 ? 4.477 -11.745 20.528 1.00 98.25 395 LEU A C 1
ATOM 2971 O O . LEU A 1 395 ? 4.786 -12.235 21.612 1.00 98.25 395 LEU A O 1
ATOM 2975 N N . ASP A 1 396 ? 5.162 -12.000 19.409 1.00 96.94 396 ASP A N 1
ATOM 2976 C CA . ASP A 1 396 ? 6.385 -12.819 19.371 1.00 96.94 396 ASP A CA 1
ATOM 2977 C C . ASP A 1 396 ? 7.686 -12.018 19.596 1.00 96.94 396 ASP A C 1
ATOM 2979 O O . ASP A 1 396 ? 8.771 -12.601 19.626 1.00 96.94 396 ASP A O 1
ATOM 2983 N N . GLY A 1 397 ? 7.585 -10.694 19.765 1.00 96.38 397 GLY A N 1
ATOM 2984 C CA . GLY A 1 397 ? 8.714 -9.795 20.013 1.00 96.38 397 GLY A CA 1
ATOM 2985 C C . GLY A 1 397 ? 9.565 -9.453 18.783 1.00 96.38 397 GLY A C 1
ATOM 2986 O O . GLY A 1 397 ? 10.554 -8.733 18.916 1.00 96.38 397 GLY A O 1
ATOM 2987 N N . SER A 1 398 ? 9.210 -9.920 17.581 1.00 96.88 398 SER A N 1
ATOM 2988 C CA . SER A 1 398 ? 9.915 -9.564 16.339 1.00 96.88 398 SER A CA 1
ATOM 2989 C C . SER A 1 398 ? 9.566 -8.172 15.802 1.00 96.88 398 SER A C 1
ATOM 2991 O O . SER A 1 398 ? 10.206 -7.707 14.861 1.00 96.88 398 SER A O 1
ATOM 2993 N N . PHE A 1 399 ? 8.583 -7.490 16.395 1.00 98.06 399 PHE A N 1
ATOM 2994 C CA . PHE A 1 399 ? 8.269 -6.085 16.155 1.00 98.06 399 PHE A CA 1
ATOM 2995 C C . PHE A 1 399 ? 8.100 -5.344 17.485 1.00 98.06 399 PHE A C 1
ATOM 2997 O O . PHE A 1 399 ? 7.291 -5.725 18.326 1.00 98.06 399 PHE A O 1
ATOM 3004 N N . GLU A 1 400 ? 8.808 -4.229 17.649 1.00 94.88 400 GLU A N 1
ATOM 3005 C CA . GLU A 1 400 ? 8.758 -3.418 18.869 1.00 94.88 400 GLU A CA 1
ATOM 3006 C C . GLU A 1 400 ? 7.912 -2.156 18.670 1.00 94.88 400 GLU A C 1
ATOM 3008 O O . GLU A 1 400 ? 8.015 -1.465 17.650 1.00 94.88 400 GLU A O 1
ATOM 3013 N N . LEU A 1 401 ? 7.129 -1.797 19.686 1.00 94.56 401 LEU A N 1
ATOM 3014 C CA . LEU A 1 401 ? 6.405 -0.531 19.708 1.00 94.56 401 LEU A CA 1
ATOM 3015 C C . LEU A 1 401 ? 7.352 0.652 19.933 1.00 94.56 401 LEU A C 1
ATOM 3017 O O . LEU A 1 401 ? 8.151 0.674 20.871 1.00 94.56 401 LEU A O 1
ATOM 3021 N N . THR A 1 402 ? 7.193 1.695 19.124 1.00 92.00 402 THR A N 1
ATOM 3022 C CA . THR A 1 402 ? 7.952 2.945 19.255 1.00 92.00 402 THR A CA 1
ATOM 3023 C C . THR A 1 402 ? 7.033 4.129 19.450 1.00 92.00 402 THR A C 1
ATOM 3025 O O . THR A 1 402 ? 6.032 4.257 18.747 1.00 92.00 402 THR A O 1
ATOM 3028 N N . GLU A 1 403 ? 7.443 5.045 20.318 1.00 92.69 403 GLU A N 1
ATOM 3029 C CA . GLU A 1 403 ? 6.868 6.383 20.355 1.00 92.69 403 GLU A CA 1
ATOM 3030 C C . GLU A 1 403 ? 7.411 7.224 19.190 1.00 92.69 403 GLU A C 1
ATOM 3032 O O . GLU A 1 403 ? 8.572 7.058 18.795 1.00 92.69 403 GLU A O 1
ATOM 3037 N N . PRO A 1 404 ? 6.605 8.142 18.632 1.00 94.31 404 PRO A N 1
ATOM 3038 C CA . PRO A 1 404 ? 7.092 9.063 17.620 1.00 94.31 404 PRO A CA 1
ATOM 3039 C C . PRO A 1 404 ? 8.171 9.975 18.214 1.00 94.31 404 PRO A C 1
ATOM 3041 O O . PRO A 1 404 ? 7.949 10.662 19.211 1.00 94.31 404 PRO A O 1
ATOM 3044 N N . VAL A 1 405 ? 9.320 10.054 17.542 1.00 95.06 405 VAL A N 1
ATOM 3045 C CA . VAL A 1 405 ? 10.421 10.965 17.900 1.00 95.06 405 VAL A CA 1
ATOM 3046 C C . VAL A 1 405 ? 9.990 12.425 17.716 1.00 95.06 405 VAL A C 1
ATOM 3048 O O . VAL A 1 405 ? 10.440 13.322 18.427 1.00 95.06 405 VAL A O 1
ATOM 3051 N N . GLN A 1 406 ? 9.075 12.668 16.774 1.00 94.94 406 GLN A N 1
ATOM 3052 C CA . GLN A 1 406 ? 8.409 13.952 16.597 1.00 94.94 406 GLN A CA 1
ATOM 3053 C C . GLN A 1 406 ? 6.944 13.741 16.203 1.00 94.94 406 GLN A C 1
ATOM 3055 O O . GLN A 1 406 ? 6.637 13.075 15.212 1.00 94.94 406 GLN A O 1
ATOM 3060 N N . ARG A 1 407 ? 6.031 14.377 16.945 1.00 92.81 407 ARG A N 1
ATOM 3061 C CA . ARG A 1 407 ? 4.598 14.392 16.619 1.00 92.81 407 ARG A CA 1
ATOM 3062 C C . ARG A 1 407 ? 4.325 15.190 15.348 1.00 92.81 407 ARG A C 1
ATOM 3064 O O . ARG A 1 407 ? 4.924 16.248 15.124 1.00 92.81 407 ARG A O 1
ATOM 3071 N N . LEU A 1 408 ? 3.377 14.715 14.547 1.00 88.00 408 LEU A N 1
ATOM 3072 C CA . LEU A 1 408 ? 2.919 15.429 13.360 1.00 88.00 408 LEU A CA 1
ATOM 3073 C C . LEU A 1 408 ? 1.916 16.491 13.796 1.00 88.00 408 LEU A C 1
ATOM 3075 O O . LEU A 1 408 ? 0.895 16.192 14.406 1.00 88.00 408 LEU A O 1
ATOM 3079 N N . LYS A 1 409 ? 2.225 17.754 13.509 1.00 75.12 409 LYS A N 1
ATOM 3080 C CA . LYS A 1 409 ? 1.267 18.846 13.685 1.00 75.12 409 LYS A CA 1
ATOM 3081 C C . LYS A 1 409 ? 0.423 18.917 12.421 1.00 75.12 409 LYS A C 1
ATOM 3083 O O . LYS A 1 409 ? 0.981 19.065 11.334 1.00 75.12 409 LYS A O 1
ATOM 3088 N N . LYS A 1 410 ? -0.883 18.745 12.584 1.00 63.62 410 LYS A N 1
ATOM 3089 C CA . LYS A 1 410 ? -1.855 18.894 11.504 1.00 63.62 410 LYS A CA 1
ATOM 3090 C C . LYS A 1 410 ? -2.063 20.346 11.097 1.00 63.62 410 LYS A C 1
ATOM 3092 O O . LYS A 1 410 ? -1.919 21.225 11.978 1.00 63.62 410 LYS A O 1
#

Secondary structure (DSSP, 8-state):
-B--HHHHHHHHHTT---EEEHHHHHHHHHHT---TT--EEEEEEEEE---EEEEEEEE-SSTTS-S-EEEEEETTEEEEE-SS--GGGTEEEEEEETT-EETTEEHHHHHHHHHTT--EEEEEEETTS-EEEEEE-TTT-SEEEEEEEEES-S--EEEE--SSS-B--TT-SSPBPSTT--EEE---GGG-HHHHSTT-SS-EET-EEEETTEEEEEEEEPTT-BTTB--EEEEEEGGG--GGG-EEEE-SSSEEEEEEEEEEEE--BHHHHHHHT--GGGSEEEEEETTTT-EEEEEETHHHHTT--SS-EE--S-TTTHHHHHHH-TTS-B-TTS-B-TTT-----GGGGT-TTEE----EEESSSEEEEEEESB-HHHHHHHHHHHHHHHHTTSS-----SEEPP-

InterPro domains:
  IPR002708 Homocysteine biosynthesis enzyme, sulfur-incorporation [PF01837] (17-401)
  IPR017677 Methanogenesis marker 16 metalloprotein [TIGR03287] (19-401)

pLDDT: mean 94.97, std 5.73, range [54.66, 98.88]

Radius of gyration: 22.09 Å; chains: 1; bounding box: 68×42×58 Å

Organism: NCBI:txid660064